Protein AF-A0A5C6XE75-F1 (afdb_monomer_lite)

Secondary structure (DSSP, 8-state):
-------------------------PPPPPP-TTPPPPEEESSEEEEESSS-EEEEEEEBPTTEEE-HHHHTT-HHHH--GGGB-S--EEEEE-TT-EEEPPPP---SSS--EEEEEEEETT-SS--EEEEEETTPPPEEE---TTS-TTSPPPTTEEEEEEE-TTS-TTTPPPTT--SSSSSGGGS-HHHHHHHHSPPTT-EEEEEESSTTSEEEE-----TTTS---TT----TT-SS---TT--PPPPPPSSEEEEEEEEE-SSTTEEEEEEE-SS-EEEEEEES-HHHHHHHS-SBTTB-EEEEEEEEEE-SSSSS--SEEEEEEEEEEE-TTS-EEEEEEEEEEEESS--GGG---EEEEE-TTPPPEES-SSS--EEEEEEEEEEETTEEEEE-TTEEEESSSS---EEEEEEEEEEEEEEGGGTTSS-SSS-----EEEEEEEEE---EE---

Sequence (460 aa):
MRHPNTQKKVAAALLVGGTLLAAGCGQEPRSVEGLGEPEEAQVTVYNRSHDVVPLNVQSLRGDLAVDCELVSGRMSEFLRNEHLTNSISIERLYSGQETRLYGSLSTRGSEGCQLSMLRTSDGRVEDVVVSWPFGLETKSFYRDVDAPADVPTGENTVVLRADYSETPLSERRAWRSRPCSGELSTCTEAEQNEALSPPPGAVYSWESVGEAVELSAWEASSIEEVALSAEVDEGSCSTGIAGPGLRWSYPPSGGEWQVLSVEPAMEAGCFDVWLKSDAEERDWQICGSERLANRLTPNSDLNPLFVQFFVDIAAPNGDGEVAYANISIDLERENQAGEVVEVETIDLVRGYSIPSHLALDYSARLSEGCQVGRESAACLQLSSPLTLGLQTETGLLNVVPGETVALGSETTRRVELVRGMHRVIVDQGCSEDLTGLPGVDRVGPYLELVYYSGVTSLEN

Radius of gyration: 32.34 Å; chains: 1; bounding box: 71×72×93 Å

Organism: NCBI:txid2600176

Foldseek 3Di:
DDDDDDDDDDDDDDDDDDDDDPDDDDPDQPPPPPADDWDKALAKEAEQAQFKFFKKKWWFPLLKFFQCVVCPQVVVQAPAPVRIDPDIDTDTHAQQFMDYHDFRPRDDDDDGWTWMWIDTPVPLDFIKIKIFHPPRDMDTHGRDSPPDPPPDDDQRYKYKDKDCVVPDPVQRHDSSDDLDPDDLVRDDPVSNCVRHDHGPPIRIDIDGNHDRMDIYGDDHDHPVPPPPPPDDPCPLADPWQDDLPQAKDDDDADDKWWWDAWADDPHTQKIWTWIDDPVDIDITMHGADVVVRVLSGQPDPQKIKMKHWDWDWDDPPPPQATQKIKIKIWIFIAGNVRDTFKIWIKIWMKHQDDDCVLVWDKDKDFDPPFRWDDSDPVWSWIKTFIWIFTQAPVGTDTAHARDKDARDPPAQKIKHFNGKIFTRMGRNVCQPPRHPGGNPGDGGIITTMMIINGMDGDDD

Structure (mmCIF, N/CA/C/O backbone):
data_AF-A0A5C6XE75-F1
#
_entry.id   AF-A0A5C6XE75-F1
#
loop_
_atom_site.group_PDB
_atom_site.id
_atom_site.type_symbol
_atom_site.label_atom_id
_atom_site.label_alt_id
_atom_site.label_comp_id
_atom_site.label_asym_id
_atom_site.label_entity_id
_atom_site.label_seq_id
_atom_site.pdbx_PDB_ins_code
_atom_site.Cartn_x
_atom_site.Cartn_y
_atom_site.Cartn_z
_atom_site.occupancy
_atom_site.B_iso_or_equiv
_atom_site.auth_seq_id
_atom_site.auth_comp_id
_atom_site.auth_asym_id
_atom_site.auth_atom_id
_atom_site.pdbx_PDB_model_num
ATOM 1 N N . MET A 1 1 ? 28.165 -52.970 5.152 1.00 37.22 1 MET A N 1
ATOM 2 C CA . MET A 1 1 ? 29.544 -53.344 4.773 1.00 37.22 1 MET A CA 1
ATOM 3 C C . MET A 1 1 ? 29.925 -52.550 3.533 1.00 37.22 1 MET A C 1
ATOM 5 O O . MET A 1 1 ? 29.372 -52.797 2.473 1.00 37.22 1 MET A O 1
ATOM 9 N N . ARG A 1 2 ? 30.788 -51.540 3.681 1.00 34.72 2 ARG A N 1
ATOM 10 C CA . ARG A 1 2 ? 31.516 -50.925 2.560 1.00 34.72 2 ARG A CA 1
ATOM 11 C C . ARG A 1 2 ? 32.766 -51.763 2.319 1.00 34.72 2 ARG A C 1
ATOM 13 O O . ARG A 1 2 ? 33.440 -52.032 3.307 1.00 34.72 2 ARG A O 1
ATOM 20 N N . HIS A 1 3 ? 33.048 -52.128 1.065 1.00 29.80 3 HIS A N 1
ATOM 21 C CA . HIS A 1 3 ? 34.329 -51.928 0.358 1.00 29.80 3 HIS A CA 1
ATOM 22 C C . HIS A 1 3 ? 34.386 -52.678 -1.000 1.00 29.80 3 HIS A C 1
ATOM 24 O O . HIS A 1 3 ? 33.475 -53.453 -1.279 1.00 29.80 3 HIS A O 1
ATOM 30 N N . PRO A 1 4 ? 35.343 -52.352 -1.900 1.00 53.38 4 PRO A N 1
ATOM 31 C CA . PRO A 1 4 ? 35.080 -51.960 -3.293 1.00 53.38 4 PRO A CA 1
ATOM 32 C C . PRO A 1 4 ? 35.783 -52.876 -4.323 1.00 53.38 4 PRO A C 1
ATOM 34 O O . PRO A 1 4 ? 36.454 -53.820 -3.925 1.00 53.38 4 PRO A O 1
ATOM 37 N N . ASN A 1 5 ? 35.681 -52.579 -5.631 1.00 29.80 5 ASN A N 1
ATOM 38 C CA . ASN A 1 5 ? 36.840 -52.431 -6.544 1.00 29.80 5 ASN A CA 1
ATOM 39 C C . ASN A 1 5 ? 36.464 -52.339 -8.042 1.00 29.80 5 ASN A C 1
ATOM 41 O O . ASN A 1 5 ? 35.881 -53.245 -8.623 1.00 29.80 5 ASN A O 1
ATOM 45 N N . THR A 1 6 ? 36.833 -51.193 -8.624 1.00 32.22 6 THR A N 1
ATOM 46 C CA . THR A 1 6 ? 37.686 -50.991 -9.815 1.00 32.22 6 THR A CA 1
ATOM 47 C C . THR A 1 6 ? 37.619 -51.886 -11.074 1.00 32.22 6 THR A C 1
ATOM 49 O O . THR A 1 6 ? 37.970 -53.057 -11.079 1.00 32.22 6 THR A O 1
ATOM 52 N N . GLN A 1 7 ? 37.455 -51.152 -12.189 1.00 32.19 7 GLN A N 1
ATOM 53 C CA . GLN A 1 7 ? 38.249 -51.154 -13.438 1.00 32.19 7 GLN A CA 1
ATOM 54 C C . GLN A 1 7 ? 37.856 -52.020 -14.658 1.00 32.19 7 GLN A C 1
ATOM 56 O O . GLN A 1 7 ? 38.094 -53.217 -14.731 1.00 32.19 7 GLN A O 1
ATOM 61 N N . LYS A 1 8 ? 37.443 -51.264 -15.695 1.00 31.16 8 LYS A N 1
ATOM 62 C CA . LYS A 1 8 ? 37.917 -51.231 -17.100 1.00 31.16 8 LYS A CA 1
ATOM 63 C C . LYS A 1 8 ? 37.943 -52.532 -17.916 1.00 31.16 8 LYS A C 1
ATOM 65 O O . LYS A 1 8 ? 38.821 -53.366 -17.730 1.00 31.16 8 LYS A O 1
ATOM 70 N N . LYS A 1 9 ? 37.200 -52.518 -19.035 1.00 30.42 9 LYS A N 1
ATOM 71 C CA . LYS A 1 9 ? 37.720 -52.939 -20.350 1.00 30.42 9 LYS A CA 1
ATOM 72 C C . LYS A 1 9 ? 37.257 -51.997 -21.466 1.00 30.42 9 LYS A C 1
ATOM 74 O O . LYS A 1 9 ? 36.090 -51.640 -21.553 1.00 30.42 9 LYS A O 1
ATOM 79 N N . VAL A 1 10 ? 38.233 -51.615 -22.284 1.00 30.58 10 VAL A N 1
ATOM 80 C CA . VAL A 1 10 ? 38.156 -50.876 -23.548 1.00 30.58 10 VAL A CA 1
ATOM 81 C C . VAL A 1 10 ? 38.243 -51.891 -24.693 1.00 30.58 10 VAL A C 1
ATOM 83 O O . VAL A 1 10 ? 39.080 -52.787 -24.616 1.00 30.58 10 VAL A O 1
ATOM 86 N N . ALA A 1 11 ? 37.431 -51.721 -25.740 1.00 30.33 11 ALA A N 1
ATOM 87 C CA . ALA A 1 11 ? 37.676 -52.109 -27.143 1.00 30.33 11 ALA A CA 1
ATOM 88 C C . ALA A 1 11 ? 36.534 -51.475 -27.976 1.00 30.33 11 ALA A C 1
ATOM 90 O O . ALA A 1 11 ? 35.380 -51.813 -27.755 1.00 30.33 11 ALA A O 1
ATOM 91 N N . ALA A 1 12 ? 36.711 -50.358 -28.688 1.00 29.50 12 ALA A N 1
ATOM 92 C CA . ALA A 1 12 ? 37.469 -50.113 -29.923 1.00 29.50 12 ALA A CA 1
ATOM 93 C C . ALA A 1 12 ? 36.765 -50.592 -31.220 1.00 29.50 12 ALA A C 1
ATOM 95 O O . ALA A 1 12 ? 36.790 -51.771 -31.547 1.00 29.50 12 ALA A O 1
ATOM 96 N N . ALA A 1 13 ? 36.250 -49.585 -31.948 1.00 30.09 13 ALA A N 1
ATOM 97 C CA . ALA A 1 13 ? 36.353 -49.316 -33.395 1.00 30.09 13 ALA A CA 1
ATOM 98 C C . ALA A 1 13 ? 35.570 -50.129 -34.455 1.00 30.09 13 ALA A C 1
ATOM 100 O O . ALA A 1 13 ? 35.787 -51.322 -34.621 1.00 30.09 13 ALA A O 1
ATOM 101 N N . LEU A 1 14 ? 34.789 -49.398 -35.277 1.00 27.47 14 LEU A N 1
ATOM 102 C CA . LEU A 1 14 ? 34.900 -49.243 -36.755 1.00 27.47 14 LEU A CA 1
ATOM 103 C C . LEU A 1 14 ? 33.734 -48.339 -37.239 1.00 27.47 14 LEU A C 1
ATOM 105 O O . LEU A 1 14 ? 32.578 -48.716 -37.101 1.00 27.47 14 LEU A O 1
ATOM 109 N N . LEU A 1 15 ? 33.933 -47.039 -37.501 1.00 31.34 15 LEU A N 1
ATOM 110 C CA . LEU A 1 15 ? 34.445 -46.368 -38.719 1.00 31.34 15 LEU A CA 1
ATOM 111 C C . LEU A 1 15 ? 33.530 -46.444 -39.971 1.00 31.34 15 LEU A C 1
ATOM 113 O O . LEU A 1 15 ? 33.459 -47.464 -40.642 1.00 31.34 15 LEU A O 1
ATOM 117 N N . VAL A 1 16 ? 33.021 -45.252 -40.320 1.00 33.00 16 VAL A N 1
ATOM 118 C CA . VAL A 1 16 ? 33.042 -44.588 -41.647 1.00 33.00 16 VAL A CA 1
ATOM 119 C C . VAL A 1 16 ? 31.938 -44.873 -42.670 1.00 33.00 16 VAL A C 1
ATOM 121 O O . VAL A 1 16 ? 31.903 -45.891 -43.349 1.00 33.00 16 VAL A O 1
ATOM 124 N N . GLY A 1 17 ? 31.182 -43.800 -42.907 1.00 28.48 17 GLY A N 1
ATOM 125 C CA . GLY A 1 17 ? 30.608 -43.367 -44.182 1.00 28.48 17 GLY A CA 1
ATOM 126 C C . GLY A 1 17 ? 29.770 -42.120 -43.876 1.00 28.48 17 GLY A C 1
ATOM 127 O O . GLY A 1 17 ? 28.791 -42.229 -43.160 1.00 28.48 17 GLY A O 1
ATOM 128 N N . GLY A 1 18 ? 30.109 -40.881 -44.224 1.00 30.20 18 GLY A N 1
ATOM 129 C CA . GLY A 1 18 ? 30.915 -40.391 -45.332 1.00 30.20 18 GLY A CA 1
ATOM 130 C C . GLY A 1 18 ? 30.008 -39.623 -46.293 1.00 30.20 18 GLY A C 1
ATOM 131 O O . GLY A 1 18 ? 29.788 -40.095 -47.398 1.00 30.20 18 GLY A O 1
ATOM 132 N N . THR A 1 19 ? 29.480 -38.462 -45.883 1.00 35.12 19 THR A N 1
ATOM 133 C CA . THR A 1 19 ? 28.793 -37.515 -46.782 1.00 35.12 19 THR A CA 1
ATOM 134 C C . THR A 1 19 ? 29.058 -36.070 -46.356 1.00 35.12 19 THR A C 1
ATOM 136 O O . THR A 1 19 ? 28.461 -35.564 -45.414 1.00 35.12 19 THR A O 1
ATOM 139 N N . LEU A 1 20 ? 30.017 -35.468 -47.064 1.00 33.31 20 LEU A N 1
ATOM 140 C CA . LEU A 1 20 ? 30.077 -34.082 -47.546 1.00 33.31 20 LEU A CA 1
ATOM 141 C C . LEU A 1 20 ? 29.356 -33.009 -46.710 1.00 33.31 20 LEU A C 1
ATOM 143 O O . LEU A 1 20 ? 28.176 -32.726 -46.899 1.00 33.31 20 LEU A O 1
ATOM 147 N N . LEU A 1 21 ? 30.148 -32.334 -45.876 1.00 33.06 21 LEU A N 1
ATOM 148 C CA . LEU A 1 21 ? 29.876 -30.991 -45.377 1.00 33.06 21 LEU A CA 1
ATOM 149 C C . LEU A 1 21 ? 29.885 -30.011 -46.559 1.00 33.06 21 LEU A C 1
ATOM 151 O O . LEU A 1 21 ? 30.937 -29.734 -47.138 1.00 33.06 21 LEU A O 1
ATOM 155 N N . ALA A 1 22 ? 28.720 -29.472 -46.903 1.00 34.94 22 ALA A N 1
ATOM 156 C CA . ALA A 1 22 ? 28.657 -28.175 -47.553 1.00 34.94 22 ALA A CA 1
ATOM 157 C C . ALA A 1 22 ? 28.969 -27.124 -46.480 1.00 34.94 22 ALA A C 1
ATOM 159 O O . ALA A 1 22 ? 28.186 -26.914 -45.556 1.00 34.94 22 ALA A O 1
ATOM 160 N N . ALA A 1 23 ? 30.145 -26.509 -46.588 1.00 36.16 23 ALA A N 1
ATOM 161 C CA . ALA A 1 23 ? 30.516 -25.327 -45.831 1.00 36.16 23 ALA A CA 1
ATOM 162 C C . ALA A 1 23 ? 29.600 -24.165 -46.250 1.00 36.16 23 ALA A C 1
ATOM 164 O O . ALA A 1 23 ? 29.848 -23.485 -47.244 1.00 36.16 23 ALA A O 1
ATOM 165 N N . GLY A 1 24 ? 28.504 -23.980 -45.519 1.00 31.20 24 GLY A N 1
ATOM 166 C CA . GLY A 1 24 ? 27.789 -22.713 -45.474 1.00 31.20 24 GLY A CA 1
ATOM 167 C C . GLY A 1 24 ? 28.495 -21.817 -44.467 1.00 31.20 24 GLY A C 1
ATOM 168 O O . GLY A 1 24 ? 28.595 -22.177 -43.297 1.00 31.20 24 GLY A O 1
ATOM 169 N N . CYS A 1 25 ? 29.015 -20.684 -44.931 1.00 41.38 25 CYS A N 1
ATOM 170 C CA . CYS A 1 25 ? 29.616 -19.639 -44.113 1.00 41.38 25 CYS A CA 1
ATOM 171 C C . CYS A 1 25 ? 28.599 -19.080 -43.100 1.00 41.38 25 CYS A C 1
ATOM 173 O O . CYS A 1 25 ? 27.935 -18.085 -43.374 1.00 41.38 25 CYS A O 1
ATOM 175 N N . GLY A 1 26 ? 28.474 -19.704 -41.932 1.00 33.22 26 GLY A N 1
ATOM 176 C CA . GLY A 1 26 ? 28.123 -18.986 -40.713 1.00 33.22 26 GLY A CA 1
ATOM 177 C C . GLY A 1 26 ? 29.409 -18.368 -40.185 1.00 33.22 26 GLY A C 1
ATOM 178 O O . GLY A 1 26 ? 30.407 -19.079 -40.069 1.00 33.22 26 GLY A O 1
ATOM 179 N N . GLN A 1 27 ? 29.429 -17.056 -39.937 1.00 34.97 27 GLN A N 1
ATOM 180 C CA . GLN A 1 27 ? 30.519 -16.463 -39.163 1.00 34.97 27 GLN A CA 1
ATOM 181 C C . GLN A 1 27 ? 30.648 -17.264 -37.862 1.00 34.97 27 GLN A C 1
ATOM 183 O O . GLN A 1 27 ? 29.646 -17.466 -37.176 1.00 34.97 27 GLN A O 1
ATOM 188 N N . GLU A 1 28 ? 31.852 -17.756 -37.555 1.00 35.06 28 GLU A N 1
ATOM 189 C CA . GLU A 1 28 ? 32.146 -18.247 -36.210 1.00 35.06 28 GLU A CA 1
ATOM 190 C C . GLU A 1 28 ? 31.710 -17.161 -35.213 1.00 35.06 28 GLU A C 1
ATOM 192 O O . GLU A 1 28 ? 31.988 -15.980 -35.469 1.00 35.06 28 GLU A O 1
ATOM 197 N N . PRO A 1 29 ? 31.003 -17.512 -34.121 1.00 43.44 29 PRO A N 1
ATOM 198 C CA . PRO A 1 29 ? 30.704 -16.548 -33.074 1.00 43.44 29 PRO A CA 1
ATOM 199 C C . PRO A 1 29 ? 32.033 -15.926 -32.651 1.00 43.44 29 PRO A C 1
ATOM 201 O O . PRO A 1 29 ? 32.979 -16.640 -32.306 1.00 43.44 29 PRO A O 1
ATOM 204 N N . ARG A 1 30 ? 32.145 -14.599 -32.785 1.00 46.19 30 ARG A N 1
ATOM 205 C CA . ARG A 1 30 ? 33.363 -13.883 -32.397 1.00 46.19 30 ARG A CA 1
ATOM 206 C C . ARG A 1 30 ? 33.680 -14.250 -30.950 1.00 46.19 30 ARG A C 1
ATOM 208 O O . ARG A 1 30 ? 32.780 -14.244 -30.111 1.00 46.19 30 ARG A O 1
ATOM 215 N N . SER A 1 31 ? 34.940 -14.584 -30.671 1.00 45.16 31 SER A N 1
ATOM 216 C CA . SER A 1 31 ? 35.375 -14.800 -29.296 1.00 45.16 31 SER A CA 1
ATOM 217 C C . SER A 1 31 ? 35.067 -13.545 -28.472 1.00 45.16 31 SER A C 1
ATOM 219 O O . SER A 1 31 ? 35.220 -12.421 -28.943 1.00 45.16 31 SER A O 1
ATOM 221 N N . VAL A 1 32 ? 34.639 -13.745 -27.224 1.00 53.88 32 VAL A N 1
ATOM 222 C CA . VAL A 1 32 ? 34.386 -12.712 -26.193 1.00 53.88 32 VAL A CA 1
ATOM 223 C C . VAL A 1 32 ? 35.707 -12.016 -25.771 1.00 53.88 32 VAL A C 1
ATOM 225 O O . VAL A 1 32 ? 35.761 -11.266 -24.802 1.00 53.88 32 VAL A O 1
ATOM 228 N N . GLU A 1 33 ? 36.814 -12.277 -26.476 1.00 47.56 33 GLU A N 1
ATOM 229 C CA . GLU A 1 33 ? 38.135 -11.721 -26.194 1.00 47.56 33 GLU A CA 1
ATOM 230 C C . GLU A 1 33 ? 38.142 -10.214 -26.474 1.00 47.56 33 GLU A C 1
ATOM 232 O O . GLU A 1 33 ? 38.013 -9.775 -27.615 1.00 47.56 33 GLU A O 1
ATOM 237 N N . GLY A 1 34 ? 38.314 -9.420 -25.414 1.00 56.78 34 GLY A N 1
ATOM 238 C CA . GLY A 1 34 ? 38.366 -7.957 -25.478 1.00 56.78 34 GLY A CA 1
ATOM 239 C C . GLY A 1 34 ? 37.143 -7.244 -24.900 1.00 56.78 34 GLY A C 1
ATOM 240 O O . GLY A 1 34 ? 37.180 -6.022 -24.789 1.00 56.78 34 GLY A O 1
ATOM 241 N N . LEU A 1 35 ? 36.103 -7.975 -24.489 1.00 66.31 35 LEU A N 1
ATOM 242 C CA . LEU A 1 35 ? 35.001 -7.399 -23.717 1.00 66.31 35 LEU A CA 1
ATOM 243 C C . LEU A 1 35 ? 35.412 -7.209 -22.253 1.00 66.31 35 LEU A C 1
ATOM 245 O O . LEU A 1 35 ? 36.217 -7.974 -21.717 1.00 66.31 35 LEU A O 1
ATOM 249 N N . GLY A 1 36 ? 34.855 -6.180 -21.611 1.00 69.81 36 GLY A N 1
ATOM 250 C CA . GLY A 1 36 ? 34.970 -6.000 -20.163 1.00 69.81 36 GLY A CA 1
ATOM 251 C C . GLY A 1 36 ? 34.350 -7.164 -19.381 1.00 69.81 36 GLY A C 1
ATOM 252 O O . GLY A 1 36 ? 33.650 -8.011 -19.944 1.00 69.81 36 GLY A O 1
ATOM 253 N N . GLU A 1 37 ? 34.603 -7.205 -18.071 1.00 80.06 37 GLU A N 1
ATOM 254 C CA . GLU A 1 37 ? 33.930 -8.166 -17.194 1.00 80.06 37 GLU A CA 1
ATOM 255 C C . GLU A 1 37 ? 32.407 -7.939 -17.234 1.00 80.06 37 GLU A C 1
ATOM 257 O O . GLU A 1 37 ? 31.966 -6.785 -17.269 1.00 80.06 37 GLU A O 1
ATOM 262 N N . PRO A 1 38 ? 31.599 -9.014 -17.273 1.00 84.31 38 PRO A N 1
ATOM 263 C CA . PRO A 1 38 ? 30.151 -8.881 -17.241 1.00 84.31 38 PRO A CA 1
ATOM 264 C C . PRO A 1 38 ? 29.710 -8.234 -15.922 1.00 84.31 38 PRO A C 1
ATOM 266 O O . PRO A 1 38 ? 30.234 -8.549 -14.854 1.00 84.31 38 PRO A O 1
ATOM 269 N N . GLU A 1 39 ? 28.732 -7.337 -16.003 1.00 89.12 39 GLU A N 1
ATOM 270 C CA . GLU A 1 39 ? 28.095 -6.725 -14.837 1.00 89.12 39 GLU A CA 1
ATOM 271 C C . GLU A 1 39 ? 26.903 -7.571 -14.374 1.00 89.12 39 GLU A C 1
ATOM 273 O O . GLU A 1 39 ? 26.347 -8.348 -15.150 1.00 89.12 39 GLU A O 1
ATOM 278 N N . GLU A 1 40 ? 26.482 -7.398 -13.120 1.00 89.62 40 GLU A N 1
ATOM 279 C CA . GLU A 1 40 ? 25.317 -8.082 -12.553 1.00 89.62 40 GLU A CA 1
ATOM 280 C C . GLU A 1 40 ? 24.232 -7.085 -12.137 1.00 89.62 40 GLU A C 1
ATOM 282 O O . GLU A 1 40 ? 24.515 -6.027 -11.564 1.00 89.62 40 GLU A O 1
ATOM 287 N N . ALA A 1 41 ? 22.979 -7.432 -12.430 1.00 91.25 41 ALA A N 1
ATOM 288 C CA . ALA A 1 41 ? 21.798 -6.683 -12.012 1.00 91.25 41 ALA A CA 1
ATOM 289 C C . ALA A 1 41 ? 20.558 -7.584 -11.980 1.00 91.25 41 ALA A C 1
ATOM 291 O O . ALA A 1 41 ? 20.514 -8.603 -12.665 1.00 91.25 41 ALA A O 1
ATOM 292 N N . GLN A 1 42 ? 19.541 -7.201 -11.206 1.00 91.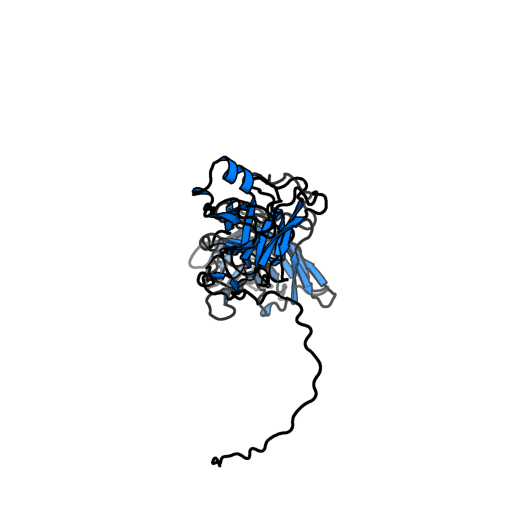62 42 GLN A N 1
ATOM 293 C CA . GLN A 1 42 ? 18.247 -7.897 -11.208 1.00 91.62 42 GLN A CA 1
ATOM 294 C C . GLN A 1 42 ? 17.457 -7.575 -12.472 1.00 91.62 42 GLN A C 1
ATOM 296 O O . GLN A 1 42 ? 16.995 -8.487 -13.145 1.00 91.62 42 GLN A O 1
ATOM 301 N N . VAL A 1 43 ? 17.363 -6.286 -12.812 1.00 93.94 43 VAL A N 1
ATOM 302 C CA . VAL A 1 43 ? 16.684 -5.795 -14.013 1.00 93.94 43 VAL A CA 1
ATOM 303 C C . VAL A 1 43 ? 17.625 -4.907 -14.814 1.00 93.94 43 VAL A C 1
ATOM 305 O O . VAL A 1 43 ? 18.418 -4.139 -14.260 1.00 93.94 43 VAL A O 1
ATOM 308 N N . THR A 1 44 ? 17.541 -5.014 -16.134 1.00 94.31 44 THR A N 1
ATOM 309 C CA . THR A 1 44 ? 18.355 -4.245 -17.076 1.00 94.31 44 THR A CA 1
ATOM 310 C C . THR A 1 44 ? 17.502 -3.583 -18.151 1.00 94.31 44 THR A C 1
ATOM 312 O O . THR A 1 44 ? 16.397 -4.033 -18.443 1.00 94.31 44 THR A O 1
ATOM 315 N N . VAL A 1 45 ? 18.031 -2.528 -18.770 1.00 94.44 45 VAL A N 1
ATOM 316 C CA . VAL A 1 45 ? 17.449 -1.865 -19.940 1.00 94.44 45 VAL A CA 1
ATOM 317 C C . VAL A 1 45 ? 18.371 -2.050 -21.134 1.00 94.44 45 VAL A C 1
ATOM 319 O O . VAL A 1 45 ? 19.542 -1.676 -21.079 1.00 94.44 45 VAL A O 1
ATOM 322 N N . TYR A 1 46 ? 17.836 -2.593 -22.221 1.00 93.38 46 TYR A N 1
ATOM 323 C CA . TYR A 1 46 ? 18.539 -2.821 -23.475 1.00 93.38 46 TYR A CA 1
ATOM 324 C C . TYR A 1 46 ? 18.001 -1.914 -24.579 1.00 93.38 46 TYR A C 1
ATOM 326 O O . TYR A 1 46 ? 16.797 -1.888 -24.838 1.00 93.38 46 TYR A O 1
ATOM 334 N N . ASN A 1 47 ? 18.883 -1.202 -25.277 1.00 92.12 47 ASN A N 1
ATOM 335 C CA . ASN A 1 47 ? 18.484 -0.403 -26.428 1.00 92.12 47 ASN A CA 1
ATOM 336 C C . ASN A 1 47 ? 18.575 -1.221 -27.726 1.00 92.12 47 ASN A C 1
ATOM 338 O O . ASN A 1 47 ? 19.663 -1.470 -28.249 1.00 92.12 47 ASN A O 1
ATOM 342 N N . ARG A 1 48 ? 17.416 -1.596 -28.276 1.00 90.25 48 ARG A N 1
ATOM 343 C CA . ARG A 1 48 ? 17.253 -2.272 -29.574 1.00 90.25 48 ARG A CA 1
ATOM 344 C C . ARG A 1 48 ? 16.770 -1.301 -30.667 1.00 90.25 48 ARG A C 1
ATOM 346 O O . ARG A 1 48 ? 16.084 -1.711 -31.600 1.00 90.25 48 ARG A O 1
ATOM 353 N N . SER A 1 49 ? 17.103 -0.016 -30.563 1.00 88.62 49 SER A N 1
ATOM 354 C CA . SER A 1 49 ? 16.882 0.984 -31.616 1.00 88.62 49 SER A CA 1
ATOM 355 C C . SER A 1 49 ? 18.073 1.062 -32.586 1.00 88.62 49 SER A C 1
ATOM 357 O O . SER A 1 49 ? 18.974 0.228 -32.548 1.00 88.62 49 SER A O 1
ATOM 359 N N . HIS A 1 50 ? 18.087 2.041 -33.495 1.00 86.19 50 HIS A N 1
ATOM 360 C CA . HIS A 1 50 ? 19.218 2.359 -34.380 1.00 86.19 50 HIS A CA 1
ATOM 361 C C . HIS A 1 50 ? 19.907 3.694 -34.007 1.00 86.19 50 HIS A C 1
ATOM 363 O O . HIS A 1 50 ? 20.527 4.340 -34.858 1.00 86.19 50 HIS A O 1
ATOM 369 N N . ASP A 1 51 ? 19.757 4.156 -32.764 1.00 86.38 51 ASP A N 1
ATOM 370 C CA . ASP A 1 51 ? 20.220 5.471 -32.305 1.00 86.38 51 ASP A CA 1
ATOM 371 C C . ASP A 1 51 ? 20.673 5.482 -30.835 1.00 86.38 51 ASP A C 1
ATOM 373 O O . ASP A 1 51 ? 20.696 4.447 -30.164 1.00 86.38 51 ASP A O 1
ATOM 377 N N . VAL A 1 52 ? 21.116 6.650 -30.356 1.00 88.81 52 VAL A N 1
ATOM 378 C CA . VAL A 1 52 ? 21.483 6.864 -28.953 1.00 88.81 52 VAL A CA 1
ATOM 379 C C . VAL A 1 52 ? 20.309 7.491 -28.221 1.00 88.81 52 VAL A C 1
ATOM 381 O O . VAL A 1 52 ? 19.804 8.540 -28.621 1.00 88.81 52 VAL A O 1
ATOM 384 N N . VAL A 1 53 ? 19.914 6.869 -27.113 1.00 89.38 53 VAL A N 1
ATOM 385 C CA . VAL A 1 53 ? 18.774 7.312 -26.313 1.00 89.38 53 VAL A CA 1
ATOM 386 C C . VAL A 1 53 ? 19.277 7.946 -25.012 1.00 89.38 53 VAL A C 1
ATOM 388 O O . VAL A 1 53 ? 19.979 7.279 -24.244 1.00 89.38 53 VAL A O 1
ATOM 391 N N . PRO A 1 54 ? 18.954 9.227 -24.744 1.00 89.62 54 PRO A N 1
ATOM 392 C CA . PRO A 1 54 ? 19.224 9.863 -23.460 1.00 89.62 54 PRO A CA 1
ATOM 393 C C . PRO A 1 54 ? 18.182 9.413 -22.427 1.00 89.62 54 PRO A C 1
ATOM 395 O O . PRO A 1 54 ? 17.077 9.960 -22.353 1.00 89.62 54 PRO A O 1
ATOM 398 N N . LEU A 1 55 ? 18.542 8.402 -21.641 1.00 91.25 55 LEU A N 1
ATOM 399 C CA . LEU A 1 55 ? 17.692 7.756 -20.651 1.00 91.25 55 LEU A CA 1
ATOM 400 C C . LEU A 1 55 ? 17.920 8.360 -19.263 1.00 91.25 55 LEU A C 1
ATO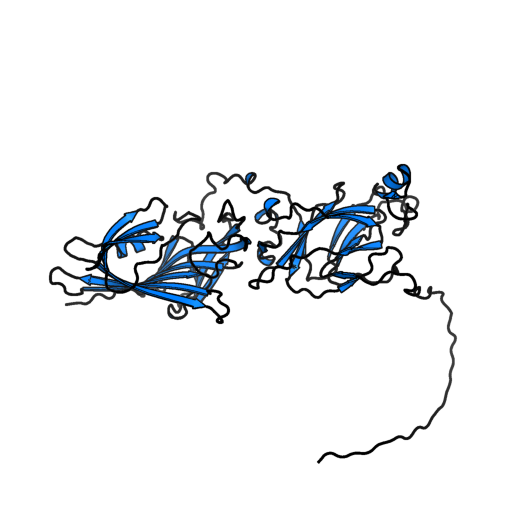M 402 O O . LEU A 1 55 ? 19.021 8.305 -18.722 1.00 91.25 55 LEU A O 1
ATOM 406 N N . ASN A 1 56 ? 16.859 8.877 -18.660 1.00 91.88 56 ASN A N 1
ATOM 407 C CA . ASN A 1 56 ? 16.844 9.280 -17.263 1.00 91.88 56 ASN A CA 1
ATOM 408 C C . ASN A 1 56 ? 16.240 8.149 -16.436 1.00 91.88 56 ASN A C 1
ATOM 410 O O . ASN A 1 56 ? 15.096 7.756 -16.662 1.00 91.88 56 ASN A O 1
ATOM 414 N N . VAL A 1 57 ? 17.006 7.655 -15.467 1.00 91.06 57 VAL A N 1
ATOM 415 C CA . VAL A 1 57 ? 16.576 6.628 -14.517 1.00 91.06 57 VAL A CA 1
ATOM 416 C C . VAL A 1 57 ? 16.447 7.268 -13.141 1.00 91.06 57 VAL A C 1
ATOM 418 O O . VAL A 1 57 ? 17.404 7.860 -12.633 1.00 91.06 57 VAL A O 1
ATOM 421 N N . GLN A 1 58 ? 15.268 7.153 -12.537 1.00 90.50 58 GLN A N 1
ATOM 422 C CA . GLN A 1 58 ? 15.030 7.536 -11.144 1.00 90.50 58 GLN A CA 1
ATOM 423 C C . GLN A 1 58 ? 14.488 6.334 -10.387 1.00 90.50 58 GLN A C 1
ATOM 425 O O . GLN A 1 58 ? 13.472 5.763 -10.773 1.00 90.50 58 GLN A O 1
ATOM 430 N N . SER A 1 59 ? 15.145 5.957 -9.300 1.00 88.12 59 SER A N 1
ATOM 431 C CA . SER A 1 59 ? 14.644 4.887 -8.442 1.00 88.12 59 SER A CA 1
ATOM 432 C C . SER A 1 59 ? 13.561 5.415 -7.505 1.00 88.12 59 SER A C 1
ATOM 434 O O . SER A 1 59 ? 13.498 6.611 -7.199 1.00 88.12 59 SER A O 1
ATOM 436 N N . LEU A 1 60 ? 12.726 4.505 -7.009 1.00 86.38 60 LEU A N 1
ATOM 437 C CA . LEU A 1 60 ? 11.925 4.765 -5.820 1.00 86.38 60 LEU A CA 1
ATOM 438 C C . LEU A 1 60 ? 12.847 5.072 -4.628 1.00 86.38 60 LEU A C 1
ATOM 440 O O . LEU A 1 60 ? 13.959 4.537 -4.536 1.00 86.38 60 LEU A O 1
ATOM 444 N N . ARG A 1 61 ? 12.394 5.917 -3.699 1.00 85.50 61 ARG A N 1
ATOM 445 C CA . ARG A 1 61 ? 13.077 6.090 -2.417 1.00 85.50 61 ARG A CA 1
ATOM 446 C C . ARG A 1 61 ? 13.233 4.742 -1.707 1.00 85.50 61 ARG A C 1
ATOM 448 O O . ARG A 1 61 ? 12.319 3.923 -1.672 1.00 85.50 61 ARG A O 1
ATOM 455 N N . GLY A 1 62 ? 14.417 4.522 -1.138 1.00 80.69 62 GLY A N 1
ATOM 456 C CA . GLY A 1 62 ? 14.773 3.237 -0.539 1.00 80.69 62 GLY A CA 1
ATOM 457 C C . GLY A 1 62 ? 14.119 2.947 0.811 1.00 80.69 62 GLY A C 1
ATOM 458 O O . GLY A 1 62 ? 14.241 1.835 1.299 1.00 80.69 62 GLY A O 1
ATOM 459 N N . ASP A 1 63 ? 13.450 3.919 1.421 1.00 81.38 63 ASP A N 1
ATOM 460 C CA . ASP A 1 63 ? 12.696 3.781 2.671 1.00 81.38 63 ASP A CA 1
ATOM 461 C C . ASP A 1 63 ? 11.200 3.521 2.449 1.00 81.38 63 ASP A C 1
ATOM 463 O O . ASP A 1 63 ? 10.454 3.404 3.415 1.00 81.38 63 ASP A O 1
ATOM 467 N N . LEU A 1 64 ? 10.754 3.395 1.197 1.00 84.50 64 LEU A N 1
ATOM 468 C CA . LEU A 1 64 ? 9.370 3.066 0.875 1.00 84.50 64 LEU A CA 1
ATOM 469 C C . LEU A 1 64 ? 9.197 1.559 0.654 1.00 84.50 64 LEU A C 1
ATOM 471 O O . LEU A 1 64 ? 9.989 0.924 -0.045 1.00 84.50 64 LEU A O 1
ATOM 475 N N . ALA A 1 65 ? 8.112 1.008 1.192 1.00 85.12 65 ALA A N 1
ATOM 476 C CA . ALA A 1 65 ? 7.562 -0.289 0.818 1.00 85.12 65 ALA A CA 1
ATOM 477 C C . ALA A 1 65 ? 6.321 -0.078 -0.060 1.00 85.12 65 ALA A C 1
ATOM 479 O O . ALA A 1 65 ? 5.473 0.756 0.265 1.00 85.12 65 ALA A O 1
ATOM 480 N N . VAL A 1 66 ? 6.220 -0.816 -1.171 1.00 86.69 66 VAL A N 1
ATOM 481 C CA . VAL A 1 66 ? 5.128 -0.685 -2.151 1.00 86.69 66 VAL A CA 1
ATOM 482 C C . VAL A 1 66 ? 4.571 -2.051 -2.518 1.00 86.69 66 VAL A C 1
ATOM 484 O O . VAL A 1 66 ? 5.335 -2.973 -2.801 1.00 86.69 66 VAL A O 1
ATOM 487 N N . ASP A 1 67 ? 3.248 -2.157 -2.560 1.00 87.31 67 ASP A N 1
ATOM 488 C CA . ASP A 1 67 ? 2.530 -3.322 -3.072 1.00 87.31 67 ASP A CA 1
ATOM 489 C C . ASP A 1 67 ? 2.355 -3.211 -4.596 1.00 87.31 67 ASP A C 1
ATOM 491 O O . ASP A 1 67 ? 1.415 -2.584 -5.085 1.00 87.31 67 ASP A O 1
ATOM 495 N N . CYS A 1 68 ? 3.282 -3.782 -5.374 1.00 82.94 68 CYS A N 1
ATOM 496 C CA . CYS A 1 68 ? 3.204 -3.695 -6.837 1.00 82.94 68 CYS A CA 1
ATOM 497 C C . CYS A 1 68 ? 1.998 -4.413 -7.431 1.00 82.94 68 CYS A C 1
ATOM 499 O O . CYS A 1 68 ? 1.548 -3.992 -8.492 1.00 82.94 68 CYS A O 1
ATOM 501 N N . GLU A 1 69 ? 1.488 -5.470 -6.794 1.00 83.25 69 GLU A N 1
ATOM 502 C CA . GLU A 1 69 ? 0.322 -6.184 -7.317 1.00 83.25 69 GLU A CA 1
ATOM 503 C C . GLU A 1 69 ? -0.889 -5.252 -7.323 1.00 83.25 69 GLU A C 1
ATOM 505 O O . GLU A 1 69 ? -1.618 -5.173 -8.309 1.00 83.25 69 GLU A O 1
ATOM 510 N N . LEU A 1 70 ? -1.052 -4.467 -6.256 1.00 80.88 70 LEU A N 1
ATOM 511 C CA . LEU A 1 70 ? -2.151 -3.517 -6.162 1.00 80.88 70 LEU A CA 1
ATOM 512 C C . LEU A 1 70 ? -1.955 -2.264 -7.022 1.00 80.88 70 LEU A C 1
ATOM 514 O O . LEU A 1 70 ? -2.928 -1.697 -7.525 1.00 80.88 70 LEU A O 1
ATOM 518 N N . VAL A 1 71 ? -0.713 -1.789 -7.144 1.00 80.12 71 VAL A N 1
ATOM 519 C CA . VAL A 1 71 ? -0.416 -0.577 -7.919 1.00 80.12 71 VAL A CA 1
ATOM 520 C C . VAL A 1 71 ? -0.409 -0.868 -9.425 1.00 80.12 71 VAL A C 1
ATOM 522 O O . VAL A 1 71 ? -0.671 0.048 -10.207 1.00 80.12 71 VAL A O 1
ATOM 525 N N . SER A 1 72 ? -0.134 -2.107 -9.848 1.00 79.31 72 SER A N 1
ATOM 526 C CA . SER A 1 72 ? -0.123 -2.544 -11.253 1.00 79.31 72 SER A CA 1
ATOM 527 C C . SER A 1 72 ? -1.334 -2.011 -12.032 1.00 79.31 72 SER A C 1
ATOM 529 O O . SER A 1 72 ? -2.480 -2.079 -11.584 1.00 79.31 72 SER A O 1
ATOM 531 N N . GLY A 1 73 ? -1.078 -1.381 -13.183 1.00 74.56 73 GLY A N 1
ATOM 532 C CA . GLY A 1 73 ? -2.114 -0.759 -14.020 1.00 74.56 73 GLY A CA 1
ATOM 533 C C . GLY A 1 73 ? -2.786 0.502 -13.445 1.00 74.56 73 GLY A C 1
ATOM 534 O O . GLY A 1 73 ? -3.577 1.133 -14.142 1.00 74.56 73 GLY A O 1
ATOM 535 N N . ARG A 1 74 ? -2.462 0.902 -12.208 1.00 76.94 74 ARG A N 1
ATOM 536 C CA . ARG A 1 74 ? -3.006 2.066 -11.479 1.00 76.94 74 ARG A CA 1
ATOM 537 C C . ARG A 1 74 ? -1.894 2.949 -10.901 1.00 76.94 74 ARG A C 1
ATOM 539 O O . ARG A 1 74 ? -2.075 3.618 -9.885 1.00 76.94 74 ARG A O 1
ATOM 546 N N . MET A 1 75 ? -0.726 2.979 -11.551 1.00 80.44 75 MET A N 1
ATOM 547 C CA . MET A 1 75 ? 0.452 3.726 -11.079 1.00 80.44 75 MET A CA 1
ATOM 548 C C . MET A 1 75 ? 0.149 5.199 -10.799 1.00 80.44 75 MET A C 1
ATOM 550 O O . MET A 1 75 ? 0.583 5.722 -9.776 1.00 80.44 75 MET A O 1
ATOM 554 N N . SER A 1 76 ? -0.628 5.854 -11.663 1.00 77.62 76 SER A N 1
ATOM 555 C CA . SER A 1 76 ? -1.009 7.260 -11.501 1.00 77.62 76 SER A CA 1
ATOM 556 C C . SER A 1 76 ? -1.940 7.507 -10.311 1.00 77.62 76 SER A C 1
ATOM 558 O O . SER A 1 76 ? -2.059 8.643 -9.865 1.00 77.62 76 SER A O 1
ATOM 560 N N . GLU A 1 77 ? -2.545 6.477 -9.712 1.00 77.50 77 GLU A N 1
ATOM 561 C CA . GLU A 1 77 ? -3.363 6.614 -8.502 1.00 77.50 77 GLU A CA 1
ATOM 562 C C . GLU A 1 77 ? -2.531 6.591 -7.217 1.00 77.50 77 GLU A C 1
ATOM 564 O O . GLU A 1 77 ? -2.873 7.305 -6.274 1.00 77.50 77 GLU A O 1
ATOM 569 N N . PHE A 1 78 ? -1.414 5.857 -7.194 1.00 80.88 78 PHE A N 1
ATOM 570 C CA . PHE A 1 78 ? -0.620 5.650 -5.976 1.00 80.88 78 PHE A CA 1
ATOM 571 C C . PHE A 1 78 ? 0.781 6.265 -6.039 1.00 80.88 78 PHE A C 1
ATOM 573 O O . PHE A 1 78 ? 1.242 6.877 -5.083 1.00 80.88 78 PHE A O 1
ATOM 580 N N . LEU A 1 79 ? 1.505 6.134 -7.146 1.00 83.19 79 LEU A N 1
ATOM 581 C CA . LEU A 1 79 ? 2.868 6.648 -7.236 1.00 83.19 79 LEU A CA 1
ATOM 582 C C . LEU A 1 79 ? 2.871 8.128 -7.637 1.00 83.19 79 LEU A C 1
ATOM 584 O O . LEU A 1 79 ? 2.064 8.585 -8.443 1.00 83.19 79 LEU A O 1
ATOM 588 N N . ARG A 1 80 ? 3.785 8.898 -7.044 1.00 82.88 80 ARG A N 1
ATOM 589 C CA . ARG A 1 80 ? 3.915 10.352 -7.202 1.00 82.88 80 ARG A CA 1
ATOM 590 C C . ARG A 1 80 ? 5.391 10.724 -7.261 1.00 82.88 80 ARG A C 1
ATOM 592 O O . ARG A 1 80 ? 6.243 9.915 -6.886 1.00 82.88 80 ARG A O 1
ATOM 599 N N . ASN A 1 81 ? 5.708 11.933 -7.717 1.00 85.12 81 ASN A N 1
ATOM 600 C CA . ASN A 1 81 ? 7.102 12.384 -7.824 1.00 85.12 81 ASN A CA 1
ATOM 601 C C . ASN A 1 81 ? 7.838 12.369 -6.472 1.00 85.12 81 ASN A C 1
ATOM 603 O O . ASN A 1 81 ? 9.029 12.080 -6.426 1.00 85.12 81 ASN A O 1
ATOM 607 N N . GLU A 1 82 ? 7.129 12.619 -5.376 1.00 86.31 82 GLU A N 1
ATOM 608 C CA . GLU A 1 82 ? 7.646 12.635 -4.006 1.00 86.31 82 GLU A CA 1
ATOM 609 C C . GLU A 1 82 ? 8.104 11.248 -3.523 1.00 86.31 82 GLU A C 1
ATOM 611 O O . GLU A 1 82 ? 8.928 11.153 -2.611 1.00 86.31 82 GLU A O 1
ATOM 616 N N . HIS A 1 83 ? 7.609 10.172 -4.146 1.00 87.19 83 HIS A N 1
ATOM 617 C CA . HIS A 1 83 ? 8.041 8.800 -3.865 1.00 87.19 83 HIS A CA 1
ATOM 618 C C . HIS A 1 83 ? 9.373 8.446 -4.540 1.00 87.19 83 HIS A C 1
ATOM 620 O O . HIS A 1 83 ? 10.002 7.446 -4.191 1.00 87.19 83 HIS A O 1
ATOM 626 N N . LEU A 1 84 ? 9.820 9.245 -5.510 1.00 87.06 84 LEU A N 1
ATOM 627 C CA . LEU A 1 84 ? 11.050 9.009 -6.257 1.00 87.06 84 LEU A CA 1
ATOM 628 C C . LEU A 1 84 ? 12.245 9.683 -5.578 1.00 87.06 84 LEU A C 1
ATOM 630 O O . LEU A 1 84 ? 12.122 10.666 -4.846 1.00 87.06 84 LEU A O 1
ATOM 634 N N . THR A 1 85 ? 13.443 9.165 -5.831 1.00 87.00 85 THR A N 1
ATOM 635 C CA . THR A 1 85 ? 14.670 9.826 -5.385 1.00 87.00 85 THR A CA 1
ATOM 636 C C . THR A 1 85 ? 14.893 11.131 -6.148 1.00 87.00 85 THR A C 1
ATOM 638 O O . THR A 1 85 ? 14.729 11.177 -7.366 1.00 87.00 85 THR A O 1
ATOM 641 N N . ASN A 1 86 ? 15.415 12.155 -5.468 1.00 83.88 86 ASN A N 1
ATOM 642 C CA . ASN A 1 86 ? 15.849 13.399 -6.121 1.00 83.88 86 ASN A CA 1
ATOM 643 C C . ASN A 1 86 ? 17.026 13.194 -7.097 1.00 83.88 86 ASN A C 1
ATOM 645 O O . ASN A 1 86 ? 17.272 14.031 -7.965 1.00 83.88 86 ASN A O 1
ATOM 649 N N . SER A 1 87 ? 17.791 12.109 -6.939 1.00 81.88 87 SER A N 1
ATOM 650 C CA . SER A 1 87 ? 18.893 11.757 -7.832 1.00 81.88 87 SER A CA 1
ATOM 651 C C . SER A 1 87 ? 18.376 11.166 -9.138 1.00 81.88 87 SER A C 1
ATOM 653 O O . SER A 1 87 ? 17.631 10.190 -9.134 1.00 81.88 87 SER A O 1
ATOM 655 N N . ILE A 1 88 ? 18.841 11.721 -10.254 1.00 82.69 88 ILE A N 1
ATOM 656 C CA . ILE A 1 88 ? 18.556 11.224 -11.600 1.00 82.69 88 ILE A CA 1
ATOM 657 C C . ILE A 1 88 ? 19.853 10.666 -12.168 1.00 82.69 88 ILE A C 1
ATOM 659 O O . ILE A 1 88 ? 20.823 11.413 -12.318 1.00 82.69 88 ILE A O 1
ATOM 663 N N . SER A 1 89 ? 19.878 9.375 -12.492 1.00 82.75 89 SER A N 1
ATOM 664 C CA . SER A 1 89 ? 20.959 8.829 -13.310 1.00 82.75 89 SER A CA 1
ATOM 665 C C . SER A 1 89 ? 20.661 9.152 -14.765 1.00 82.75 89 SER A C 1
ATOM 667 O O . SER A 1 89 ? 19.624 8.747 -15.287 1.00 82.75 89 SER A O 1
ATOM 669 N N . ILE A 1 90 ? 21.550 9.901 -15.410 1.00 77.06 90 ILE A N 1
ATOM 670 C CA . ILE A 1 90 ? 21.437 10.225 -16.832 1.00 77.06 90 ILE A CA 1
ATOM 671 C C . ILE A 1 90 ? 22.365 9.276 -17.582 1.00 77.06 90 ILE A C 1
ATOM 673 O O . ILE A 1 90 ? 23.586 9.428 -17.556 1.00 77.06 90 ILE A O 1
ATOM 677 N N . GLU A 1 91 ? 21.777 8.292 -18.247 1.00 79.31 91 GLU A N 1
ATOM 678 C CA . GLU A 1 91 ? 22.473 7.287 -19.037 1.00 79.31 91 GLU A CA 1
ATOM 679 C C . GLU A 1 91 ? 22.308 7.598 -20.526 1.00 79.31 91 GLU A C 1
ATOM 681 O O . GLU A 1 91 ? 21.221 7.889 -21.021 1.00 79.31 91 GLU A O 1
ATOM 686 N N . ARG A 1 92 ? 23.404 7.520 -21.278 1.00 87.06 92 ARG A N 1
ATOM 687 C CA . ARG A 1 92 ? 23.358 7.532 -22.744 1.00 87.06 92 ARG A CA 1
ATOM 688 C C . ARG A 1 92 ? 23.415 6.091 -23.204 1.00 87.06 92 ARG A C 1
ATOM 690 O O . ARG A 1 92 ? 24.480 5.483 -23.138 1.00 87.06 92 ARG A O 1
ATOM 697 N N . LEU A 1 93 ? 22.281 5.562 -23.645 1.00 88.25 93 LEU A N 1
ATOM 698 C CA . LEU A 1 93 ? 22.171 4.166 -24.035 1.00 88.25 93 LEU A CA 1
ATOM 699 C C . LEU A 1 93 ? 22.312 4.054 -25.554 1.00 88.25 93 LEU A C 1
ATOM 701 O O . LEU A 1 93 ? 21.400 4.400 -26.307 1.00 88.25 93 LEU A O 1
ATOM 705 N N . TYR A 1 94 ? 23.480 3.614 -26.015 1.00 88.12 94 TYR A N 1
ATOM 706 C CA . TYR A 1 94 ? 23.731 3.405 -27.443 1.00 88.12 94 TYR A CA 1
ATOM 707 C C . TYR A 1 94 ? 22.963 2.183 -27.942 1.00 88.12 94 TYR A C 1
ATOM 709 O O . TYR A 1 94 ? 22.680 1.265 -27.175 1.00 88.12 94 TYR A O 1
ATOM 717 N N . SER A 1 95 ? 22.665 2.133 -29.238 1.00 87.69 95 SER A N 1
ATOM 718 C CA . SER A 1 95 ? 22.088 0.923 -29.815 1.00 87.69 95 SER A CA 1
ATOM 719 C C . SER A 1 95 ? 22.981 -0.299 -29.589 1.00 87.69 95 SER A C 1
ATOM 721 O O . SER A 1 95 ? 24.198 -0.266 -29.795 1.00 87.69 95 SER A O 1
ATOM 723 N N . GLY A 1 96 ? 22.349 -1.389 -29.164 1.00 86.88 96 GLY A N 1
ATOM 724 C CA . GLY A 1 96 ? 23.005 -2.630 -28.793 1.00 86.88 96 GLY A CA 1
ATOM 725 C C . GLY A 1 96 ? 23.631 -2.612 -27.406 1.00 86.88 96 GLY A C 1
ATOM 726 O O . GLY A 1 96 ? 24.269 -3.599 -27.049 1.00 86.88 96 GLY A O 1
ATOM 727 N N . GLN A 1 97 ? 23.449 -1.534 -26.642 1.00 88.38 97 GLN A N 1
ATOM 728 C CA . GLN A 1 97 ? 23.919 -1.417 -25.273 1.00 88.38 97 GLN A CA 1
ATOM 729 C C . GLN A 1 97 ? 22.861 -1.844 -24.259 1.00 88.38 97 GLN A C 1
ATOM 731 O O . GLN A 1 97 ? 21.667 -1.599 -24.440 1.00 88.38 97 GLN A O 1
ATOM 736 N N . GLU A 1 98 ? 23.332 -2.409 -23.152 1.00 89.50 98 GLU A N 1
ATOM 737 C CA . GLU A 1 98 ? 22.535 -2.738 -21.979 1.00 89.50 98 GLU A CA 1
ATOM 738 C C . GLU A 1 98 ? 23.044 -1.976 -20.745 1.00 89.50 98 GLU A C 1
ATOM 740 O O . GLU A 1 98 ? 24.248 -1.783 -20.580 1.00 89.50 98 GLU A O 1
ATOM 745 N N . THR A 1 99 ? 22.141 -1.531 -19.875 1.00 90.94 99 THR A N 1
ATOM 746 C CA . THR A 1 99 ? 22.476 -0.898 -18.590 1.00 90.94 99 THR A CA 1
ATOM 747 C C . THR A 1 99 ? 21.616 -1.465 -17.466 1.00 90.94 99 THR A C 1
ATOM 749 O O . THR A 1 99 ? 20.543 -2.008 -17.717 1.00 90.94 99 THR A O 1
ATOM 752 N N . ARG A 1 100 ? 22.071 -1.353 -16.218 1.00 91.56 100 ARG A N 1
ATOM 753 C CA . ARG A 1 100 ? 21.323 -1.835 -15.048 1.00 91.56 100 ARG A CA 1
ATOM 754 C C . ARG A 1 100 ? 20.277 -0.833 -14.581 1.00 91.56 100 ARG A C 1
ATOM 756 O O . ARG A 1 100 ? 20.490 0.376 -14.664 1.00 91.56 100 ARG A O 1
ATOM 763 N N . LEU A 1 101 ? 19.201 -1.350 -14.000 1.00 90.25 101 LEU A N 1
ATOM 764 C CA . LEU A 1 101 ? 18.348 -0.585 -13.099 1.00 90.25 101 LEU A CA 1
ATOM 765 C C . LEU A 1 101 ? 18.825 -0.750 -11.661 1.00 90.25 101 LEU A C 1
ATOM 767 O O . LEU A 1 101 ? 19.404 -1.773 -11.289 1.00 90.25 101 LEU A O 1
ATOM 771 N N . TYR A 1 102 ? 18.602 0.289 -10.862 1.00 76.44 102 TYR A N 1
ATOM 772 C CA . TYR A 1 102 ? 19.004 0.312 -9.465 1.00 76.44 102 TYR A CA 1
ATOM 773 C C . TYR A 1 102 ? 17.799 0.015 -8.579 1.00 76.44 102 TYR A C 1
ATOM 775 O O . TYR A 1 102 ? 16.818 0.761 -8.569 1.00 76.44 102 TYR A O 1
ATOM 783 N N . GLY A 1 103 ? 17.908 -1.081 -7.833 1.00 67.50 103 GLY A N 1
ATOM 784 C CA . GLY A 1 103 ? 16.985 -1.448 -6.773 1.00 67.50 103 GLY A CA 1
ATOM 785 C C . GLY A 1 103 ? 17.327 -0.780 -5.444 1.00 67.50 103 GLY A C 1
ATOM 786 O O . GLY A 1 103 ? 18.487 -0.481 -5.151 1.00 67.50 103 GLY A O 1
ATOM 787 N N . SER A 1 104 ? 16.306 -0.588 -4.617 1.00 63.41 104 SER A N 1
ATOM 788 C CA . SER A 1 104 ? 16.455 -0.265 -3.199 1.00 63.41 104 SER A CA 1
ATOM 789 C C . SER A 1 104 ? 17.007 -1.478 -2.428 1.00 63.41 104 SER A C 1
ATOM 791 O O . SER A 1 104 ? 16.523 -2.595 -2.595 1.00 63.41 104 SER A O 1
ATOM 793 N N . LEU A 1 105 ? 18.003 -1.267 -1.560 1.00 55.94 105 LEU A N 1
ATOM 794 C CA . LEU A 1 105 ? 18.552 -2.298 -0.663 1.00 55.94 105 LEU A CA 1
ATOM 795 C C . LEU A 1 105 ? 17.762 -2.425 0.657 1.00 55.94 105 LEU A C 1
ATOM 797 O O . LEU A 1 105 ? 18.335 -2.860 1.660 1.00 55.94 105 LEU A O 1
ATOM 801 N N . SER A 1 106 ? 16.492 -2.004 0.722 1.00 51.97 106 SER A N 1
ATOM 802 C CA . SER A 1 106 ? 15.744 -2.088 1.982 1.00 51.97 106 SER A CA 1
ATOM 803 C C . SER A 1 106 ? 15.669 -3.536 2.476 1.00 51.97 106 SER A C 1
ATOM 805 O O . SER A 1 106 ? 15.386 -4.480 1.745 1.00 51.97 106 SER A O 1
ATOM 807 N N . THR A 1 107 ? 16.049 -3.710 3.741 1.00 43.91 107 THR A N 1
ATOM 808 C CA . THR A 1 107 ? 16.333 -5.003 4.385 1.00 43.91 107 THR A CA 1
ATOM 809 C C . THR A 1 107 ? 15.378 -5.287 5.545 1.00 43.91 107 THR A C 1
ATOM 811 O O . THR A 1 107 ? 15.686 -6.112 6.402 1.00 43.91 107 THR A O 1
ATOM 814 N N . ARG A 1 108 ? 14.228 -4.606 5.625 1.00 45.09 108 ARG A N 1
ATOM 815 C CA . ARG A 1 108 ? 13.298 -4.757 6.754 1.00 45.09 108 ARG A CA 1
ATOM 816 C C . ARG A 1 108 ? 11.880 -5.075 6.297 1.00 45.09 108 ARG A C 1
ATOM 818 O O . ARG A 1 108 ? 11.290 -4.275 5.581 1.00 45.09 108 ARG A O 1
ATOM 825 N N . GLY A 1 109 ? 11.375 -6.210 6.791 1.00 46.72 109 GLY A N 1
ATOM 826 C CA . GLY A 1 109 ? 9.960 -6.591 6.789 1.00 46.72 109 GLY A CA 1
ATOM 827 C C . GLY A 1 109 ? 9.429 -6.888 5.395 1.00 46.72 109 GLY A C 1
ATOM 828 O O . GLY A 1 109 ? 9.004 -5.993 4.677 1.00 46.72 109 GLY A O 1
ATOM 829 N N . SER A 1 110 ? 9.524 -8.150 4.995 1.00 53.06 110 SER A N 1
ATOM 830 C CA . SER A 1 110 ? 9.110 -8.690 3.699 1.00 53.06 110 SER A CA 1
ATOM 831 C C . SER A 1 110 ? 7.665 -8.349 3.323 1.00 53.06 110 SER A C 1
ATOM 833 O O . SER A 1 110 ? 6.796 -8.549 4.163 1.00 53.06 110 SER A O 1
ATOM 835 N N . GLU A 1 111 ? 7.458 -7.916 2.064 1.00 59.38 111 GLU A N 1
ATOM 836 C CA . GLU A 1 111 ? 6.259 -8.081 1.191 1.00 59.38 111 GLU A CA 1
ATOM 837 C C . GLU A 1 111 ? 6.138 -6.988 0.098 1.00 59.38 111 GLU A C 1
ATOM 839 O O . GLU A 1 111 ? 5.230 -7.032 -0.723 1.00 59.38 111 GLU A O 1
ATOM 844 N N . GLY A 1 112 ? 7.067 -6.025 0.027 1.00 71.94 112 GLY A N 1
ATOM 845 C CA . GLY A 1 112 ? 7.088 -5.018 -1.045 1.00 71.94 112 GLY A CA 1
ATOM 846 C C . GLY A 1 112 ? 7.818 -5.443 -2.330 1.00 71.94 112 GLY A C 1
ATOM 847 O O . GLY A 1 112 ? 8.552 -6.431 -2.368 1.00 71.94 112 GLY A O 1
ATOM 848 N N . CYS A 1 113 ? 7.667 -4.645 -3.384 1.00 82.44 113 CYS A N 1
ATOM 849 C CA . CYS A 1 113 ? 8.395 -4.764 -4.652 1.00 82.44 113 CYS A CA 1
ATOM 850 C C . CYS A 1 113 ? 9.425 -3.635 -4.853 1.00 82.44 113 CYS A C 1
ATOM 852 O O . CYS A 1 113 ? 9.486 -2.673 -4.087 1.00 82.44 113 CYS A O 1
ATOM 854 N N . GLN A 1 114 ? 10.231 -3.735 -5.912 1.00 86.88 114 GLN A N 1
ATOM 855 C CA . GLN A 1 114 ? 11.127 -2.669 -6.362 1.00 86.88 114 GLN A CA 1
ATOM 856 C C . GLN A 1 114 ? 10.584 -1.989 -7.618 1.00 86.88 114 GLN A C 1
ATOM 858 O O . GLN A 1 114 ? 9.963 -2.627 -8.466 1.00 86.88 114 GLN A O 1
ATOM 863 N N . LEU A 1 115 ? 10.837 -0.682 -7.723 1.00 89.38 115 LEU A N 1
ATOM 864 C CA . LEU A 1 115 ? 10.321 0.181 -8.783 1.00 89.38 115 LEU A CA 1
ATOM 865 C C . LEU A 1 115 ? 11.404 1.155 -9.271 1.00 89.38 115 LEU A C 1
ATOM 867 O O . LEU A 1 115 ? 12.184 1.700 -8.482 1.00 89.38 115 LEU A O 1
ATOM 871 N N . SER A 1 116 ? 11.435 1.418 -10.574 1.00 91.50 116 SER A N 1
ATOM 872 C CA . SER A 1 116 ? 12.242 2.477 -11.187 1.00 91.50 116 SER A CA 1
ATOM 873 C C . SER A 1 116 ? 11.483 3.168 -12.311 1.00 91.50 116 SER A C 1
ATOM 875 O O . SER A 1 116 ? 10.816 2.528 -13.113 1.00 91.50 116 SER A O 1
ATOM 877 N N . MET A 1 117 ? 11.622 4.484 -12.382 1.00 91.50 117 MET A N 1
ATOM 878 C CA . MET A 1 117 ? 11.091 5.325 -13.441 1.00 91.50 117 MET A CA 1
ATOM 879 C C . MET A 1 117 ? 12.097 5.454 -14.580 1.00 91.50 117 MET A C 1
ATOM 881 O O . MET A 1 117 ? 13.249 5.830 -14.338 1.00 91.50 117 MET A O 1
ATOM 885 N N . LEU A 1 118 ? 11.645 5.237 -15.812 1.00 92.69 118 LEU A N 1
ATOM 886 C CA . LEU A 1 118 ? 12.409 5.475 -17.032 1.00 92.69 118 LEU A CA 1
ATOM 887 C C . LEU A 1 118 ? 11.777 6.609 -17.830 1.00 92.69 118 LEU A C 1
ATOM 889 O O . LEU A 1 118 ? 10.599 6.543 -18.175 1.00 92.69 118 LEU A O 1
ATOM 893 N N . ARG A 1 119 ? 12.580 7.628 -18.152 1.00 91.69 119 ARG A N 1
ATOM 894 C CA . ARG A 1 119 ? 12.161 8.764 -18.982 1.00 91.69 119 ARG A CA 1
ATOM 895 C C . ARG A 1 119 ? 13.139 8.999 -20.114 1.00 91.69 119 ARG A C 1
ATOM 897 O O . ARG A 1 119 ? 14.351 9.025 -19.888 1.00 91.69 119 ARG A O 1
ATOM 904 N N . THR A 1 120 ? 12.635 9.227 -21.321 1.00 89.94 120 THR A N 1
ATOM 905 C CA . THR A 1 120 ? 13.487 9.712 -22.416 1.00 89.94 120 THR A CA 1
ATOM 906 C C . THR A 1 120 ? 13.529 11.232 -22.386 1.00 89.94 120 THR A C 1
ATOM 908 O O . THR A 1 120 ? 12.494 11.889 -22.343 1.00 89.94 120 THR A O 1
ATOM 911 N N . SER A 1 121 ? 14.731 11.817 -22.369 1.00 83.44 121 SER A N 1
ATOM 912 C CA . SER A 1 121 ? 14.882 13.276 -22.189 1.00 83.44 121 SER A CA 1
ATOM 913 C C . SER A 1 121 ? 14.255 14.105 -23.315 1.00 83.44 121 SER A C 1
ATOM 915 O O . SER A 1 121 ? 14.060 15.306 -23.162 1.00 83.44 121 SER A O 1
ATOM 917 N N . ASP A 1 122 ? 13.978 13.477 -24.452 1.00 84.31 122 ASP A N 1
ATOM 918 C CA . ASP A 1 122 ? 13.409 14.087 -25.645 1.00 84.31 122 ASP A CA 1
ATOM 919 C C . ASP A 1 122 ? 11.972 13.628 -25.943 1.00 84.31 122 ASP A C 1
ATOM 921 O O . ASP A 1 122 ? 11.421 14.007 -26.974 1.00 84.31 122 ASP A O 1
ATOM 925 N N . GLY A 1 123 ? 11.361 12.838 -25.051 1.00 84.44 123 GLY A N 1
ATOM 926 C CA . GLY A 1 123 ? 9.947 12.458 -25.122 1.00 84.44 123 GLY A CA 1
ATOM 927 C C . GLY A 1 123 ? 9.568 11.605 -26.334 1.00 84.44 123 GLY A C 1
ATOM 928 O O . GLY A 1 123 ? 8.409 11.609 -26.742 1.00 84.44 123 GLY A O 1
ATOM 929 N N . ARG A 1 124 ? 10.526 10.890 -26.943 1.00 87.44 124 ARG A N 1
ATOM 930 C CA . ARG A 1 124 ? 10.272 10.043 -28.127 1.00 87.44 124 ARG A CA 1
ATOM 931 C C . ARG A 1 124 ? 9.435 8.794 -27.829 1.00 87.44 124 ARG A C 1
ATOM 933 O O . ARG A 1 124 ? 8.925 8.163 -28.750 1.00 87.44 124 ARG A O 1
ATOM 940 N N . VAL A 1 125 ? 9.349 8.420 -26.557 1.00 91.12 125 VAL A N 1
ATOM 941 C CA . VAL A 1 125 ? 8.545 7.318 -26.024 1.00 91.12 125 VAL A CA 1
ATOM 942 C C . VAL A 1 125 ? 7.985 7.756 -24.678 1.00 91.12 125 VAL A C 1
ATOM 944 O O . VAL A 1 125 ? 8.621 8.546 -23.975 1.00 91.12 125 VAL A O 1
ATOM 947 N N . GLU A 1 126 ? 6.806 7.246 -24.341 1.00 90.81 126 GLU A N 1
ATOM 948 C CA . GLU A 1 126 ? 6.160 7.505 -23.058 1.00 90.81 126 GLU A CA 1
ATOM 949 C C . GLU A 1 126 ? 7.039 7.048 -21.885 1.00 90.81 126 GLU A C 1
ATOM 951 O O . GLU A 1 126 ? 7.799 6.073 -21.979 1.00 90.81 126 GLU A O 1
ATOM 956 N N . ASP A 1 127 ? 6.934 7.785 -20.783 1.00 91.50 127 ASP A N 1
ATOM 957 C CA . ASP A 1 127 ? 7.589 7.445 -19.527 1.00 91.50 127 ASP A CA 1
ATOM 958 C C . ASP A 1 127 ? 6.964 6.171 -18.953 1.00 91.50 127 ASP A C 1
ATOM 960 O O . ASP A 1 127 ? 5.745 5.976 -19.002 1.00 91.50 127 ASP A O 1
ATOM 964 N N . VAL A 1 128 ? 7.795 5.308 -18.372 1.00 92.50 128 VAL A N 1
ATOM 965 C CA . VAL A 1 128 ? 7.333 4.044 -17.789 1.00 92.50 128 VAL A CA 1
ATOM 966 C C . VAL A 1 128 ? 7.901 3.815 -16.401 1.00 92.50 128 VAL A C 1
ATOM 968 O O . VAL A 1 128 ? 9.070 4.088 -16.120 1.00 92.50 128 VAL A O 1
ATOM 971 N N . VAL A 1 129 ? 7.063 3.248 -15.543 1.00 91.75 129 VAL A N 1
ATOM 972 C CA . VAL A 1 129 ? 7.473 2.575 -14.317 1.00 91.75 129 VAL A CA 1
ATOM 973 C C . VAL A 1 129 ? 7.825 1.136 -14.666 1.00 91.75 129 VAL A C 1
ATOM 975 O O . VAL A 1 129 ? 7.019 0.418 -15.254 1.00 91.75 129 VAL A O 1
ATOM 978 N N . VAL A 1 130 ? 9.020 0.720 -14.266 1.00 93.06 130 VAL A N 1
ATOM 979 C CA . VAL A 1 130 ? 9.460 -0.672 -14.272 1.00 93.06 130 VAL A CA 1
ATOM 980 C C . VAL A 1 130 ? 9.341 -1.205 -12.852 1.00 93.06 130 VAL A C 1
ATOM 982 O O . VAL A 1 130 ? 10.024 -0.693 -11.961 1.00 93.06 130 VAL A O 1
ATOM 985 N N . SER A 1 131 ? 8.500 -2.215 -12.641 1.00 91.06 131 SER A N 1
ATOM 986 C CA . SER A 1 131 ? 8.327 -2.917 -11.363 1.00 91.06 131 SER A CA 1
ATOM 987 C C . SER A 1 131 ? 8.842 -4.349 -11.436 1.00 91.06 131 SER A C 1
ATOM 989 O O . SER A 1 131 ? 8.741 -5.012 -12.468 1.00 91.06 131 SER A O 1
ATOM 991 N N . TRP A 1 132 ? 9.391 -4.840 -10.325 1.00 90.62 132 TRP A N 1
ATOM 992 C CA . TRP A 1 132 ? 9.793 -6.238 -10.176 1.00 90.62 132 TRP A CA 1
ATOM 993 C C . TRP A 1 132 ? 9.734 -6.696 -8.711 1.00 90.62 132 TRP A C 1
ATOM 995 O O . TRP A 1 132 ? 9.859 -5.871 -7.797 1.00 90.62 132 TRP A O 1
ATOM 1005 N N . PRO A 1 133 ? 9.540 -8.002 -8.445 1.00 86.56 133 PRO A N 1
ATOM 1006 C CA . PRO A 1 133 ? 9.457 -8.513 -7.084 1.00 86.56 133 PRO A CA 1
ATOM 1007 C C . PRO A 1 133 ? 10.792 -8.380 -6.346 1.00 86.56 133 PRO A C 1
ATOM 1009 O O . PRO A 1 133 ? 11.878 -8.473 -6.929 1.00 86.56 133 PRO A O 1
ATOM 1012 N N . PHE A 1 134 ? 10.715 -8.207 -5.027 1.00 80.44 134 PHE A N 1
ATOM 1013 C CA . PHE A 1 134 ? 11.902 -8.255 -4.186 1.00 80.44 134 PHE A CA 1
ATOM 1014 C C . PHE A 1 134 ? 12.570 -9.635 -4.267 1.00 80.44 134 PHE A C 1
ATOM 1016 O O . PHE A 1 134 ? 11.904 -10.666 -4.316 1.00 80.44 134 PHE A O 1
ATOM 1023 N N . GLY A 1 135 ? 13.905 -9.660 -4.276 1.00 80.69 135 GLY A N 1
ATOM 1024 C CA . GLY A 1 135 ? 14.669 -10.909 -4.346 1.00 80.69 135 GLY A CA 1
ATOM 1025 C C . GLY A 1 135 ? 14.709 -11.581 -5.723 1.00 80.69 135 GLY A C 1
ATOM 1026 O O . GLY A 1 135 ? 15.177 -12.713 -5.807 1.00 80.69 135 GLY A O 1
ATOM 1027 N N . LEU A 1 136 ? 14.272 -10.900 -6.793 1.00 87.75 136 LEU A N 1
ATOM 1028 C CA . LEU A 1 136 ? 14.444 -11.375 -8.170 1.00 87.75 136 LEU A CA 1
ATOM 1029 C C . LEU A 1 136 ? 15.907 -11.778 -8.440 1.00 87.75 136 LEU A C 1
ATOM 1031 O O . LEU A 1 136 ? 16.832 -11.077 -8.016 1.00 87.75 136 LEU A O 1
ATOM 1035 N N . GLU A 1 137 ? 16.122 -12.898 -9.134 1.00 88.44 137 GLU A N 1
ATOM 1036 C CA . GLU A 1 137 ? 17.471 -13.403 -9.412 1.00 88.44 137 GLU A CA 1
ATOM 1037 C C . GLU A 1 137 ? 18.295 -12.402 -10.234 1.00 88.44 137 GLU A C 1
ATOM 1039 O O . GLU A 1 137 ? 17.805 -11.766 -11.173 1.00 88.44 137 GLU A O 1
ATOM 1044 N N . THR A 1 138 ? 19.573 -12.258 -9.877 1.00 88.88 138 THR A N 1
ATOM 1045 C CA . THR A 1 138 ? 20.505 -11.431 -10.639 1.00 88.88 138 THR A CA 1
ATOM 1046 C C . THR A 1 138 ? 20.899 -12.134 -11.933 1.00 88.88 138 THR A C 1
ATOM 1048 O O . THR A 1 138 ? 21.214 -13.323 -11.956 1.00 88.88 138 THR A O 1
ATOM 1051 N N . LYS A 1 139 ? 20.927 -11.373 -13.027 1.00 88.44 139 LYS A N 1
ATOM 1052 C CA . LYS A 1 139 ? 21.494 -11.792 -14.308 1.00 88.44 139 LYS A CA 1
ATOM 1053 C C . LYS A 1 139 ? 22.824 -11.092 -14.559 1.00 88.44 139 LYS A C 1
ATOM 1055 O O . LYS A 1 139 ? 23.014 -9.937 -14.174 1.00 88.44 139 LYS A O 1
ATOM 1060 N N . SER A 1 140 ? 23.713 -11.772 -15.275 1.00 87.88 140 SER A N 1
ATOM 1061 C CA . SER A 1 140 ? 24.916 -11.159 -15.838 1.00 87.88 140 SER A CA 1
ATOM 1062 C C . SER A 1 140 ? 24.611 -10.534 -17.206 1.00 87.88 140 SER A C 1
ATOM 1064 O O . SER A 1 140 ? 23.827 -11.088 -17.983 1.00 87.88 140 SER A O 1
ATOM 1066 N N . PHE A 1 141 ? 25.223 -9.395 -17.527 1.00 87.56 141 PHE A N 1
ATOM 1067 C CA . PHE A 1 141 ? 25.072 -8.718 -18.818 1.00 87.56 141 PHE A CA 1
ATOM 1068 C C . PHE A 1 141 ? 26.345 -7.968 -19.233 1.00 87.56 141 PHE A C 1
ATOM 1070 O O . PHE A 1 141 ? 27.226 -7.700 -18.416 1.00 87.56 141 PHE A O 1
ATOM 1077 N N . TYR A 1 142 ? 26.439 -7.608 -20.515 1.00 85.81 142 TYR A N 1
ATOM 1078 C CA . TYR A 1 142 ? 27.543 -6.808 -21.047 1.00 85.81 142 TYR A CA 1
ATOM 1079 C C . TYR A 1 142 ? 27.063 -5.399 -21.387 1.00 85.81 142 TYR A C 1
ATOM 1081 O O . TYR A 1 142 ? 26.154 -5.219 -22.194 1.00 85.81 142 TYR A O 1
ATOM 1089 N N . ARG A 1 143 ? 27.721 -4.389 -20.813 1.00 82.94 143 ARG A N 1
ATOM 1090 C CA . ARG A 1 143 ? 27.435 -2.974 -21.087 1.00 82.94 143 ARG A CA 1
ATOM 1091 C C . ARG A 1 143 ? 28.071 -2.460 -22.384 1.00 82.94 143 ARG A C 1
ATOM 1093 O O . ARG A 1 143 ? 27.846 -1.314 -22.753 1.00 82.94 143 ARG A O 1
ATOM 1100 N N . ASP A 1 144 ? 28.886 -3.248 -23.079 1.00 79.62 144 ASP A N 1
ATOM 1101 C CA . ASP A 1 144 ? 29.552 -2.801 -24.308 1.00 79.62 144 ASP A CA 1
ATOM 1102 C C . ASP A 1 144 ? 28.701 -3.090 -25.550 1.00 79.62 144 ASP A C 1
ATOM 1104 O O . ASP A 1 144 ? 28.206 -4.201 -25.722 1.00 79.62 144 ASP A O 1
ATOM 1108 N N . VAL A 1 145 ? 28.584 -2.123 -26.466 1.00 75.56 145 VAL A N 1
ATOM 1109 C CA . VAL A 1 145 ? 27.881 -2.342 -27.745 1.00 75.56 145 VAL A CA 1
ATOM 1110 C C . VAL A 1 145 ? 28.636 -3.314 -28.659 1.00 75.56 145 VAL A C 1
ATOM 1112 O O . VAL A 1 145 ? 28.055 -3.859 -29.602 1.00 75.56 145 VAL A O 1
ATOM 1115 N N . ASP A 1 146 ? 29.933 -3.512 -28.401 1.00 76.62 146 ASP A N 1
ATOM 1116 C CA . ASP A 1 146 ? 30.760 -4.472 -29.128 1.00 76.62 146 ASP A CA 1
ATOM 1117 C C . ASP A 1 146 ? 30.471 -5.925 -28.706 1.00 76.62 146 ASP A C 1
ATOM 1119 O O . ASP A 1 146 ? 30.900 -6.856 -29.394 1.00 76.62 146 ASP A O 1
ATOM 1123 N N . ALA A 1 147 ? 29.692 -6.145 -27.633 1.00 75.69 147 ALA A N 1
ATOM 1124 C CA . ALA A 1 147 ? 29.221 -7.472 -27.234 1.00 75.69 147 ALA A CA 1
ATOM 1125 C C . ALA A 1 147 ? 28.467 -8.146 -28.393 1.00 75.69 147 ALA A C 1
ATOM 1127 O O . ALA A 1 147 ? 27.701 -7.460 -29.059 1.00 75.69 147 ALA A O 1
ATOM 1128 N N . PRO A 1 148 ? 28.632 -9.447 -28.691 1.00 73.06 148 PRO A N 1
ATOM 1129 C CA . PRO A 1 148 ? 28.012 -10.083 -29.856 1.00 73.06 148 PRO A CA 1
ATOM 1130 C C . PRO A 1 148 ? 26.488 -9.889 -29.945 1.00 73.06 148 PRO A C 1
ATOM 1132 O O . PRO A 1 148 ? 25.793 -9.756 -28.942 1.00 73.06 148 PRO A O 1
ATOM 1135 N N . ALA A 1 149 ? 25.963 -9.799 -31.168 1.00 70.62 149 ALA A N 1
ATOM 1136 C CA . ALA A 1 149 ? 24.540 -9.543 -31.434 1.00 70.62 149 ALA A CA 1
ATOM 1137 C C . ALA A 1 149 ? 23.619 -10.705 -31.058 1.00 70.62 149 ALA A C 1
ATOM 1139 O O . ALA A 1 149 ? 22.430 -10.511 -30.829 1.00 70.62 149 ALA A O 1
ATOM 1140 N N . ASP A 1 150 ? 24.181 -11.903 -31.043 1.00 68.50 150 ASP A N 1
ATOM 1141 C CA . ASP A 1 150 ? 23.543 -13.166 -30.716 1.00 68.50 150 ASP A CA 1
ATOM 1142 C C . ASP A 1 150 ? 23.485 -13.437 -29.211 1.00 68.50 150 ASP A C 1
ATOM 1144 O O . ASP A 1 150 ? 22.873 -14.428 -28.821 1.00 68.50 150 ASP A O 1
ATOM 1148 N N . VAL A 1 151 ? 24.061 -12.571 -28.364 1.00 70.19 151 VAL A N 1
ATOM 1149 C CA . VAL A 1 151 ? 23.863 -12.654 -26.911 1.00 70.19 151 VAL A CA 1
ATOM 1150 C C . VAL A 1 151 ? 22.389 -12.352 -26.618 1.00 70.19 151 VAL A C 1
ATOM 1152 O O . VAL A 1 151 ? 21.943 -11.222 -26.837 1.00 70.19 151 VAL A O 1
ATOM 1155 N N . PRO A 1 152 ? 21.604 -13.339 -26.153 1.00 71.62 152 PRO A N 1
ATOM 1156 C CA . PRO A 1 152 ? 20.194 -13.121 -25.893 1.00 71.62 152 PRO A CA 1
ATOM 1157 C C . PRO A 1 152 ? 20.020 -12.199 -24.684 1.00 71.62 152 PRO A C 1
ATOM 1159 O O . PRO A 1 152 ? 20.706 -12.333 -23.669 1.00 71.62 152 PRO A O 1
ATOM 1162 N N . THR A 1 153 ? 19.060 -11.282 -24.777 1.00 79.44 153 THR A N 1
ATOM 1163 C CA . THR A 1 153 ? 18.569 -10.544 -23.610 1.00 79.44 153 THR A CA 1
ATOM 1164 C C . THR A 1 153 ? 17.918 -11.535 -22.647 1.00 79.44 153 THR A C 1
ATOM 1166 O O . THR A 1 153 ? 17.059 -12.309 -23.066 1.00 79.44 153 THR A O 1
ATOM 1169 N N . GLY A 1 154 ? 18.348 -11.534 -21.384 1.00 83.06 154 GLY A N 1
ATOM 1170 C CA . GLY A 1 154 ? 17.764 -12.378 -20.335 1.00 83.06 154 GLY A CA 1
ATOM 1171 C C . GLY A 1 154 ? 16.310 -12.013 -20.009 1.00 83.06 154 GLY A C 1
ATOM 1172 O O . GLY A 1 154 ? 15.822 -10.962 -20.415 1.00 83.06 154 GLY A O 1
ATOM 1173 N N . GLU A 1 155 ? 15.634 -12.871 -19.245 1.00 87.12 155 GLU A N 1
ATOM 1174 C CA . GLU A 1 155 ? 14.201 -12.744 -18.919 1.00 87.12 155 GLU A CA 1
ATOM 1175 C C . GLU A 1 155 ? 13.872 -11.485 -18.091 1.00 87.12 155 GLU A C 1
ATOM 1177 O O . GLU A 1 155 ? 12.777 -10.945 -18.199 1.00 87.12 155 GLU A O 1
ATOM 1182 N N . ASN A 1 156 ? 14.844 -10.927 -17.365 1.00 92.06 156 ASN A N 1
ATOM 1183 C CA . ASN A 1 156 ? 14.666 -9.717 -16.553 1.00 92.06 156 ASN A CA 1
ATOM 1184 C C . ASN A 1 156 ? 15.116 -8.435 -17.282 1.00 92.06 156 ASN A C 1
ATOM 1186 O O . ASN A 1 156 ? 15.689 -7.524 -16.683 1.00 92.06 156 ASN A O 1
ATOM 1190 N N . THR A 1 157 ? 14.937 -8.377 -18.602 1.00 94.31 157 THR A N 1
ATOM 1191 C CA . THR A 1 157 ? 15.355 -7.233 -19.422 1.00 94.31 157 THR A CA 1
ATOM 1192 C C . THR A 1 157 ? 14.156 -6.469 -19.957 1.00 94.31 157 THR A C 1
ATOM 1194 O O . THR A 1 157 ? 13.262 -7.041 -20.578 1.00 94.31 157 THR A O 1
ATOM 1197 N N . VAL A 1 158 ? 14.183 -5.155 -19.763 1.00 95.62 158 VAL A N 1
ATOM 1198 C CA . VAL A 1 158 ? 13.329 -4.192 -20.453 1.00 95.62 158 VAL A CA 1
ATOM 1199 C C . VAL A 1 158 ? 14.033 -3.779 -21.736 1.00 95.62 158 VAL A C 1
ATOM 1201 O O . VAL A 1 158 ? 15.205 -3.408 -21.718 1.00 95.62 158 VAL A O 1
ATOM 1204 N N . VAL A 1 159 ? 13.351 -3.838 -22.870 1.00 94.62 159 VAL A N 1
ATOM 1205 C CA . VAL A 1 159 ? 13.918 -3.454 -24.162 1.00 94.62 159 VAL A CA 1
ATOM 1206 C C . VAL A 1 159 ? 13.218 -2.202 -24.665 1.00 94.62 159 VAL A C 1
ATOM 1208 O O . VAL A 1 159 ? 11.994 -2.149 -24.766 1.00 94.62 159 VAL A O 1
ATOM 1211 N N . LEU A 1 160 ? 14.014 -1.205 -25.038 1.00 94.00 160 LEU A N 1
ATOM 1212 C CA . LEU A 1 160 ? 13.554 -0.099 -25.862 1.00 94.00 160 LEU A CA 1
ATOM 1213 C C . LEU A 1 160 ? 13.660 -0.511 -27.327 1.00 94.00 160 LEU A C 1
ATOM 1215 O O . LEU A 1 160 ? 14.761 -0.744 -27.834 1.00 94.00 160 LEU A O 1
ATOM 1219 N N . ARG A 1 161 ? 12.523 -0.616 -28.010 1.00 92.62 161 ARG A N 1
ATOM 1220 C CA . ARG A 1 161 ? 12.459 -0.918 -29.441 1.00 92.62 161 ARG A CA 1
ATOM 1221 C C . ARG A 1 161 ? 12.088 0.313 -30.242 1.00 92.62 161 ARG A C 1
ATOM 1223 O O . ARG A 1 161 ? 11.441 1.228 -29.742 1.00 92.62 161 ARG A O 1
ATOM 1230 N N . ALA A 1 162 ? 12.468 0.275 -31.510 1.00 91.75 162 ALA A N 1
ATOM 1231 C CA . ALA A 1 162 ? 11.947 1.169 -32.523 1.00 91.75 162 ALA A CA 1
ATOM 1232 C C . ALA A 1 162 ? 11.525 0.344 -33.742 1.00 91.75 162 ALA A C 1
ATOM 1234 O O . ALA A 1 162 ? 12.303 -0.475 -34.243 1.00 91.75 162 ALA A O 1
ATOM 1235 N N . ASP A 1 163 ? 10.295 0.546 -34.203 1.00 91.00 163 ASP A N 1
ATOM 1236 C CA . ASP A 1 163 ? 9.853 0.068 -35.504 1.00 91.00 163 ASP A CA 1
ATOM 1237 C C . ASP A 1 163 ? 10.219 1.102 -36.571 1.00 91.00 163 ASP A C 1
ATOM 1239 O O . ASP A 1 163 ? 9.890 2.280 -36.462 1.00 91.00 163 ASP A O 1
ATOM 1243 N N . TYR A 1 164 ? 10.911 0.631 -37.603 1.00 88.00 164 TYR A N 1
ATOM 1244 C CA . TYR A 1 164 ? 11.315 1.414 -38.767 1.00 88.00 164 TYR A CA 1
ATOM 1245 C C . TYR A 1 164 ? 10.625 0.913 -40.034 1.00 88.00 164 TYR A C 1
ATOM 1247 O O . TYR A 1 164 ? 11.109 1.188 -41.129 1.00 88.00 164 TYR A O 1
ATOM 1255 N N . SER A 1 165 ? 9.566 0.104 -39.926 1.00 86.94 165 SER A N 1
ATOM 1256 C CA . SER A 1 165 ? 8.874 -0.538 -41.049 1.00 86.94 165 SER A CA 1
ATOM 1257 C C . SER A 1 165 ? 8.507 0.448 -42.166 1.00 86.94 165 SER A C 1
ATOM 1259 O O . SER A 1 165 ? 8.671 0.104 -43.339 1.00 86.94 165 SER A O 1
ATOM 1261 N N . GLU A 1 166 ? 8.160 1.686 -41.812 1.00 86.00 166 GLU A N 1
ATOM 1262 C CA . GLU A 1 166 ? 7.825 2.778 -42.736 1.00 86.00 166 GLU A CA 1
ATOM 1263 C C . GLU A 1 166 ? 9.040 3.582 -43.250 1.00 86.00 166 GLU A C 1
ATOM 1265 O O . GLU A 1 166 ? 8.934 4.301 -44.244 1.00 86.00 166 GLU A O 1
ATOM 1270 N N . THR A 1 167 ? 10.223 3.435 -42.643 1.00 85.62 167 THR A N 1
ATOM 1271 C CA . THR A 1 167 ? 11.453 4.134 -43.054 1.00 85.62 167 THR A CA 1
ATOM 1272 C C . THR A 1 167 ? 12.096 3.454 -44.275 1.00 85.62 167 THR A C 1
ATOM 1274 O O . THR A 1 167 ? 12.331 2.238 -44.237 1.00 85.62 167 THR A O 1
ATOM 1277 N N . PRO A 1 168 ? 12.473 4.178 -45.348 1.00 87.00 168 PRO A N 1
ATOM 1278 C CA . PRO A 1 168 ? 13.212 3.609 -46.480 1.00 87.00 168 PRO A CA 1
ATOM 1279 C C . PRO A 1 168 ? 14.555 2.991 -46.063 1.00 87.00 168 PRO A C 1
ATOM 1281 O O . PRO A 1 168 ? 15.292 3.572 -45.272 1.00 87.00 168 PRO A O 1
ATOM 1284 N N . LEU A 1 169 ? 14.939 1.845 -46.644 1.00 84.06 169 LEU A N 1
ATOM 1285 C CA . LEU A 1 169 ? 16.210 1.165 -46.315 1.00 84.06 169 LEU A CA 1
ATOM 1286 C C . LEU A 1 169 ? 17.454 2.048 -46.507 1.00 84.06 169 LEU A C 1
ATOM 1288 O O . LEU A 1 169 ? 18.434 1.867 -45.796 1.00 84.06 169 LEU A O 1
ATOM 1292 N N . SER A 1 170 ? 17.418 2.995 -47.449 1.00 83.69 170 SER A N 1
ATOM 1293 C CA . SER A 1 170 ? 18.500 3.960 -47.690 1.00 83.69 170 SER A CA 1
ATOM 1294 C C . SER A 1 170 ? 18.685 4.977 -46.563 1.00 83.69 170 SER A C 1
ATOM 1296 O O . SER A 1 170 ? 19.740 5.595 -46.477 1.00 83.69 170 SER A O 1
ATOM 1298 N N . GLU A 1 171 ? 17.661 5.165 -45.731 1.00 81.00 171 GLU A N 1
ATOM 1299 C CA . GLU A 1 171 ? 17.641 6.103 -44.604 1.00 81.00 171 GLU A CA 1
ATOM 1300 C C . GLU A 1 171 ? 17.792 5.380 -43.257 1.00 81.00 171 GLU A C 1
ATOM 1302 O O . GLU A 1 171 ? 18.079 6.008 -42.237 1.00 81.00 171 GLU A O 1
ATOM 1307 N N . ARG A 1 172 ? 17.651 4.045 -43.237 1.00 80.12 172 ARG A N 1
ATOM 1308 C CA . ARG A 1 172 ? 17.895 3.239 -42.039 1.00 80.12 172 ARG A CA 1
ATOM 1309 C C . ARG A 1 172 ? 19.394 3.123 -41.785 1.00 80.12 172 ARG A C 1
ATOM 1311 O O . ARG A 1 172 ? 20.147 2.589 -42.598 1.00 80.12 172 ARG A O 1
ATOM 1318 N N . ARG A 1 173 ? 19.818 3.559 -40.601 1.00 81.31 173 ARG A N 1
ATOM 1319 C CA . ARG A 1 173 ? 21.168 3.295 -40.087 1.00 81.31 173 ARG A CA 1
ATOM 1320 C C . ARG A 1 173 ? 21.339 1.802 -39.809 1.00 81.31 173 ARG A C 1
ATOM 1322 O O . ARG A 1 173 ? 20.352 1.091 -39.631 1.00 81.31 173 ARG A O 1
ATOM 1329 N N . ALA A 1 174 ? 22.575 1.312 -39.735 1.00 79.62 174 ALA A N 1
ATOM 1330 C CA . ALA A 1 174 ? 22.803 0.012 -39.104 1.00 79.62 174 ALA A CA 1
ATOM 1331 C C . ALA A 1 174 ? 22.396 0.120 -37.629 1.00 79.62 174 ALA A C 1
ATOM 1333 O O . ALA A 1 174 ? 22.661 1.150 -37.018 1.00 79.62 174 ALA A O 1
ATOM 1334 N N . TRP A 1 175 ? 21.771 -0.912 -37.059 1.00 76.19 175 TRP A N 1
ATOM 1335 C CA . TRP A 1 175 ? 21.313 -0.841 -35.670 1.00 76.19 175 TRP A CA 1
ATOM 1336 C C . TRP A 1 175 ? 22.486 -0.525 -34.726 1.00 76.19 175 TRP A C 1
ATOM 1338 O O . TRP A 1 175 ? 22.484 0.529 -34.114 1.00 76.19 175 TRP A O 1
ATOM 1348 N N . ARG A 1 176 ? 23.598 -1.273 -34.788 1.00 78.38 176 ARG A N 1
ATOM 1349 C CA . ARG A 1 176 ? 24.861 -0.953 -34.076 1.00 78.38 176 ARG A CA 1
ATOM 1350 C C . ARG A 1 176 ? 25.712 0.146 -34.704 1.00 78.38 176 ARG A C 1
ATOM 1352 O O . ARG A 1 176 ? 26.939 0.133 -34.587 1.00 78.38 176 ARG A O 1
ATOM 1359 N N . SER A 1 177 ? 25.110 1.074 -35.431 1.00 72.81 177 SER A N 1
ATOM 1360 C CA . SER A 1 177 ? 25.866 2.217 -35.921 1.00 72.81 177 SER A CA 1
ATOM 1361 C C . SER A 1 177 ? 26.325 3.048 -34.725 1.00 72.81 177 SER A C 1
ATOM 1363 O O . SER A 1 177 ? 25.506 3.628 -34.017 1.00 72.81 177 SER A O 1
ATOM 1365 N N . ARG A 1 178 ? 27.641 3.118 -34.508 1.00 72.00 178 ARG A N 1
ATOM 1366 C CA . ARG A 1 178 ? 28.269 4.074 -33.594 1.00 72.00 178 ARG A CA 1
ATOM 1367 C C . ARG A 1 178 ? 28.686 5.303 -34.410 1.00 72.00 178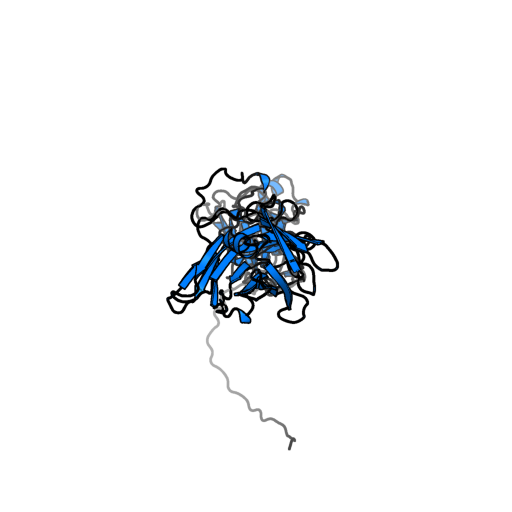 ARG A C 1
ATOM 1369 O O . ARG A 1 178 ? 29.733 5.253 -35.050 1.00 72.00 178 ARG A O 1
ATOM 1376 N N . PRO A 1 179 ? 27.895 6.392 -34.422 1.00 69.31 179 PRO A N 1
ATOM 1377 C CA . PRO A 1 179 ? 28.276 7.626 -35.118 1.00 69.31 179 PRO A CA 1
ATOM 1378 C C . PRO A 1 179 ? 29.516 8.291 -34.499 1.00 69.31 179 PRO A C 1
ATOM 1380 O O . PRO A 1 179 ? 30.163 9.101 -35.148 1.00 69.31 179 PRO A O 1
ATOM 1383 N N . CYS A 1 180 ? 29.879 7.913 -33.271 1.00 73.25 180 CYS A N 1
ATOM 1384 C CA . CYS A 1 180 ? 31.051 8.409 -32.564 1.00 73.25 180 CYS A CA 1
ATOM 1385 C C . CYS A 1 180 ? 32.094 7.306 -32.367 1.00 73.25 180 CYS A C 1
ATOM 1387 O O . CYS A 1 180 ? 31.758 6.191 -31.966 1.00 73.25 180 CYS A O 1
ATOM 1389 N N . SER A 1 181 ? 33.375 7.623 -32.570 1.00 66.50 181 SER A N 1
ATOM 1390 C CA . 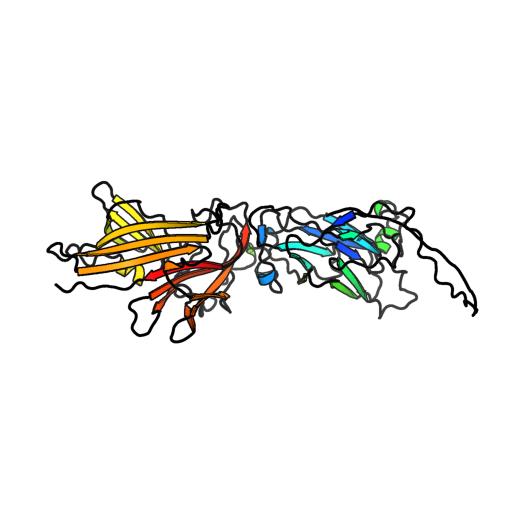SER A 1 181 ? 34.501 6.717 -32.298 1.00 66.50 181 SER A CA 1
ATOM 1391 C C . SER A 1 181 ? 34.859 6.666 -30.802 1.00 66.50 181 SER A C 1
ATOM 1393 O O . SER A 1 181 ? 36.011 6.897 -30.432 1.00 66.50 181 SER A O 1
ATOM 1395 N N . GLY A 1 182 ? 33.871 6.431 -29.934 1.00 65.75 182 GLY A N 1
ATOM 1396 C CA . GLY A 1 182 ? 34.018 6.477 -28.477 1.00 65.75 182 GLY A CA 1
ATOM 1397 C C . GLY A 1 182 ? 32.775 7.029 -27.774 1.00 65.75 182 GLY A C 1
ATOM 1398 O O . GLY A 1 182 ? 31.665 6.944 -28.297 1.00 65.75 182 GLY A O 1
ATOM 1399 N N . GLU A 1 183 ? 32.959 7.601 -26.580 1.00 63.91 183 GLU A N 1
ATOM 1400 C CA . GLU A 1 183 ? 31.885 8.283 -25.849 1.00 63.91 183 GLU A CA 1
ATOM 1401 C C . GLU A 1 183 ? 31.407 9.553 -26.575 1.00 63.91 183 GLU A C 1
ATOM 1403 O O . GLU A 1 183 ? 32.189 10.221 -27.253 1.00 63.91 183 GLU A O 1
ATOM 1408 N N . LEU A 1 184 ? 30.147 9.954 -26.353 1.00 65.81 184 LEU A N 1
ATOM 1409 C CA . LEU A 1 184 ? 29.531 11.145 -26.950 1.00 65.81 184 LEU A CA 1
ATOM 1410 C C . LEU A 1 184 ? 30.346 12.432 -26.708 1.00 65.81 184 LEU A C 1
ATOM 1412 O O . LEU A 1 184 ? 30.303 13.349 -27.516 1.00 65.81 184 LEU A O 1
ATOM 1416 N N . SER A 1 185 ? 31.116 12.500 -25.619 1.00 65.56 185 SER A N 1
ATOM 1417 C CA . SER A 1 185 ? 32.018 13.617 -25.291 1.00 65.56 185 SER A CA 1
ATOM 1418 C C . SER A 1 185 ? 33.163 13.806 -26.295 1.00 65.56 185 SER A C 1
ATOM 1420 O O . SER A 1 185 ? 33.746 14.887 -26.360 1.00 65.56 185 SER A O 1
ATOM 1422 N N . THR A 1 186 ? 33.487 12.769 -27.069 1.00 76.81 186 THR A N 1
ATOM 1423 C CA . THR A 1 186 ? 34.594 12.756 -28.033 1.00 76.81 186 THR A CA 1
ATOM 1424 C C . THR A 1 186 ? 34.166 13.049 -29.470 1.00 76.81 186 THR A C 1
ATOM 1426 O O . THR A 1 186 ? 35.037 13.270 -30.309 1.00 76.81 186 THR A O 1
ATOM 1429 N N . CYS A 1 187 ? 32.859 13.095 -29.765 1.00 80.25 187 CYS A N 1
ATOM 1430 C CA . CYS A 1 187 ? 32.378 13.448 -31.103 1.00 80.25 187 CYS A CA 1
ATOM 1431 C C . CYS A 1 187 ? 32.282 14.956 -31.312 1.00 80.25 187 CYS A C 1
ATOM 1433 O O . CYS A 1 187 ? 32.158 15.748 -30.374 1.00 80.25 187 CYS A O 1
ATOM 1435 N N . THR A 1 188 ? 32.281 15.341 -32.581 1.00 87.50 188 THR A N 1
ATOM 1436 C CA . THR A 1 188 ? 31.914 16.687 -33.009 1.00 87.50 188 THR A CA 1
ATOM 1437 C C . THR A 1 188 ? 30.452 16.992 -32.673 1.00 87.50 188 THR A C 1
ATOM 1439 O O . THR A 1 188 ? 29.628 16.092 -32.529 1.00 87.50 188 THR A O 1
ATOM 1442 N N . GLU A 1 189 ? 30.100 18.276 -32.586 1.00 85.06 189 GLU A N 1
ATOM 1443 C CA . GLU A 1 189 ? 28.718 18.713 -32.330 1.00 85.06 189 GLU A CA 1
ATOM 1444 C C . GLU A 1 189 ? 27.728 18.148 -33.366 1.00 85.06 189 GLU A C 1
ATOM 1446 O O . GLU A 1 189 ? 26.626 17.733 -33.018 1.00 85.06 189 GLU A O 1
ATOM 1451 N N . ALA A 1 190 ? 28.143 18.061 -34.634 1.00 84.88 190 ALA A N 1
ATOM 1452 C CA . ALA A 1 190 ? 27.332 17.477 -35.698 1.00 84.88 190 ALA A CA 1
ATOM 1453 C C . ALA A 1 190 ? 27.070 15.976 -35.475 1.00 84.88 190 ALA A C 1
ATOM 1455 O O . ALA A 1 190 ? 25.927 15.543 -35.583 1.00 84.88 190 ALA A O 1
ATOM 1456 N N . GLU A 1 191 ? 28.097 15.203 -35.112 1.00 84.38 191 GLU A N 1
ATOM 1457 C CA . GLU A 1 191 ? 27.970 13.766 -34.818 1.00 84.38 191 GLU A CA 1
ATOM 1458 C C . GLU A 1 191 ? 27.146 13.513 -33.549 1.00 84.38 191 GLU A C 1
ATOM 1460 O O . GLU A 1 191 ? 26.348 12.580 -33.510 1.00 84.38 191 GLU A O 1
ATOM 1465 N N . GLN A 1 192 ? 27.287 14.358 -32.522 1.00 82.69 192 GLN A N 1
ATOM 1466 C CA . GLN A 1 192 ? 26.472 14.275 -31.306 1.00 82.69 192 GLN A CA 1
ATOM 1467 C C . GLN A 1 192 ? 24.994 14.541 -31.604 1.00 82.69 192 GLN A C 1
ATOM 1469 O O . GLN A 1 192 ? 24.129 13.775 -31.176 1.00 82.69 192 GLN A O 1
ATOM 1474 N N . ASN A 1 193 ? 24.703 15.592 -32.375 1.00 84.62 193 ASN A N 1
ATOM 1475 C CA . ASN A 1 193 ? 23.343 15.907 -32.802 1.00 84.62 193 ASN A CA 1
ATOM 1476 C C . ASN A 1 193 ? 22.765 14.785 -33.667 1.00 84.62 193 ASN A C 1
ATOM 1478 O O . ASN A 1 193 ? 21.610 14.409 -33.492 1.00 84.62 193 ASN A O 1
ATOM 1482 N N . GLU A 1 194 ? 23.565 14.209 -34.563 1.00 82.75 194 GLU A N 1
ATOM 1483 C CA . GLU A 1 194 ? 23.152 13.078 -35.387 1.00 82.75 194 GLU A CA 1
ATOM 1484 C C . GLU A 1 194 ? 22.834 11.828 -34.547 1.00 82.75 194 GLU A C 1
ATOM 1486 O O . GLU A 1 194 ? 21.833 11.156 -34.809 1.00 82.75 194 GLU A O 1
ATOM 1491 N N . ALA A 1 195 ? 23.661 11.531 -33.540 1.00 81.38 195 ALA A N 1
ATOM 1492 C CA . ALA A 1 195 ? 23.513 10.384 -32.647 1.00 81.38 195 ALA A CA 1
ATOM 1493 C C . ALA A 1 195 ? 22.255 10.466 -31.775 1.00 81.38 195 ALA A C 1
ATOM 1495 O O . ALA A 1 195 ? 21.589 9.453 -31.565 1.00 81.38 195 ALA A O 1
ATOM 1496 N N . LEU A 1 196 ? 21.948 11.671 -31.286 1.00 85.00 196 LEU A N 1
ATOM 1497 C CA . LEU A 1 196 ? 20.767 11.953 -30.474 1.00 85.00 196 LEU A CA 1
ATOM 1498 C C . LEU A 1 196 ? 19.502 12.115 -31.320 1.00 85.00 196 LEU A C 1
ATOM 1500 O O . LEU A 1 196 ? 18.410 11.947 -30.793 1.00 85.00 196 LEU A O 1
ATOM 1504 N N . SER A 1 197 ? 19.613 12.423 -32.613 1.00 84.75 197 SER A N 1
ATOM 1505 C CA . SER A 1 197 ? 18.440 12.593 -33.472 1.00 84.75 197 SER A CA 1
ATOM 1506 C C . SER A 1 197 ? 17.819 11.238 -33.836 1.00 84.75 197 SER A C 1
ATOM 1508 O O . SER A 1 197 ? 18.520 10.393 -34.409 1.00 84.75 197 SER A O 1
ATOM 1510 N N . PRO A 1 198 ? 16.516 11.029 -33.563 1.00 83.44 198 PRO A N 1
ATOM 1511 C CA . PRO A 1 198 ? 15.824 9.817 -33.976 1.00 83.44 198 PRO A CA 1
ATOM 1512 C C . PRO A 1 198 ? 15.758 9.740 -35.514 1.00 83.44 198 PRO A C 1
ATOM 1514 O O . PRO A 1 198 ? 15.495 10.759 -36.164 1.00 83.44 198 PRO A O 1
ATOM 1517 N N . PRO A 1 199 ? 15.996 8.567 -36.134 1.00 81.38 199 PRO A N 1
ATOM 1518 C CA . PRO A 1 199 ? 15.807 8.405 -37.571 1.00 81.38 199 PRO A CA 1
ATOM 1519 C C . PRO A 1 199 ? 14.352 8.697 -37.984 1.00 81.38 199 PRO A C 1
ATOM 1521 O O . PRO A 1 199 ? 13.428 8.447 -37.206 1.00 81.38 199 PRO A O 1
ATOM 1524 N N . PRO A 1 200 ? 14.113 9.199 -39.209 1.00 82.44 200 PRO A N 1
ATOM 1525 C CA . PRO A 1 200 ? 12.765 9.525 -39.664 1.00 82.44 200 PRO A CA 1
ATOM 1526 C C . PRO A 1 200 ? 11.869 8.279 -39.721 1.00 82.44 200 PRO A C 1
ATOM 1528 O O . PRO A 1 200 ? 12.301 7.208 -40.151 1.00 82.44 200 PRO A O 1
ATOM 1531 N N . GLY A 1 201 ? 10.602 8.431 -39.319 1.00 83.38 201 GLY A N 1
ATOM 1532 C CA . GLY A 1 201 ? 9.592 7.364 -39.383 1.00 83.38 201 GLY A CA 1
ATOM 1533 C C . GLY A 1 201 ? 9.713 6.281 -38.304 1.00 83.38 201 GLY A C 1
ATOM 1534 O O . GLY A 1 201 ? 9.083 5.239 -38.437 1.00 83.38 201 GLY A O 1
ATOM 1535 N N . ALA A 1 202 ? 10.521 6.505 -37.264 1.00 87.44 202 ALA A N 1
ATOM 1536 C CA . ALA A 1 202 ? 10.664 5.581 -36.145 1.00 87.44 202 ALA A CA 1
ATOM 1537 C C . ALA A 1 202 ? 9.481 5.676 -35.166 1.00 87.44 202 ALA A C 1
ATOM 1539 O O . ALA A 1 202 ? 9.125 6.774 -34.734 1.00 87.44 202 ALA A O 1
ATOM 1540 N N . VAL A 1 203 ? 8.927 4.531 -34.766 1.00 91.56 203 VAL A N 1
ATOM 1541 C CA . VAL A 1 203 ? 7.929 4.429 -33.686 1.00 91.56 203 VAL A CA 1
ATOM 1542 C C . VAL A 1 203 ? 8.536 3.651 -32.526 1.00 91.56 203 VAL A C 1
ATOM 1544 O O . VAL A 1 203 ? 8.920 2.495 -32.698 1.00 91.56 203 VAL A O 1
ATOM 1547 N N . TYR A 1 204 ? 8.645 4.279 -31.355 1.00 92.69 204 TYR A N 1
ATOM 1548 C CA . TYR A 1 204 ? 9.308 3.695 -30.187 1.00 92.69 204 TYR A CA 1
ATOM 1549 C C . TYR A 1 204 ? 8.312 3.016 -29.249 1.00 92.69 204 TYR A C 1
ATOM 1551 O O . TYR A 1 204 ? 7.178 3.467 -29.095 1.00 92.69 204 TYR A O 1
ATOM 1559 N N . SER A 1 205 ? 8.757 1.948 -28.593 1.00 95.19 205 SER A N 1
ATOM 1560 C CA . SER A 1 205 ? 7.968 1.239 -27.587 1.00 95.19 205 SER A CA 1
ATOM 1561 C C . SER A 1 205 ? 8.859 0.552 -26.559 1.00 95.19 205 SER A C 1
ATOM 1563 O O . SER A 1 205 ? 9.955 0.082 -26.884 1.00 95.19 205 SER A O 1
ATOM 1565 N N . TRP A 1 206 ? 8.348 0.426 -25.340 1.00 95.31 206 TRP A N 1
ATOM 1566 C CA . TRP A 1 206 ? 8.928 -0.426 -24.309 1.00 95.31 206 TRP A CA 1
ATOM 1567 C C . TRP A 1 206 ? 8.363 -1.844 -24.395 1.00 95.31 206 TRP A C 1
ATOM 1569 O O . TRP A 1 206 ? 7.197 -2.038 -24.729 1.00 95.31 206 TRP A O 1
ATOM 1579 N N . GLU A 1 207 ? 9.183 -2.836 -24.072 1.00 95.06 207 GLU A N 1
ATOM 1580 C CA . GLU A 1 207 ? 8.743 -4.216 -23.859 1.00 95.06 207 GLU A CA 1
ATOM 1581 C C . GLU A 1 207 ? 9.520 -4.846 -22.698 1.00 95.06 207 GLU A C 1
ATOM 1583 O O . GLU A 1 207 ? 10.681 -4.502 -22.466 1.00 95.06 207 GLU A O 1
ATOM 1588 N N . SER A 1 208 ? 8.908 -5.788 -21.988 1.00 93.94 208 SER A N 1
ATOM 1589 C CA . SER A 1 208 ? 9.611 -6.700 -21.085 1.00 93.94 208 SER A CA 1
ATOM 1590 C C . SER A 1 208 ? 9.840 -8.040 -21.788 1.00 93.94 208 SER A C 1
ATOM 1592 O O . SER A 1 208 ? 9.014 -8.494 -22.581 1.00 93.94 208 SER A O 1
ATOM 1594 N N . VAL A 1 209 ? 11.000 -8.661 -21.556 1.00 91.12 209 VAL A N 1
ATOM 1595 C CA . VAL A 1 209 ? 11.342 -9.966 -22.155 1.00 91.12 209 VAL A CA 1
ATOM 1596 C C . VAL A 1 209 ? 10.680 -11.126 -21.406 1.00 91.12 209 VAL A C 1
ATOM 1598 O O . VAL A 1 209 ? 10.301 -12.110 -22.037 1.00 91.12 209 VAL A O 1
ATOM 1601 N N . GLY A 1 210 ? 10.549 -11.022 -20.083 1.00 87.75 210 GLY A N 1
ATOM 1602 C CA . GLY A 1 210 ? 9.948 -12.033 -19.213 1.00 87.75 210 GLY A CA 1
ATOM 1603 C C . GLY A 1 210 ? 8.781 -11.490 -18.390 1.00 87.75 210 GLY A C 1
ATOM 1604 O O . GLY A 1 210 ? 8.475 -10.301 -18.418 1.00 87.75 210 GLY A O 1
ATOM 1605 N N . GLU A 1 211 ? 8.134 -12.387 -17.646 1.00 87.12 211 GLU A N 1
ATOM 1606 C CA . GLU A 1 211 ? 6.889 -12.104 -16.913 1.00 87.12 211 GLU A CA 1
ATOM 1607 C C . GLU A 1 211 ? 7.120 -11.465 -15.535 1.00 87.12 211 GLU A C 1
ATOM 1609 O O . GLU A 1 211 ? 6.218 -10.843 -14.985 1.00 87.12 211 GLU A O 1
ATOM 1614 N N . ALA A 1 212 ? 8.326 -11.597 -14.971 1.00 87.56 212 ALA A N 1
ATOM 1615 C CA . ALA A 1 212 ? 8.645 -11.080 -13.638 1.00 87.56 212 ALA A CA 1
ATOM 1616 C C . ALA A 1 212 ? 8.829 -9.552 -13.592 1.00 87.56 212 ALA A C 1
ATOM 1618 O O . ALA A 1 212 ? 8.847 -8.971 -12.508 1.00 87.56 212 ALA A O 1
ATOM 1619 N N . VAL A 1 213 ? 9.016 -8.917 -14.752 1.00 91.19 213 VAL A N 1
ATOM 1620 C CA . VAL A 1 213 ? 9.198 -7.471 -14.882 1.00 91.19 213 VAL A CA 1
ATOM 1621 C C . VAL A 1 213 ? 7.985 -6.893 -15.586 1.00 91.19 213 VAL A C 1
ATOM 1623 O O . VAL A 1 213 ? 7.678 -7.258 -16.723 1.00 91.19 213 VAL A O 1
ATOM 1626 N N . GLU A 1 214 ? 7.330 -5.954 -14.922 1.00 91.75 214 GLU A N 1
ATOM 1627 C CA . GLU A 1 214 ? 6.140 -5.297 -15.436 1.00 91.75 214 GLU A CA 1
ATOM 1628 C C . GLU A 1 214 ? 6.457 -3.855 -15.843 1.00 91.75 214 GLU A C 1
ATOM 1630 O O . GLU A 1 214 ? 7.297 -3.175 -15.246 1.00 91.75 214 GLU A O 1
ATOM 1635 N N . LEU A 1 215 ? 5.781 -3.406 -16.898 1.00 91.69 215 LEU A N 1
ATOM 1636 C CA . LEU A 1 215 ? 5.848 -2.048 -17.409 1.00 91.69 215 LEU A CA 1
ATOM 1637 C C . LEU A 1 215 ? 4.482 -1.397 -17.259 1.00 91.69 215 LEU A C 1
ATOM 1639 O O . LEU A 1 215 ? 3.493 -1.887 -17.800 1.00 91.69 215 LEU A O 1
ATOM 1643 N N . SER A 1 216 ? 4.446 -0.265 -16.572 1.00 90.19 216 SER A N 1
ATOM 1644 C CA . SER A 1 216 ? 3.246 0.553 -16.438 1.00 90.19 216 SER A CA 1
ATOM 1645 C C . SER A 1 216 ? 3.523 1.967 -16.934 1.00 90.19 216 SER A C 1
ATOM 1647 O O . SER A 1 216 ? 4.585 2.526 -16.658 1.00 90.19 216 SER A O 1
ATOM 1649 N N . ALA A 1 217 ? 2.570 2.555 -17.657 1.00 88.31 217 ALA A N 1
ATOM 1650 C CA . ALA A 1 217 ? 2.668 3.946 -18.086 1.00 88.31 217 ALA A CA 1
ATOM 1651 C C . ALA A 1 217 ? 2.770 4.878 -16.870 1.00 88.31 217 ALA A C 1
ATOM 1653 O O . ALA A 1 217 ? 2.118 4.657 -15.842 1.00 88.31 217 ALA A O 1
ATOM 1654 N N . TRP A 1 218 ? 3.598 5.914 -16.984 1.00 85.31 218 TRP A N 1
ATOM 1655 C CA . TRP A 1 218 ? 3.758 6.919 -15.945 1.00 85.31 218 TRP A CA 1
ATOM 1656 C C . TRP A 1 218 ? 3.113 8.241 -16.329 1.00 85.31 218 TRP A C 1
ATOM 1658 O O . TRP A 1 218 ? 3.456 8.851 -17.340 1.00 85.31 218 TRP A O 1
ATOM 1668 N N . GLU A 1 219 ? 2.273 8.743 -15.431 1.00 78.75 219 GLU A N 1
ATOM 1669 C CA . GLU A 1 219 ? 1.781 10.111 -15.475 1.00 78.75 219 GLU A CA 1
ATOM 1670 C C . GLU A 1 219 ? 2.308 10.838 -14.243 1.00 78.75 219 GLU A C 1
ATOM 1672 O O . GLU A 1 219 ? 1.917 10.555 -13.107 1.00 78.75 219 GLU A O 1
ATOM 1677 N N . ALA A 1 220 ? 3.255 11.751 -14.466 1.00 66.06 220 ALA A N 1
ATOM 1678 C CA . ALA A 1 220 ? 3.835 12.540 -13.394 1.00 66.06 220 ALA A CA 1
ATOM 1679 C C . ALA A 1 220 ? 2.739 13.376 -12.730 1.00 66.06 220 ALA A C 1
ATOM 1681 O O . ALA A 1 220 ? 2.243 14.334 -13.316 1.00 66.06 220 ALA A O 1
ATOM 1682 N N . SER A 1 221 ? 2.401 13.024 -11.496 1.00 67.00 221 SER A N 1
ATOM 1683 C CA . SER A 1 221 ? 1.529 13.817 -10.639 1.00 67.00 221 SER A CA 1
ATOM 1684 C C . SER A 1 221 ? 2.228 14.081 -9.312 1.00 67.00 221 SER A C 1
ATOM 1686 O O . SER A 1 221 ? 2.953 13.228 -8.782 1.00 67.00 221 SER A O 1
ATOM 1688 N N . SER A 1 222 ? 2.067 15.299 -8.803 1.00 60.72 222 SER A N 1
ATOM 1689 C CA . SER A 1 222 ? 2.411 15.627 -7.419 1.00 60.72 222 SER A CA 1
ATOM 1690 C C . SER A 1 222 ? 1.255 15.286 -6.483 1.00 60.72 222 SER A C 1
ATOM 1692 O O . SER A 1 222 ? 0.103 15.132 -6.900 1.00 60.72 222 SER A O 1
ATOM 1694 N N . ILE A 1 223 ? 1.552 15.179 -5.192 1.00 56.22 223 ILE A N 1
ATOM 1695 C CA . ILE A 1 223 ? 0.527 14.972 -4.170 1.00 56.22 223 ILE A CA 1
ATOM 1696 C C . ILE A 1 223 ? -0.360 16.220 -4.018 1.00 56.22 223 ILE A C 1
ATOM 1698 O O . ILE A 1 223 ? -1.534 16.092 -3.685 1.00 56.22 223 ILE A O 1
ATOM 1702 N N . GLU A 1 224 ? 0.171 17.418 -4.277 1.00 56.44 224 GLU A N 1
ATOM 1703 C CA . GLU A 1 224 ? -0.586 18.676 -4.178 1.00 56.44 224 GLU A CA 1
ATOM 1704 C C . GLU A 1 224 ? -1.582 18.884 -5.334 1.00 56.44 224 GLU A C 1
ATOM 1706 O O . GLU A 1 224 ? -2.560 19.613 -5.176 1.00 56.44 224 GLU A O 1
ATOM 1711 N N . GLU A 1 225 ? -1.363 18.242 -6.486 1.00 49.38 225 GLU A N 1
ATOM 1712 C CA . GLU A 1 225 ? -2.209 18.397 -7.680 1.00 49.38 225 GLU A CA 1
ATOM 1713 C C . GLU A 1 225 ? -3.508 17.588 -7.637 1.00 49.38 225 GLU A C 1
ATOM 1715 O O . GLU A 1 225 ? -4.471 17.953 -8.318 1.00 49.38 225 GLU A O 1
ATOM 1720 N N . VAL A 1 226 ? -3.586 16.528 -6.824 1.00 48.62 226 VAL A N 1
ATOM 1721 C CA . VAL A 1 226 ? -4.868 15.865 -6.570 1.00 48.62 226 VAL A CA 1
ATOM 1722 C C . VAL A 1 226 ? -5.640 16.748 -5.603 1.00 48.62 226 VAL A C 1
ATOM 1724 O O . VAL A 1 226 ? -5.493 16.647 -4.385 1.00 48.62 226 VAL A O 1
ATOM 1727 N N . ALA A 1 227 ? -6.470 17.637 -6.151 1.00 39.38 227 ALA A N 1
ATOM 1728 C CA . ALA A 1 227 ? -7.499 18.280 -5.356 1.00 39.38 227 ALA A CA 1
ATOM 1729 C C . ALA A 1 227 ? -8.249 17.170 -4.609 1.00 39.38 227 ALA A C 1
ATOM 1731 O O . ALA A 1 227 ? -8.757 16.248 -5.248 1.00 39.38 227 ALA A O 1
ATOM 1732 N N . LEU A 1 228 ? -8.299 17.259 -3.275 1.00 42.91 228 LEU A N 1
ATOM 1733 C CA . LEU A 1 228 ? -9.311 16.583 -2.466 1.00 42.91 228 LEU A CA 1
ATOM 1734 C C . LEU A 1 228 ? -10.647 17.033 -3.053 1.00 42.91 228 LEU A C 1
ATOM 1736 O O . LEU A 1 228 ? -11.128 18.123 -2.742 1.00 42.91 228 LEU A O 1
ATOM 1740 N N . SER A 1 229 ? -11.147 16.304 -4.046 1.00 37.91 229 SER A N 1
ATOM 1741 C CA . SER A 1 229 ? -12.282 16.740 -4.836 1.00 37.91 229 SER A CA 1
ATOM 1742 C C . SER A 1 229 ? -13.453 16.824 -3.878 1.00 37.91 229 SER A C 1
ATOM 1744 O O . SER A 1 229 ? -13.876 15.806 -3.333 1.00 37.91 229 SER A O 1
ATOM 1746 N N . ALA A 1 230 ? -13.909 18.052 -3.646 1.00 41.16 230 ALA A N 1
ATOM 1747 C CA . ALA A 1 230 ? -15.117 18.337 -2.906 1.00 41.16 230 ALA A CA 1
ATOM 1748 C C . ALA A 1 230 ? -16.246 17.437 -3.427 1.00 41.16 230 ALA A C 1
ATOM 1750 O O . ALA A 1 230 ? -16.501 17.419 -4.630 1.00 41.16 230 ALA A O 1
ATOM 1751 N N . GLU A 1 231 ? -16.865 16.702 -2.502 1.00 40.84 231 GLU A N 1
ATOM 1752 C CA . GLU A 1 231 ? -18.100 15.937 -2.690 1.00 40.84 231 GLU A CA 1
ATOM 1753 C C . GLU A 1 231 ? -18.071 14.994 -3.906 1.00 40.84 231 GLU A C 1
ATOM 1755 O O . GLU A 1 231 ? -18.790 15.170 -4.890 1.00 40.84 231 GLU A O 1
ATOM 1760 N N . VAL A 1 232 ? -17.255 13.940 -3.824 1.00 38.50 232 VAL A N 1
ATOM 1761 C CA . VAL A 1 232 ? -17.616 12.699 -4.521 1.00 38.50 232 VAL A CA 1
ATOM 1762 C C . VAL A 1 232 ? -18.754 12.080 -3.730 1.00 38.50 232 VAL A C 1
ATOM 1764 O O . VAL A 1 232 ? -18.656 11.994 -2.512 1.00 38.50 232 VAL A O 1
ATOM 1767 N N . ASP A 1 233 ? -19.826 11.701 -4.424 1.00 38.59 233 ASP A N 1
ATOM 1768 C CA . ASP A 1 233 ? -20.943 10.924 -3.888 1.00 38.59 233 ASP A CA 1
ATOM 1769 C C . ASP A 1 233 ? -20.363 9.745 -3.088 1.00 38.59 233 ASP A C 1
ATOM 1771 O O . ASP A 1 233 ? -19.846 8.782 -3.665 1.00 38.59 233 ASP A O 1
ATOM 1775 N N . GLU A 1 234 ? -20.320 9.894 -1.760 1.00 42.53 234 GLU A N 1
ATOM 1776 C CA . GLU A 1 234 ? -19.817 8.904 -0.814 1.00 42.53 234 GLU A CA 1
ATOM 1777 C C . GLU A 1 234 ? -20.776 7.719 -0.863 1.00 42.53 234 GLU A C 1
ATOM 1779 O O . GLU A 1 234 ? -21.693 7.610 -0.056 1.00 42.53 234 GLU A O 1
ATOM 1784 N N . GLY A 1 235 ? -20.623 6.859 -1.869 1.00 47.72 235 GLY A N 1
ATOM 1785 C CA . GLY A 1 235 ? -21.394 5.632 -1.982 1.00 47.72 235 GLY A CA 1
ATOM 1786 C C . GLY A 1 235 ? -21.109 4.689 -0.805 1.00 47.72 235 GLY A C 1
ATOM 1787 O O . GLY A 1 235 ? -20.942 5.077 0.342 1.00 47.72 235 GLY A O 1
ATOM 1788 N N . SER A 1 236 ? -20.973 3.398 -1.083 1.00 51.84 236 SER A N 1
ATOM 1789 C CA . SER A 1 236 ? -20.675 2.332 -0.105 1.00 51.84 236 SER A CA 1
ATOM 1790 C C . SER A 1 236 ? -19.388 2.510 0.752 1.00 51.84 236 SER A C 1
ATOM 1792 O O . SER A 1 236 ? -18.982 1.570 1.433 1.00 51.84 236 SER A O 1
ATOM 1794 N N . CYS A 1 237 ? -18.704 3.655 0.682 1.00 55.59 237 CYS A N 1
ATOM 1795 C CA . CYS A 1 237 ? -17.359 3.914 1.196 1.00 55.59 237 CYS A CA 1
ATOM 1796 C C . CYS A 1 237 ? -17.317 4.721 2.502 1.00 55.59 237 CYS A C 1
ATOM 1798 O O . CYS A 1 237 ? -16.230 4.923 3.038 1.00 55.59 237 CYS A O 1
ATOM 1800 N N . SER A 1 238 ? -18.451 5.222 2.993 1.00 53.53 238 SER A N 1
ATOM 1801 C CA . SER A 1 238 ? -18.496 6.038 4.206 1.00 53.53 238 SER A CA 1
ATOM 1802 C C . SER A 1 238 ? -19.898 6.003 4.812 1.00 53.53 238 SER A C 1
ATOM 1804 O O . SER A 1 238 ? -20.873 6.394 4.178 1.00 53.53 238 SER A O 1
ATOM 1806 N N . THR A 1 239 ? -20.009 5.540 6.057 1.00 50.97 239 THR A N 1
ATOM 1807 C CA . THR A 1 239 ? -21.181 5.800 6.911 1.00 50.97 239 THR A CA 1
ATOM 1808 C C . THR A 1 239 ? -20.977 7.035 7.805 1.00 50.97 239 THR A C 1
ATOM 1810 O O . THR A 1 239 ? -21.718 7.226 8.767 1.00 50.97 239 THR A O 1
ATOM 1813 N N . GLY A 1 240 ? -19.993 7.896 7.500 1.00 47.59 240 GLY A N 1
ATOM 1814 C CA . GLY A 1 240 ? -19.720 9.132 8.245 1.00 47.59 240 GLY A CA 1
ATOM 1815 C C . GLY A 1 240 ? -18.617 9.050 9.310 1.00 47.59 240 GLY A C 1
ATOM 1816 O O . GLY A 1 240 ? -18.361 10.048 9.981 1.00 47.59 240 GLY A O 1
ATOM 1817 N N . ILE A 1 241 ? -17.929 7.911 9.457 1.00 49.97 241 ILE A N 1
ATOM 1818 C CA . ILE A 1 241 ? -16.706 7.791 10.272 1.00 49.97 241 ILE A CA 1
ATOM 1819 C C . ILE A 1 241 ? -15.500 7.991 9.340 1.00 49.97 241 ILE A C 1
ATOM 1821 O O . ILE A 1 241 ? -14.929 7.033 8.823 1.00 49.97 241 ILE A O 1
ATOM 1825 N N . ALA A 1 242 ? -15.160 9.247 9.045 1.00 45.38 242 ALA A N 1
ATOM 1826 C CA . ALA A 1 242 ? -14.119 9.584 8.075 1.00 45.38 242 ALA A CA 1
ATOM 1827 C C . ALA A 1 242 ? -13.010 10.422 8.723 1.00 45.38 242 ALA A C 1
ATOM 1829 O O . ALA A 1 242 ? -13.165 11.618 8.964 1.00 45.38 242 ALA A O 1
ATOM 1830 N N . GLY A 1 243 ? -11.862 9.790 8.965 1.00 46.19 243 GLY A N 1
ATOM 1831 C CA . GLY A 1 243 ? -10.648 10.476 9.389 1.00 46.19 243 GLY A CA 1
ATOM 1832 C C . GLY A 1 243 ? -9.424 9.560 9.302 1.00 46.19 243 GLY A C 1
ATOM 1833 O O . GLY A 1 243 ? -9.474 8.431 9.788 1.00 46.19 243 GLY A O 1
ATOM 1834 N N . PRO A 1 244 ? -8.294 10.004 8.719 1.00 43.53 244 PRO A N 1
ATOM 1835 C CA . PRO A 1 244 ? -7.034 9.263 8.814 1.00 43.53 244 PRO A CA 1
ATOM 1836 C C . PRO A 1 244 ? -6.505 9.185 10.263 1.00 43.53 244 PRO A C 1
ATOM 1838 O O . PRO A 1 244 ? -5.591 8.398 10.535 1.00 43.53 244 PRO A O 1
ATOM 1841 N N . GLY A 1 245 ? -7.075 9.985 11.175 1.00 49.19 245 GLY A N 1
ATOM 1842 C CA . GLY A 1 245 ? -6.689 10.122 12.574 1.00 49.19 245 GLY A CA 1
ATOM 1843 C C . GLY A 1 245 ? -7.486 9.286 13.575 1.00 49.19 245 GLY A C 1
ATOM 1844 O O . GLY A 1 245 ? -7.087 9.311 14.733 1.00 49.19 245 GLY A O 1
ATOM 1845 N N . LEU A 1 246 ? -8.507 8.511 13.157 1.00 55.12 246 LEU A N 1
ATOM 1846 C CA . LEU A 1 246 ? -9.298 7.653 14.053 1.00 55.12 246 LEU A CA 1
ATOM 1847 C C . LEU A 1 246 ? -8.357 6.754 14.861 1.00 55.12 246 LEU A C 1
ATOM 1849 O O . LEU A 1 246 ? -7.802 5.783 14.344 1.00 55.12 246 LEU A O 1
ATOM 1853 N N . ARG A 1 247 ? -8.102 7.141 16.110 1.00 61.78 247 ARG A N 1
ATOM 1854 C CA . ARG A 1 247 ? -7.130 6.501 16.988 1.00 61.78 247 ARG A CA 1
ATOM 1855 C C . ARG A 1 247 ? -7.672 6.462 18.399 1.00 61.78 247 ARG A C 1
ATOM 1857 O O . ARG A 1 247 ? -7.738 7.450 19.114 1.00 61.78 247 ARG A O 1
ATOM 1864 N N . TRP A 1 248 ? -7.960 5.251 18.816 1.00 70.75 248 TRP A N 1
ATOM 1865 C CA . TRP A 1 248 ? -8.158 4.867 20.200 1.00 70.75 248 TRP A CA 1
ATOM 1866 C C . TRP A 1 248 ? -6.813 4.898 20.928 1.00 70.75 248 TRP A C 1
ATOM 1868 O O . TRP A 1 248 ? -5.825 4.333 20.439 1.00 70.75 248 TRP A O 1
ATOM 1878 N N . SER A 1 249 ? -6.757 5.528 22.099 1.00 74.69 249 SER A N 1
ATOM 1879 C CA . SER A 1 249 ? -5.577 5.460 22.962 1.00 74.69 249 SER A CA 1
ATOM 1880 C C . SER A 1 249 ? -5.531 4.122 23.712 1.00 74.69 249 SER A C 1
ATOM 1882 O O . SER A 1 249 ? -6.492 3.351 23.700 1.00 74.69 249 SER A O 1
ATOM 1884 N N . TYR A 1 250 ? -4.399 3.792 24.343 1.00 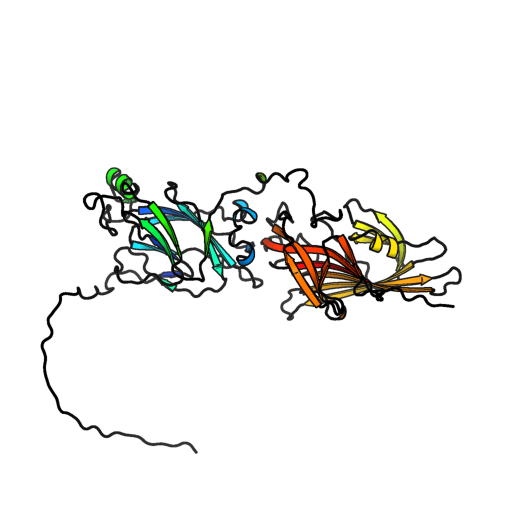76.88 250 TYR A N 1
ATOM 1885 C CA . TYR A 1 250 ? -4.385 2.637 25.244 1.00 76.88 250 TYR A CA 1
ATOM 1886 C C . TYR A 1 250 ? -5.190 2.972 26.502 1.00 76.88 250 TYR A C 1
ATOM 1888 O O . TYR A 1 250 ? -4.946 4.030 27.093 1.00 76.88 250 TYR A O 1
ATOM 1896 N N . PRO A 1 251 ? -6.109 2.092 26.928 1.00 80.94 251 PRO A N 1
ATOM 1897 C CA . PRO A 1 251 ? -6.822 2.285 28.176 1.00 80.94 251 PRO A CA 1
ATOM 1898 C C . PRO A 1 251 ? -5.853 2.163 29.362 1.00 80.94 251 PRO A C 1
ATOM 1900 O O . PRO A 1 251 ? -4.748 1.616 29.221 1.00 80.94 251 PRO A O 1
ATOM 1903 N N . PRO A 1 252 ? -6.246 2.653 30.548 1.00 81.75 252 PRO A N 1
ATOM 1904 C CA . PRO A 1 252 ? -5.485 2.394 31.759 1.00 81.75 252 PRO A CA 1
ATOM 1905 C C . PRO A 1 252 ? -5.350 0.883 32.012 1.00 81.75 252 PRO A C 1
ATOM 1907 O O . PRO A 1 252 ? -6.234 0.093 31.679 1.00 81.75 252 PRO A O 1
ATOM 1910 N N . SER A 1 253 ? -4.219 0.468 32.588 1.00 73.44 253 SER A N 1
ATOM 1911 C CA . SER A 1 253 ? -3.922 -0.945 32.828 1.00 73.44 253 SER A CA 1
ATOM 1912 C C . SER A 1 253 ? -4.255 -1.374 34.256 1.00 73.44 253 SER A C 1
ATOM 1914 O O . SER A 1 253 ? -3.864 -0.729 35.227 1.00 73.44 253 SER A O 1
ATOM 1916 N N . GLY A 1 254 ? -4.918 -2.528 34.371 1.00 70.81 254 GLY A N 1
ATOM 1917 C CA . GLY A 1 254 ? -5.209 -3.192 35.640 1.00 70.81 254 GLY A CA 1
ATOM 1918 C C . GLY A 1 254 ? -6.390 -2.599 36.416 1.00 70.81 254 GLY A C 1
ATOM 1919 O O . GLY A 1 254 ? -6.648 -1.399 36.385 1.00 70.81 254 GLY A O 1
ATOM 1920 N N . GLY A 1 255 ? -7.080 -3.473 37.152 1.00 82.69 255 GLY A N 1
ATOM 1921 C CA . GLY A 1 255 ? -8.208 -3.105 38.007 1.00 82.69 255 GLY A CA 1
ATOM 1922 C C . GLY A 1 255 ? -9.515 -2.844 37.257 1.00 82.69 255 GLY A C 1
ATOM 1923 O O . GLY A 1 255 ? -9.567 -2.852 36.029 1.00 82.69 255 GLY A O 1
ATOM 1924 N N . GLU A 1 256 ? -10.565 -2.653 38.043 1.00 91.25 256 GLU A N 1
ATOM 1925 C CA . GLU A 1 256 ? -11.894 -2.251 37.595 1.00 91.25 256 GLU A CA 1
ATOM 1926 C C . GLU A 1 256 ? -11.988 -0.719 37.558 1.00 91.25 256 GLU A C 1
ATOM 1928 O O . GLU A 1 256 ? -11.437 -0.030 38.424 1.00 91.25 256 GLU A O 1
ATOM 1933 N N . TRP A 1 257 ? -12.679 -0.191 36.549 1.00 93.94 257 TRP A N 1
ATOM 1934 C CA . TRP A 1 257 ? -12.869 1.239 36.332 1.00 93.94 257 TRP A CA 1
ATOM 1935 C C . TRP A 1 257 ? -14.350 1.559 36.181 1.00 93.94 257 TRP A C 1
ATOM 1937 O O . TRP A 1 257 ? -15.044 0.951 35.375 1.00 93.94 257 TRP A O 1
ATOM 1947 N N . GLN A 1 258 ? -14.834 2.559 36.906 1.00 93.38 258 GLN A N 1
ATOM 1948 C CA . GLN A 1 258 ? -16.154 3.127 36.681 1.00 93.38 258 GLN A CA 1
ATOM 1949 C C . GLN A 1 258 ? -16.103 4.085 35.488 1.00 93.38 258 GLN A C 1
ATOM 1951 O O . GLN A 1 258 ? -15.269 4.994 35.456 1.00 93.38 258 GLN A O 1
ATOM 1956 N N . VAL A 1 259 ? -17.028 3.937 34.541 1.00 93.88 259 VAL A N 1
ATOM 1957 C CA . VAL A 1 259 ? -17.231 4.933 33.483 1.00 93.88 259 VAL A CA 1
ATOM 1958 C C . VAL A 1 259 ? -18.097 6.066 34.028 1.00 93.88 259 VAL A C 1
ATOM 1960 O O . VAL A 1 259 ? -19.202 5.831 34.519 1.00 93.88 259 VAL A O 1
ATOM 1963 N N . LEU A 1 260 ? -17.594 7.298 33.962 1.00 92.75 260 LEU A N 1
ATOM 1964 C CA . LEU A 1 260 ? -18.295 8.497 34.425 1.00 92.75 260 LEU A CA 1
ATOM 1965 C C . LEU A 1 260 ? -19.116 9.137 33.305 1.00 92.75 260 LEU A C 1
ATOM 1967 O O . LEU A 1 260 ? -20.287 9.459 33.495 1.00 92.75 260 LEU A O 1
ATOM 1971 N N . SER A 1 261 ? -18.506 9.312 32.136 1.00 92.94 261 SER A N 1
ATOM 1972 C CA . SER A 1 261 ? -19.149 9.882 30.956 1.00 92.94 261 SER A CA 1
ATOM 1973 C C . SER A 1 261 ? -18.459 9.420 29.677 1.00 92.94 261 SER A C 1
ATOM 1975 O O . SER A 1 261 ? -17.295 9.017 29.678 1.00 92.94 261 SER A O 1
ATOM 1977 N N . VAL A 1 262 ? -19.216 9.479 28.583 1.00 93.31 262 VAL A N 1
ATOM 1978 C CA . VAL A 1 262 ? -18.735 9.267 27.218 1.00 93.31 262 VAL A CA 1
ATOM 1979 C C . VAL A 1 262 ? -19.233 10.444 26.396 1.00 93.31 262 VAL A C 1
ATOM 1981 O O . VAL A 1 262 ? -20.443 10.655 26.286 1.00 93.31 262 VAL A O 1
ATOM 1984 N N . GLU A 1 263 ? -18.313 11.232 25.856 1.00 93.00 263 GLU A N 1
ATOM 1985 C CA . GLU A 1 263 ? -18.629 12.453 25.114 1.00 93.00 263 GLU A CA 1
ATOM 1986 C C . GLU A 1 263 ? -18.011 12.400 23.713 1.00 93.00 263 GLU A C 1
ATOM 1988 O O . GLU A 1 263 ? -16.931 11.834 23.557 1.00 93.00 263 GLU A O 1
ATOM 1993 N N . PRO A 1 264 ? -18.658 12.960 22.675 1.00 89.25 264 PRO A N 1
ATOM 1994 C CA . PRO A 1 264 ? -18.043 13.065 21.356 1.00 89.25 264 PRO A CA 1
ATOM 1995 C C . PRO A 1 264 ? -16.726 13.848 21.416 1.00 89.25 264 PRO A C 1
ATOM 1997 O O . PRO A 1 264 ? -16.687 14.956 21.955 1.00 89.25 264 PRO A O 1
ATOM 2000 N N . ALA A 1 265 ? -15.671 13.288 20.828 1.00 85.81 265 ALA A N 1
ATOM 2001 C CA . ALA A 1 265 ? -14.371 13.935 20.717 1.00 85.81 265 ALA A CA 1
ATOM 2002 C C . ALA A 1 265 ? -14.363 14.976 19.579 1.00 85.81 265 ALA A C 1
ATOM 2004 O O . ALA A 1 265 ? -15.314 15.113 18.805 1.00 85.81 265 ALA A O 1
ATOM 2005 N N . MET A 1 266 ? -13.257 15.717 19.447 1.00 78.81 266 MET A N 1
ATOM 2006 C CA . MET A 1 266 ? -13.069 16.651 18.325 1.00 78.81 266 MET A CA 1
ATOM 2007 C C . MET A 1 266 ? -13.007 15.949 16.962 1.00 78.81 266 MET A C 1
ATOM 2009 O O . MET A 1 266 ? -13.354 16.553 15.947 1.00 78.81 266 MET A O 1
ATOM 2013 N N . GLU A 1 267 ? -12.530 14.706 16.935 1.00 74.44 267 GLU A N 1
ATOM 2014 C CA . GLU A 1 267 ? -12.466 13.898 15.724 1.00 74.44 267 GLU A CA 1
ATOM 2015 C C . GLU A 1 267 ? -13.784 13.149 15.509 1.00 74.44 267 GLU A C 1
ATOM 2017 O O . GLU A 1 267 ? -14.300 12.488 16.412 1.00 74.44 267 GLU A O 1
ATOM 2022 N N . ALA A 1 268 ? -14.347 13.280 14.306 1.00 74.38 268 ALA A N 1
ATOM 2023 C CA . ALA A 1 268 ? -15.632 12.686 13.968 1.00 74.38 268 ALA A CA 1
ATOM 2024 C C . ALA A 1 268 ? -15.575 11.157 14.078 1.00 74.38 268 ALA A C 1
ATOM 2026 O O . ALA A 1 268 ? -14.708 10.521 13.485 1.00 74.38 268 ALA A O 1
ATOM 2027 N N . GLY A 1 269 ? -16.520 10.573 14.819 1.00 78.12 269 GLY A N 1
ATOM 2028 C CA . GLY A 1 269 ? -16.547 9.133 15.071 1.00 78.12 269 GLY A CA 1
ATOM 2029 C C . GLY A 1 269 ? -15.593 8.671 16.174 1.00 78.12 269 GLY A C 1
ATOM 2030 O O . GLY A 1 269 ? -15.372 7.470 16.298 1.00 78.12 269 GLY A O 1
ATOM 2031 N N . CYS A 1 270 ? -15.045 9.594 16.972 1.00 85.06 270 CYS A N 1
ATOM 2032 C CA . CYS A 1 270 ? -14.369 9.284 18.227 1.00 85.06 270 CYS A CA 1
ATOM 2033 C C . CYS A 1 270 ? -15.067 9.906 19.438 1.00 85.06 270 CYS A C 1
ATOM 2035 O O . CYS A 1 270 ? -15.839 10.860 19.330 1.00 85.06 270 CYS A O 1
ATOM 2037 N N . PHE A 1 271 ? -14.800 9.327 20.602 1.00 89.44 271 PHE A N 1
ATOM 2038 C CA . PHE A 1 271 ? -15.396 9.643 21.886 1.00 89.44 271 PHE A CA 1
ATOM 2039 C C . PHE A 1 271 ? -14.316 9.657 22.966 1.00 89.44 271 PHE A C 1
ATOM 2041 O O . PHE A 1 271 ? -13.411 8.820 22.969 1.00 89.44 271 PHE A O 1
ATOM 2048 N N . ASP A 1 272 ? -14.445 10.589 23.900 1.00 92.00 272 ASP A N 1
ATOM 2049 C CA . ASP A 1 272 ? -13.634 10.658 25.105 1.00 92.00 272 ASP A CA 1
ATOM 2050 C C . ASP A 1 272 ? -14.408 9.991 26.253 1.00 92.00 272 ASP A C 1
ATOM 2052 O O . ASP A 1 272 ? -15.542 10.360 26.576 1.00 92.00 272 ASP A O 1
ATOM 2056 N N . VAL A 1 273 ? -13.800 8.964 26.841 1.00 93.06 273 VAL A N 1
ATOM 2057 C CA . VAL A 1 273 ? -14.331 8.138 27.927 1.00 93.06 273 VAL A CA 1
ATOM 2058 C C . VAL A 1 273 ? -13.627 8.527 29.219 1.00 93.06 273 VAL A C 1
ATOM 2060 O O . VAL A 1 273 ? -12.427 8.302 29.384 1.00 93.06 273 VAL A O 1
ATOM 2063 N N . TRP A 1 274 ? -14.392 9.086 30.149 1.00 94.06 274 TRP A N 1
ATOM 2064 C CA . TRP A 1 274 ? -13.899 9.519 31.450 1.00 94.06 274 TRP A CA 1
ATOM 2065 C C . TRP A 1 274 ? -14.027 8.366 32.439 1.00 94.06 274 TRP A C 1
ATOM 2067 O O . TRP A 1 274 ? -15.131 7.895 32.727 1.00 94.06 274 TRP A O 1
ATOM 2077 N N . LEU A 1 275 ? -12.893 7.895 32.949 1.00 94.19 275 LEU A N 1
ATOM 2078 C CA . LEU A 1 275 ? -12.780 6.711 33.793 1.00 94.19 275 LEU A CA 1
ATOM 2079 C C . LEU A 1 275 ? -12.349 7.088 35.207 1.00 94.19 275 LEU A C 1
ATOM 2081 O O . LEU A 1 275 ? -11.512 7.970 35.410 1.00 94.19 275 LEU A O 1
ATOM 2085 N N . LYS A 1 276 ? -12.863 6.351 36.190 1.00 93.25 276 LYS A N 1
ATOM 2086 C CA . LYS A 1 276 ? -12.497 6.498 37.597 1.00 93.25 276 LYS A CA 1
ATOM 2087 C C . LYS A 1 276 ? -12.206 5.157 38.250 1.00 93.25 276 LYS A C 1
ATOM 2089 O O . LYS A 1 276 ? -13.008 4.235 38.170 1.00 93.25 276 LYS A O 1
ATOM 2094 N N . SER A 1 277 ? -11.088 5.088 38.957 1.00 92.31 277 SER A N 1
ATOM 2095 C CA . SER A 1 277 ? -10.779 4.020 39.908 1.00 92.31 277 SER A CA 1
ATOM 2096 C C . SER A 1 277 ? -10.682 4.590 41.326 1.00 92.31 277 SER A C 1
ATOM 2098 O O . SER A 1 277 ? -10.754 5.804 41.537 1.00 92.31 277 SER A O 1
ATOM 2100 N N . ASP A 1 278 ? -10.455 3.723 42.312 1.00 87.06 278 ASP A N 1
ATOM 2101 C CA . ASP A 1 278 ? -10.160 4.143 43.689 1.00 87.06 278 ASP A CA 1
ATOM 2102 C C . ASP A 1 278 ? -8.889 5.007 43.801 1.00 87.06 278 ASP A C 1
ATOM 2104 O O . ASP A 1 278 ? -8.724 5.752 44.771 1.00 87.06 278 ASP A O 1
ATOM 2108 N N . ALA A 1 279 ? -7.970 4.890 42.837 1.00 86.50 279 ALA A N 1
ATOM 2109 C CA . ALA A 1 279 ? -6.649 5.508 42.892 1.00 86.50 279 ALA A CA 1
ATOM 2110 C C . ALA A 1 279 ? -6.531 6.789 42.053 1.00 86.50 279 ALA A C 1
ATOM 2112 O O . ALA A 1 279 ? -5.797 7.698 42.446 1.00 86.50 279 ALA A O 1
ATOM 2113 N N . GLU A 1 280 ? -7.209 6.867 40.906 1.00 92.06 280 GLU A N 1
ATOM 2114 C CA . GLU A 1 280 ? -7.079 7.984 39.966 1.00 92.06 280 GLU A CA 1
ATOM 2115 C C . GLU A 1 280 ? -8.257 8.095 38.983 1.00 92.06 280 GLU A C 1
ATOM 2117 O O . GLU A 1 280 ? -9.046 7.163 38.810 1.00 92.06 280 GLU A O 1
ATOM 2122 N N . GLU A 1 281 ? -8.331 9.248 38.316 1.00 92.06 281 GLU A N 1
ATOM 2123 C CA . GLU A 1 281 ? -9.203 9.515 37.169 1.00 92.06 281 GLU A CA 1
ATOM 2124 C C . GLU A 1 281 ? -8.352 9.588 35.891 1.00 92.06 281 GLU A C 1
ATOM 2126 O O . GLU A 1 281 ? -7.209 10.064 35.920 1.00 92.06 281 GLU A O 1
ATOM 2131 N N . ARG A 1 282 ? -8.884 9.074 34.781 1.00 90.75 282 ARG A N 1
ATOM 2132 C CA . ARG A 1 282 ? -8.191 8.959 33.492 1.00 90.75 282 ARG A CA 1
ATOM 2133 C C . ARG A 1 282 ? -9.145 9.221 32.339 1.00 90.75 282 ARG A C 1
ATOM 2135 O O . ARG A 1 282 ? -10.277 8.752 32.367 1.00 90.75 282 ARG A O 1
ATOM 2142 N N . ASP A 1 283 ? -8.619 9.841 31.292 1.00 88.44 283 ASP A N 1
ATOM 2143 C CA . ASP A 1 283 ? -9.318 9.984 30.019 1.00 88.44 283 ASP A CA 1
ATOM 2144 C C . ASP A 1 283 ? -8.794 8.933 29.041 1.00 88.44 283 ASP A C 1
ATOM 2146 O O . ASP A 1 283 ? -7.580 8.734 28.902 1.00 88.44 283 ASP A O 1
ATOM 2150 N N . TRP A 1 284 ? -9.713 8.257 28.364 1.00 89.62 284 TRP A N 1
ATOM 2151 C CA . TRP A 1 284 ? -9.420 7.275 27.332 1.00 89.62 284 TRP A CA 1
ATOM 2152 C C . TRP A 1 284 ? -10.197 7.620 26.063 1.00 89.62 284 TRP A C 1
ATOM 2154 O O . TRP A 1 284 ? -11.392 7.871 26.121 1.00 89.62 284 TRP A O 1
ATOM 2164 N N . GLN A 1 285 ? -9.526 7.639 24.914 1.00 87.81 285 GLN A N 1
ATOM 2165 C CA . GLN A 1 285 ? -10.160 7.963 23.641 1.00 87.81 285 GLN A CA 1
ATOM 2166 C C . GLN A 1 285 ? -10.456 6.680 22.874 1.00 87.81 285 GLN A C 1
ATOM 2168 O O . GLN A 1 285 ? -9.609 5.786 22.804 1.00 87.81 285 GLN A O 1
ATOM 2173 N N . ILE A 1 286 ? -11.648 6.607 22.293 1.00 87.19 286 ILE A N 1
ATOM 2174 C CA . ILE A 1 286 ? -12.195 5.441 21.602 1.00 87.19 286 ILE A CA 1
ATOM 2175 C C . ILE A 1 286 ? -12.885 5.913 20.309 1.00 87.19 286 ILE A C 1
ATOM 2177 O O . ILE A 1 286 ? -13.498 6.970 20.314 1.00 87.19 286 ILE A O 1
ATOM 2181 N N . CYS A 1 287 ? -12.792 5.190 19.196 1.00 84.25 287 CYS A N 1
ATOM 2182 C CA . CYS A 1 287 ? -13.455 5.540 17.932 1.00 84.25 287 CYS A CA 1
ATOM 2183 C C . CYS A 1 287 ? -14.623 4.592 17.605 1.00 84.25 287 CYS A C 1
ATOM 2185 O O . CYS A 1 287 ? -15.054 3.842 18.466 1.00 84.25 287 CYS A O 1
ATOM 2187 N N . GLY A 1 288 ? -15.222 4.637 16.421 1.00 84.25 288 GLY A N 1
ATOM 2188 C CA . GLY A 1 288 ? -16.311 3.727 16.037 1.00 84.25 288 GLY A CA 1
ATOM 2189 C C . GLY A 1 288 ? -17.709 4.330 16.148 1.00 84.25 288 GLY A C 1
ATOM 2190 O O . GLY A 1 288 ? -17.895 5.544 16.211 1.00 84.25 288 GLY A O 1
ATOM 2191 N N . SER A 1 289 ? -18.724 3.478 16.070 1.00 83.44 289 SER A N 1
ATOM 2192 C CA . SER A 1 289 ? -20.110 3.897 15.905 1.00 83.44 289 SER A CA 1
ATOM 2193 C C . SER A 1 289 ? -20.723 4.407 17.206 1.00 83.44 289 SER A C 1
ATOM 2195 O O . SER A 1 289 ? -20.289 4.086 18.317 1.00 83.44 289 SER A O 1
ATOM 2197 N N . GLU A 1 290 ? -21.845 5.120 17.082 1.00 84.00 290 GLU A N 1
ATOM 2198 C CA . GLU A 1 290 ? -22.671 5.488 18.236 1.00 84.00 290 GLU A CA 1
ATOM 2199 C C . GLU A 1 290 ? -23.106 4.269 19.059 1.00 84.00 290 GLU A C 1
ATOM 2201 O O . GLU A 1 290 ? -23.410 4.404 20.243 1.00 84.00 290 GLU A O 1
ATOM 2206 N N . ARG A 1 291 ? -23.140 3.059 18.477 1.00 87.94 291 ARG A N 1
ATOM 2207 C CA . ARG A 1 291 ? -23.429 1.844 19.242 1.00 87.94 291 ARG A CA 1
ATOM 2208 C C . ARG A 1 291 ? -22.374 1.631 20.315 1.00 87.94 291 ARG A C 1
ATOM 2210 O O . ARG A 1 291 ? -22.748 1.362 21.454 1.00 87.94 291 ARG A O 1
ATOM 2217 N N . LEU A 1 292 ? -21.094 1.729 19.967 1.00 89.12 292 LEU A N 1
ATOM 2218 C CA . LEU A 1 292 ? -20.018 1.544 20.929 1.00 89.12 292 LEU A CA 1
ATOM 2219 C C . LEU A 1 292 ? -20.088 2.591 22.039 1.00 89.12 292 LEU A C 1
ATOM 2221 O O . LEU A 1 292 ? -20.090 2.220 23.212 1.00 89.12 292 LEU A O 1
ATOM 2225 N N . ALA A 1 293 ? -20.252 3.864 21.670 1.00 89.69 293 ALA A N 1
ATOM 2226 C CA . ALA A 1 293 ? -20.423 4.943 22.637 1.00 89.69 293 ALA A CA 1
ATOM 2227 C C . ALA A 1 293 ? -21.593 4.659 23.585 1.00 89.69 293 ALA A C 1
ATOM 2229 O O . ALA A 1 293 ? -21.403 4.606 24.793 1.00 89.69 293 ALA A O 1
ATOM 2230 N N . ASN A 1 294 ? -22.776 4.342 23.053 1.00 90.06 294 ASN A N 1
ATOM 2231 C CA . ASN A 1 294 ? -23.961 4.033 23.855 1.00 90.06 294 ASN A CA 1
ATOM 2232 C C . ASN A 1 294 ? -23.771 2.823 24.786 1.00 90.06 294 ASN A C 1
ATOM 2234 O O . ASN A 1 294 ? -24.352 2.787 25.870 1.00 90.06 294 ASN A O 1
ATOM 2238 N N . ARG A 1 295 ? -22.977 1.820 24.387 1.00 90.88 295 ARG A N 1
ATOM 2239 C CA . ARG A 1 295 ? -22.657 0.667 25.245 1.00 90.88 295 ARG A CA 1
ATOM 2240 C C . ARG A 1 295 ? -21.712 1.023 26.384 1.00 90.88 295 ARG A C 1
ATOM 2242 O O . ARG A 1 295 ? -21.832 0.412 27.442 1.00 90.88 295 ARG A O 1
ATOM 2249 N N . LEU A 1 296 ? -20.855 2.019 26.195 1.00 91.56 296 LEU A N 1
ATOM 2250 C CA . LEU A 1 296 ? -19.970 2.550 27.229 1.00 91.56 296 LEU A CA 1
ATOM 2251 C C . LEU A 1 296 ? -20.612 3.682 28.041 1.00 91.56 296 LEU A C 1
ATOM 2253 O O . LEU A 1 296 ? -20.131 4.011 29.117 1.00 91.56 296 LEU A O 1
ATOM 2257 N N . THR A 1 297 ? -21.719 4.264 27.585 1.00 91.50 297 THR A N 1
ATOM 2258 C CA . THR A 1 297 ? -22.418 5.299 28.347 1.00 91.50 297 THR A CA 1
ATOM 2259 C C . THR A 1 297 ? -23.119 4.686 29.574 1.00 91.50 297 THR A C 1
ATOM 2261 O O . THR A 1 297 ? -23.868 3.698 29.456 1.00 91.50 297 THR A O 1
ATOM 2264 N N . PRO A 1 298 ? -22.922 5.254 30.779 1.00 86.06 298 PRO A N 1
ATOM 2265 C CA . PRO A 1 298 ? -23.723 4.915 31.951 1.00 86.06 298 PRO A CA 1
ATOM 2266 C C . PRO A 1 298 ? -25.195 5.275 31.710 1.00 86.06 298 PRO A C 1
ATOM 2268 O O . PRO A 1 298 ? -25.507 6.367 31.244 1.00 86.06 298 PRO A O 1
ATOM 2271 N N . ASN A 1 299 ? -26.130 4.380 32.042 1.00 78.12 299 ASN A N 1
ATOM 2272 C CA . ASN A 1 299 ? -27.559 4.632 31.790 1.00 78.12 299 ASN A CA 1
ATOM 2273 C C . ASN A 1 299 ? -28.119 5.761 32.677 1.00 78.12 299 ASN A C 1
ATOM 2275 O O . ASN A 1 299 ? -29.081 6.433 32.311 1.00 78.12 299 ASN A O 1
ATOM 2279 N N . SER A 1 300 ? -27.552 5.916 33.874 1.00 71.81 300 SER A N 1
ATOM 2280 C CA . SER A 1 300 ? -27.823 6.985 34.840 1.00 71.81 300 SER A CA 1
ATOM 2281 C C . SER A 1 300 ? -26.833 6.863 36.000 1.00 71.81 300 SER A C 1
ATOM 2283 O O . SER A 1 300 ? -26.302 5.774 36.209 1.00 71.81 300 SER A O 1
ATOM 2285 N N . ASP A 1 301 ? -26.719 7.890 36.845 1.00 67.25 301 ASP A N 1
ATOM 2286 C CA . ASP A 1 301 ? -25.980 7.817 38.122 1.00 67.25 301 ASP A CA 1
ATOM 2287 C C . ASP A 1 301 ? -26.435 6.655 39.031 1.00 67.25 301 ASP A C 1
ATOM 2289 O O . ASP A 1 301 ? -25.725 6.249 39.945 1.00 67.25 301 ASP A O 1
ATOM 2293 N N . LEU A 1 302 ? -27.643 6.131 38.797 1.00 67.94 302 LEU A N 1
ATOM 2294 C CA . LEU A 1 302 ? -28.266 5.059 39.573 1.00 67.94 302 LEU A CA 1
ATOM 2295 C C . LEU A 1 302 ? -27.995 3.651 39.018 1.00 67.94 302 LEU A C 1
ATOM 2297 O O . LEU A 1 302 ? -28.402 2.687 39.658 1.00 67.94 302 LEU A O 1
ATOM 2301 N N . ASN A 1 30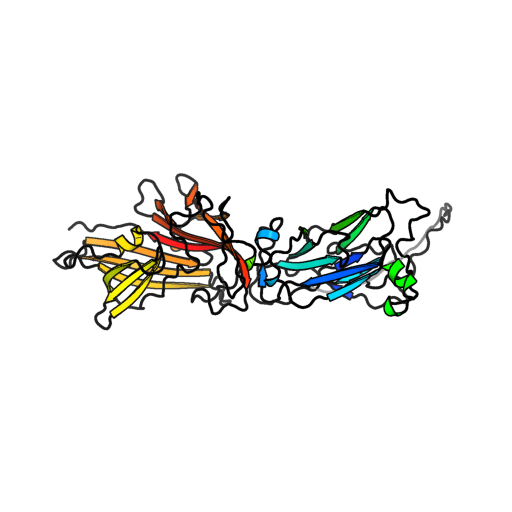3 ? -27.354 3.546 37.851 1.00 75.69 303 ASN A N 1
ATOM 2302 C CA . ASN A 1 303 ? -26.966 2.295 37.199 1.00 75.69 303 ASN A CA 1
ATOM 2303 C C . ASN A 1 303 ? -25.529 2.461 36.676 1.00 75.69 303 ASN A C 1
ATOM 2305 O O . ASN A 1 303 ? -25.352 2.783 35.488 1.00 75.69 303 ASN A O 1
ATOM 2309 N N . PRO A 1 304 ? -24.521 2.345 37.561 1.00 84.12 304 PRO A N 1
ATOM 2310 C CA . PRO A 1 304 ? -23.132 2.523 37.177 1.00 84.12 304 PRO A CA 1
ATOM 2311 C C . PRO A 1 304 ? -22.715 1.463 36.152 1.00 84.12 304 PRO A C 1
ATOM 2313 O O . PRO A 1 304 ? -23.275 0.365 36.088 1.00 84.12 304 PRO A O 1
ATOM 2316 N N . LEU A 1 305 ? -21.738 1.833 35.329 1.00 91.12 305 LEU A N 1
ATOM 2317 C CA . LEU A 1 305 ? -21.055 0.926 34.420 1.00 91.12 305 LEU A CA 1
ATOM 2318 C C . LEU A 1 305 ? -19.620 0.764 34.908 1.00 91.12 305 LEU A C 1
ATOM 2320 O O . LEU A 1 305 ? -18.899 1.760 35.026 1.00 91.12 305 LEU A O 1
ATOM 2324 N N . PHE A 1 306 ? -19.223 -0.479 35.140 1.00 91.81 306 PHE A N 1
ATOM 2325 C CA . PHE A 1 306 ? -17.851 -0.852 35.430 1.00 91.81 306 PHE A CA 1
ATOM 2326 C C . PHE A 1 306 ? -17.242 -1.550 34.220 1.00 91.81 306 PHE A C 1
ATOM 2328 O O . PHE A 1 306 ? -17.922 -2.283 33.498 1.00 91.81 306 PHE A O 1
ATOM 2335 N N . VAL A 1 307 ? -15.966 -1.269 33.973 1.00 93.06 307 VAL A N 1
ATOM 2336 C CA . VAL A 1 307 ? -15.194 -1.859 32.887 1.00 93.06 307 VAL A CA 1
ATOM 2337 C C . VAL A 1 307 ? -13.864 -2.397 33.388 1.00 93.06 307 VAL A C 1
ATOM 2339 O O . VAL A 1 307 ? -13.198 -1.786 34.228 1.00 93.06 307 VAL A O 1
ATOM 2342 N N . GLN A 1 308 ? -13.445 -3.522 32.822 1.00 92.69 308 GLN A N 1
ATOM 2343 C CA . GLN A 1 308 ? -12.109 -4.072 33.002 1.00 92.69 308 GLN A CA 1
ATOM 2344 C C . GLN A 1 308 ? -11.433 -4.265 31.644 1.00 92.69 308 GLN A C 1
ATOM 2346 O O . GLN A 1 308 ? -12.028 -4.807 30.717 1.00 92.69 308 GLN A O 1
ATOM 2351 N N . PHE A 1 309 ? -10.178 -3.823 31.535 1.00 90.94 309 PHE A N 1
ATOM 2352 C CA . PHE A 1 309 ? -9.410 -3.879 30.292 1.00 90.94 309 PHE A CA 1
ATOM 2353 C C . PHE A 1 309 ? -8.378 -5.006 30.307 1.00 90.94 309 PHE A C 1
ATOM 2355 O O . PHE A 1 309 ? -7.565 -5.116 31.232 1.00 90.94 309 PHE A O 1
ATOM 2362 N N . PHE A 1 310 ? -8.335 -5.772 29.221 1.00 88.19 310 PHE A N 1
ATOM 2363 C CA . PHE A 1 310 ? -7.308 -6.768 28.942 1.00 88.19 310 PHE A CA 1
ATOM 2364 C C . PHE A 1 310 ? -6.662 -6.456 27.598 1.00 88.19 310 PHE A C 1
ATOM 2366 O O . PHE A 1 310 ? -7.342 -6.348 26.583 1.00 88.19 310 PHE A O 1
ATOM 2373 N N . VAL A 1 311 ? -5.339 -6.298 27.590 1.00 85.12 311 VAL A N 1
ATOM 2374 C CA . VAL A 1 311 ? -4.586 -5.959 26.378 1.00 85.12 311 VAL A CA 1
ATOM 2375 C C . VAL A 1 311 ? -3.773 -7.169 25.937 1.00 85.12 311 VAL A C 1
ATOM 2377 O O . VAL A 1 311 ? -2.917 -7.643 26.685 1.00 85.12 311 VAL A O 1
ATOM 2380 N N . ASP A 1 312 ? -4.026 -7.640 24.718 1.00 84.31 312 ASP A N 1
ATOM 2381 C CA . ASP A 1 312 ? -3.264 -8.691 24.041 1.00 84.31 312 ASP A CA 1
ATOM 2382 C C . ASP A 1 312 ? -2.568 -8.113 22.802 1.00 84.31 312 ASP A C 1
ATOM 2384 O O . ASP A 1 312 ? -3.185 -7.415 21.998 1.00 84.31 312 ASP A O 1
ATOM 2388 N N . ILE A 1 313 ? -1.273 -8.388 22.644 1.00 80.19 313 ILE A N 1
ATOM 2389 C CA . ILE A 1 313 ? -0.472 -7.951 21.494 1.00 80.19 313 ILE A CA 1
ATOM 2390 C C . ILE A 1 313 ? 0.240 -9.182 20.944 1.00 80.19 313 ILE A C 1
ATOM 2392 O O . ILE A 1 313 ? 1.153 -9.715 21.579 1.00 80.19 313 ILE A O 1
ATOM 2396 N N . ALA A 1 314 ? -0.156 -9.619 19.750 1.00 78.75 314 ALA A N 1
ATOM 2397 C CA . ALA A 1 314 ? 0.379 -10.828 19.141 1.00 78.75 314 ALA A CA 1
ATOM 2398 C C . ALA A 1 314 ? 1.402 -10.515 18.052 1.00 78.75 314 ALA A C 1
ATOM 2400 O O . ALA A 1 314 ? 1.144 -9.726 17.143 1.00 78.75 314 ALA A O 1
ATOM 2401 N N . ALA A 1 315 ? 2.539 -11.208 18.105 1.00 71.62 315 ALA A N 1
ATOM 2402 C CA . ALA A 1 315 ? 3.550 -11.224 17.054 1.00 71.62 315 ALA A CA 1
ATOM 2403 C C . ALA A 1 315 ? 3.507 -12.573 16.316 1.00 71.62 315 ALA A C 1
ATOM 2405 O O . ALA A 1 315 ? 3.491 -13.604 16.992 1.00 71.62 315 ALA A O 1
ATOM 2406 N N . PRO A 1 316 ? 3.511 -12.617 14.968 1.00 57.84 316 PRO A N 1
ATOM 2407 C CA . PRO A 1 316 ? 3.265 -13.855 14.246 1.00 57.84 316 PRO A CA 1
ATOM 2408 C C . PRO A 1 316 ? 4.398 -14.877 14.409 1.00 57.84 316 PRO A C 1
ATOM 2410 O O . PRO A 1 316 ? 4.102 -16.063 14.378 1.00 57.84 316 PRO A O 1
ATOM 2413 N N . ASN A 1 317 ? 5.655 -14.463 14.647 1.00 52.91 317 ASN A N 1
ATOM 2414 C CA . ASN A 1 317 ? 6.801 -15.392 14.725 1.00 52.91 317 ASN A CA 1
ATOM 2415 C C . ASN A 1 317 ? 7.930 -14.993 15.702 1.00 52.91 317 ASN A C 1
ATOM 2417 O O . ASN A 1 317 ? 9.025 -15.542 15.639 1.00 52.91 317 ASN A O 1
ATOM 2421 N N . GLY A 1 318 ? 7.707 -14.050 16.624 1.00 50.53 318 GLY A N 1
ATOM 2422 C CA . GLY A 1 318 ? 8.757 -13.609 17.562 1.00 50.53 318 GLY A CA 1
ATOM 2423 C C . GLY A 1 318 ? 9.847 -12.713 16.950 1.00 50.53 318 GLY A C 1
ATOM 2424 O O . GLY A 1 318 ? 10.721 -12.250 17.678 1.00 50.53 318 GLY A O 1
ATOM 2425 N N . ASP A 1 319 ? 9.744 -12.393 15.657 1.00 53.75 319 ASP A N 1
ATOM 2426 C CA . ASP A 1 319 ? 10.625 -11.462 14.931 1.00 53.75 319 ASP A CA 1
ATOM 2427 C C . ASP A 1 319 ? 10.363 -9.975 15.270 1.00 53.75 319 ASP A C 1
ATOM 2429 O O . ASP A 1 319 ? 10.990 -9.077 14.715 1.00 53.75 319 ASP A O 1
ATOM 2433 N N . GLY A 1 320 ? 9.445 -9.701 16.206 1.00 57.88 320 GLY A N 1
ATOM 2434 C CA . GLY A 1 320 ? 9.093 -8.354 16.672 1.00 57.88 320 GLY A CA 1
ATOM 2435 C C . GLY A 1 320 ? 7.997 -7.654 15.863 1.00 57.88 320 GLY A C 1
ATOM 2436 O O . GLY A 1 320 ? 7.520 -6.601 16.281 1.00 57.88 320 GLY A O 1
ATOM 2437 N N . GLU A 1 321 ? 7.560 -8.236 14.746 1.00 64.69 321 GLU A N 1
ATOM 2438 C CA . GLU A 1 321 ? 6.412 -7.743 13.980 1.00 64.69 321 GLU A CA 1
ATOM 2439 C C . GLU A 1 321 ? 5.109 -8.052 14.721 1.00 64.69 321 GLU A C 1
ATOM 2441 O O . GLU A 1 321 ? 4.942 -9.155 15.226 1.00 64.69 321 GLU A O 1
ATOM 2446 N N . VAL A 1 322 ? 4.181 -7.102 14.807 1.00 69.88 322 VAL A N 1
ATOM 2447 C CA . VAL A 1 322 ? 2.892 -7.298 15.489 1.00 69.88 322 VAL A CA 1
ATOM 2448 C C . VAL A 1 322 ? 1.815 -7.543 14.444 1.00 69.88 322 VAL A C 1
ATOM 2450 O O . VAL A 1 322 ? 1.602 -6.732 13.546 1.00 69.88 322 VAL A O 1
ATOM 2453 N N . ALA A 1 323 ? 1.122 -8.670 14.572 1.00 79.25 323 ALA A N 1
ATOM 2454 C CA . ALA A 1 323 ? 0.020 -9.047 13.700 1.00 79.25 323 ALA A CA 1
ATOM 2455 C C . ALA A 1 323 ? -1.271 -8.311 14.081 1.00 79.25 323 ALA A C 1
ATOM 2457 O O . ALA A 1 323 ? -2.027 -7.894 13.201 1.00 79.25 323 ALA A O 1
ATOM 2458 N N . TYR A 1 324 ? -1.513 -8.144 15.383 1.00 83.06 324 TYR A N 1
ATOM 2459 C CA . TYR A 1 324 ? -2.646 -7.398 15.920 1.00 83.06 324 TYR A CA 1
ATOM 2460 C C . TYR A 1 324 ? -2.382 -6.916 17.350 1.00 83.06 324 TYR A C 1
ATOM 2462 O O . TYR A 1 324 ? -1.561 -7.482 18.077 1.00 83.06 324 TYR A O 1
ATOM 2470 N N . ALA A 1 325 ? -3.149 -5.915 17.770 1.00 83.50 325 ALA A N 1
ATOM 2471 C CA . ALA A 1 325 ? -3.455 -5.676 19.170 1.00 83.50 325 ALA A CA 1
ATOM 2472 C C . ALA A 1 325 ? -4.959 -5.745 19.404 1.00 83.50 325 ALA A C 1
ATOM 2474 O O . ALA A 1 325 ? -5.744 -5.239 18.600 1.00 83.50 325 ALA A O 1
ATOM 2475 N N . ASN A 1 326 ? -5.326 -6.366 20.515 1.00 87.62 326 ASN A N 1
ATOM 2476 C CA . ASN A 1 326 ? -6.688 -6.486 20.991 1.00 87.62 326 ASN A CA 1
ATOM 2477 C C . ASN A 1 326 ? -6.806 -5.842 22.372 1.00 87.62 326 ASN A C 1
ATOM 2479 O O . ASN A 1 326 ? -5.968 -6.080 23.246 1.00 87.62 326 ASN A O 1
ATOM 2483 N N . ILE A 1 327 ? -7.851 -5.050 22.562 1.00 89.19 327 ILE A N 1
ATOM 2484 C CA . ILE A 1 327 ? -8.297 -4.574 23.865 1.00 89.19 327 ILE A CA 1
ATOM 2485 C C . ILE A 1 327 ? -9.654 -5.224 24.115 1.00 89.19 327 ILE A C 1
ATOM 2487 O O . ILE A 1 327 ? -10.654 -4.800 23.538 1.00 89.19 327 ILE A O 1
ATOM 2491 N N . SER A 1 328 ? -9.688 -6.228 24.982 1.00 91.75 328 SER A N 1
ATOM 2492 C CA . SER A 1 328 ? -10.940 -6.789 25.481 1.00 91.75 328 SER A CA 1
ATOM 2493 C C . SER A 1 328 ? -11.422 -5.949 26.657 1.00 91.75 328 SER A C 1
ATOM 2495 O O . SER A 1 328 ? -10.664 -5.666 27.589 1.00 91.75 328 SER A O 1
ATOM 2497 N N . ILE A 1 329 ? -12.678 -5.536 26.595 1.00 92.69 329 ILE A N 1
ATOM 2498 C CA . ILE A 1 329 ? -13.370 -4.746 27.604 1.00 92.69 329 ILE A CA 1
ATOM 2499 C C . ILE A 1 329 ? -14.473 -5.631 28.148 1.00 92.69 329 ILE A C 1
ATOM 2501 O O . ILE A 1 329 ? -15.406 -5.952 27.415 1.00 92.69 329 ILE A O 1
ATOM 2505 N N . ASP A 1 330 ? -14.380 -6.002 29.414 1.00 93.25 330 ASP A N 1
ATOM 2506 C CA . ASP A 1 330 ? -15.490 -6.636 30.115 1.00 93.25 330 ASP A CA 1
ATOM 2507 C C . ASP A 1 330 ? -16.335 -5.539 30.755 1.00 93.25 330 ASP A C 1
ATOM 2509 O O . ASP A 1 330 ? -15.813 -4.715 31.504 1.00 93.25 330 ASP A O 1
ATOM 2513 N N . LEU A 1 331 ? -17.618 -5.490 30.401 1.00 92.75 331 LEU A N 1
ATOM 2514 C CA . LEU A 1 331 ? -18.593 -4.517 30.875 1.00 92.75 331 LEU A CA 1
ATOM 2515 C C . LEU A 1 331 ? -19.508 -5.190 31.889 1.00 92.75 331 LEU A C 1
ATOM 2517 O O . LEU A 1 331 ? -20.140 -6.200 31.571 1.00 92.75 331 LEU A O 1
ATOM 2521 N N . GLU A 1 332 ? -19.665 -4.567 33.051 1.00 92.06 332 GLU A N 1
ATOM 2522 C CA . GLU A 1 332 ? -20.625 -4.974 34.073 1.00 92.06 332 GLU A CA 1
ATOM 2523 C C . GLU A 1 332 ? -21.542 -3.800 34.423 1.00 92.06 332 GLU A C 1
ATOM 2525 O O . GLU A 1 332 ? -21.091 -2.695 34.745 1.00 92.06 332 GLU A O 1
ATOM 2530 N N . ARG A 1 333 ? -22.859 -4.019 34.334 1.00 89.50 333 ARG A N 1
ATOM 2531 C CA . ARG A 1 333 ? -23.863 -3.040 34.772 1.00 89.50 333 ARG A CA 1
ATOM 2532 C C . ARG A 1 333 ? -24.535 -3.522 36.038 1.00 89.50 333 ARG A C 1
ATOM 2534 O O . ARG A 1 333 ? -25.036 -4.647 36.089 1.00 89.50 333 ARG A O 1
ATOM 2541 N N . GLU A 1 334 ? -24.630 -2.624 37.007 1.00 88.62 334 GLU A N 1
ATOM 2542 C CA . GLU A 1 334 ? -25.287 -2.886 38.282 1.00 88.62 334 GLU A CA 1
ATOM 2543 C C . GLU A 1 334 ? -26.612 -2.132 38.408 1.00 88.62 334 GLU A C 1
ATOM 2545 O O . GLU A 1 334 ? -26.819 -1.065 37.819 1.00 88.62 334 GLU A O 1
ATOM 2550 N N . ASN A 1 335 ? -27.520 -2.689 39.207 1.00 86.75 335 ASN A N 1
ATOM 2551 C CA . ASN A 1 335 ? -28.709 -1.987 39.676 1.00 86.75 335 ASN A CA 1
ATOM 2552 C C . ASN A 1 335 ? -28.411 -1.156 40.946 1.00 86.75 335 ASN A C 1
ATOM 2554 O O . ASN A 1 335 ? -27.321 -1.191 41.510 1.00 86.75 335 ASN A O 1
ATOM 2558 N N . GLN A 1 336 ? -29.420 -0.449 41.466 1.00 82.56 336 GLN A N 1
ATOM 2559 C CA . GLN A 1 336 ? -29.296 0.361 42.692 1.00 82.56 336 GLN A CA 1
ATOM 2560 C C . GLN A 1 336 ? -28.915 -0.426 43.959 1.00 82.56 336 GLN A C 1
ATOM 2562 O O . GLN A 1 336 ? -28.523 0.180 44.956 1.00 82.56 336 GLN A O 1
ATOM 2567 N N . ALA A 1 337 ? -29.089 -1.748 43.959 1.00 85.75 337 ALA A N 1
ATOM 2568 C CA . ALA A 1 337 ? -28.713 -2.620 45.065 1.00 85.75 337 ALA A CA 1
ATOM 2569 C C . ALA A 1 337 ? -27.259 -3.120 44.960 1.00 85.75 337 ALA A C 1
ATOM 2571 O O . ALA A 1 337 ? -26.810 -3.813 45.873 1.00 85.75 337 ALA A O 1
ATOM 2572 N N . GLY A 1 338 ? -26.532 -2.754 43.895 1.00 84.56 338 GLY A N 1
ATOM 2573 C CA . GLY A 1 338 ? -25.190 -3.263 43.598 1.00 84.56 338 GLY A CA 1
ATOM 2574 C C . GLY A 1 338 ? -25.205 -4.693 43.055 1.00 84.56 338 GLY A C 1
ATOM 2575 O O . GLY A 1 338 ? -24.243 -5.431 43.230 1.00 84.56 338 GLY A O 1
ATOM 2576 N N . GLU A 1 339 ? -26.324 -5.138 42.478 1.00 88.88 339 GLU A N 1
ATOM 2577 C CA . GLU A 1 339 ? -26.417 -6.455 41.846 1.00 88.88 339 GLU A CA 1
ATOM 2578 C C . GLU A 1 339 ? -26.133 -6.319 40.350 1.00 88.88 339 GLU A C 1
ATOM 2580 O O . GLU A 1 339 ? -26.740 -5.478 39.678 1.00 88.88 339 GLU A O 1
ATOM 2585 N N . VAL A 1 340 ? -25.252 -7.174 39.828 1.00 88.62 340 VAL A N 1
ATOM 2586 C CA . VAL A 1 340 ? -24.937 -7.243 38.397 1.00 88.62 340 VAL A CA 1
ATOM 2587 C C . VAL A 1 340 ? -26.163 -7.737 37.630 1.00 88.62 340 VAL A C 1
ATOM 2589 O O . VAL A 1 340 ? -26.664 -8.832 37.879 1.00 88.62 340 VAL A O 1
ATOM 2592 N N . VAL A 1 341 ? -26.642 -6.930 36.685 1.00 90.00 341 VAL A N 1
ATOM 2593 C CA . VAL A 1 341 ? -27.827 -7.225 35.859 1.00 90.00 341 VAL A CA 1
ATOM 2594 C C . VAL A 1 341 ? -27.478 -7.521 34.406 1.00 90.00 341 VAL A C 1
ATOM 2596 O O . VAL A 1 341 ? -28.263 -8.143 33.688 1.00 90.00 341 VAL A O 1
ATOM 2599 N N . GLU A 1 342 ? -26.310 -7.077 33.952 1.00 89.31 342 GLU A N 1
ATOM 2600 C CA . GLU A 1 342 ? -25.895 -7.212 32.564 1.00 89.31 342 GLU A CA 1
ATOM 2601 C C . GLU A 1 342 ? -24.380 -7.336 32.468 1.00 89.31 342 GLU A C 1
ATOM 2603 O O . GLU A 1 342 ? -23.660 -6.521 33.047 1.00 89.31 342 GLU A O 1
ATOM 2608 N N . VAL A 1 343 ? -23.922 -8.320 31.694 1.00 91.94 343 VAL A N 1
ATOM 2609 C CA . VAL A 1 343 ? -22.512 -8.474 31.330 1.00 91.94 343 VAL A CA 1
ATOM 2610 C C . VAL A 1 343 ? -22.351 -8.602 29.817 1.00 91.94 343 VAL A C 1
ATOM 2612 O O . VAL A 1 343 ? -23.172 -9.228 29.136 1.00 91.94 343 VAL A O 1
ATOM 2615 N N . GLU A 1 344 ? -21.298 -7.997 29.281 1.00 93.44 344 GLU A N 1
ATOM 2616 C CA . GLU A 1 344 ? -20.910 -8.080 27.870 1.00 93.44 344 GLU A CA 1
ATOM 2617 C C . GLU A 1 344 ? -19.394 -7.916 27.754 1.00 93.44 344 GLU A C 1
ATOM 2619 O O . GLU A 1 344 ? -18.823 -7.054 28.408 1.00 93.44 344 GLU A O 1
ATOM 2624 N N . THR A 1 345 ? -18.753 -8.687 26.878 1.00 94.31 345 THR A N 1
ATOM 2625 C CA . THR A 1 345 ? -17.372 -8.419 26.448 1.00 94.31 345 THR A CA 1
ATOM 2626 C C . THR A 1 345 ? -17.379 -7.724 25.086 1.00 94.31 345 THR A C 1
ATOM 2628 O O . THR A 1 345 ? -18.078 -8.170 24.163 1.00 94.31 345 THR A O 1
ATOM 2631 N N . ILE A 1 346 ? -16.603 -6.652 24.950 1.00 94.69 346 ILE A N 1
ATOM 2632 C CA . ILE A 1 346 ? -16.349 -5.939 23.695 1.00 94.69 346 ILE A CA 1
ATOM 2633 C C . ILE A 1 346 ? -14.857 -6.025 23.379 1.00 94.69 346 ILE A C 1
ATOM 2635 O O . ILE A 1 346 ? -14.033 -5.608 24.184 1.00 94.69 346 ILE A O 1
ATOM 2639 N N . ASP A 1 347 ? -14.510 -6.516 22.195 1.00 93.44 347 ASP A N 1
ATOM 2640 C CA . ASP A 1 347 ? -13.132 -6.585 21.713 1.00 93.44 347 ASP A CA 1
ATOM 2641 C C . ASP A 1 347 ? -12.875 -5.468 20.701 1.00 93.44 347 ASP A C 1
ATOM 2643 O O . ASP A 1 347 ? -13.548 -5.379 19.670 1.00 93.44 347 ASP A O 1
ATOM 2647 N N . LEU A 1 348 ? -11.889 -4.620 20.988 1.00 91.12 348 LEU A N 1
ATOM 2648 C CA . LEU A 1 348 ? -11.373 -3.616 20.065 1.00 91.12 348 LEU A CA 1
ATOM 2649 C C . LEU A 1 348 ? -10.090 -4.148 19.442 1.00 91.12 348 LEU A C 1
ATOM 2651 O O . LEU A 1 348 ? -9.041 -4.205 20.088 1.00 91.12 348 LEU A O 1
ATOM 2655 N N . VAL A 1 349 ? -10.165 -4.521 18.173 1.00 89.25 349 VAL A N 1
ATOM 2656 C CA . VAL A 1 349 ? -9.044 -5.125 17.458 1.00 89.25 349 VAL A CA 1
ATOM 2657 C C . VAL A 1 349 ? -8.517 -4.151 16.430 1.00 89.25 349 VAL A C 1
ATOM 2659 O O . VAL A 1 349 ? -9.275 -3.590 15.641 1.00 89.25 349 VAL A O 1
ATOM 2662 N N . ARG A 1 350 ? -7.194 -4.018 16.387 1.00 84.12 350 ARG A N 1
ATOM 2663 C CA . ARG A 1 350 ? -6.489 -3.306 15.326 1.00 84.12 350 ARG A CA 1
ATOM 2664 C C . ARG A 1 350 ? -5.274 -4.088 14.854 1.00 84.12 350 ARG A C 1
ATOM 2666 O O . ARG A 1 350 ? -4.520 -4.628 15.663 1.00 84.12 350 ARG A O 1
ATOM 2673 N N . GLY A 1 351 ? -5.044 -4.122 13.551 1.00 82.38 351 GLY A N 1
ATOM 2674 C CA . GLY A 1 351 ? -3.875 -4.776 12.976 1.00 82.38 351 GLY A CA 1
ATOM 2675 C C . GLY A 1 351 ? -4.148 -5.388 11.618 1.00 82.38 351 GLY A C 1
ATOM 2676 O O . GLY A 1 351 ? -5.132 -5.079 10.958 1.00 82.38 351 GLY A O 1
ATOM 2677 N N . TYR A 1 352 ? -3.262 -6.279 11.201 1.00 82.00 352 TYR A N 1
ATOM 2678 C CA . TYR A 1 352 ? -3.339 -6.920 9.892 1.00 82.00 352 TYR A CA 1
ATOM 2679 C C . TYR A 1 352 ? -4.012 -8.293 9.921 1.00 82.00 352 TYR A C 1
ATOM 2681 O O . TYR A 1 352 ? -4.100 -8.990 8.910 1.00 82.00 352 TYR A O 1
ATOM 2689 N N . SER A 1 353 ? -4.453 -8.713 11.102 1.00 86.44 353 SER A N 1
ATOM 2690 C CA . SER A 1 353 ? -5.181 -9.956 11.294 1.00 86.44 353 SER A CA 1
ATOM 2691 C C . SER A 1 353 ? -6.207 -9.815 12.405 1.00 86.44 353 SER A C 1
ATOM 2693 O O . SER A 1 353 ? -6.084 -8.953 13.275 1.00 86.44 353 SER A O 1
ATOM 2695 N N . ILE A 1 354 ? -7.218 -10.676 12.364 1.00 89.12 354 ILE A N 1
ATOM 2696 C CA . ILE A 1 354 ? -8.225 -10.776 13.415 1.00 89.12 354 ILE A CA 1
ATOM 2697 C C . ILE A 1 354 ? -7.809 -11.890 14.391 1.00 89.12 354 ILE A C 1
ATOM 2699 O O . ILE A 1 354 ? -7.451 -12.982 13.936 1.00 89.12 354 ILE A O 1
ATOM 2703 N N . PRO A 1 355 ? -7.864 -11.663 15.718 1.00 89.31 355 PRO A N 1
ATOM 2704 C CA . PRO A 1 355 ? -7.598 -12.695 16.708 1.00 89.31 355 PRO A CA 1
ATOM 2705 C C . PRO A 1 355 ? -8.468 -13.936 16.496 1.00 89.31 355 PRO A C 1
ATOM 2707 O O . PRO A 1 355 ? -9.690 -13.856 16.359 1.00 89.31 355 PRO A O 1
ATOM 2710 N N . SER A 1 356 ? -7.844 -15.113 16.538 1.00 88.31 356 SER A N 1
ATOM 2711 C CA . SER A 1 356 ? -8.525 -16.384 16.261 1.00 88.31 356 SER A CA 1
ATOM 2712 C C . SER A 1 356 ? -9.636 -16.721 17.260 1.00 88.31 356 SER A C 1
ATOM 2714 O O . SER A 1 356 ? -10.580 -17.425 16.903 1.00 88.31 356 SER A O 1
ATOM 2716 N N . HIS A 1 357 ? -9.567 -16.203 18.492 1.00 87.75 357 HIS A N 1
ATOM 2717 C CA . HIS A 1 357 ? -10.595 -16.423 19.513 1.00 87.75 357 HIS A CA 1
ATOM 2718 C C . HIS A 1 357 ? -11.943 -15.770 19.165 1.00 87.75 357 HIS A C 1
ATOM 2720 O O . HIS A 1 357 ? -12.973 -16.228 19.656 1.00 87.75 357 HIS A O 1
ATOM 2726 N N . LEU A 1 358 ? -11.957 -14.764 18.279 1.00 90.44 358 LEU A N 1
ATOM 2727 C CA . LEU A 1 358 ? -13.195 -14.168 17.766 1.00 90.44 358 LEU A CA 1
ATOM 2728 C C . LEU A 1 358 ? -13.929 -15.095 16.786 1.00 90.44 358 LEU A C 1
ATOM 2730 O O . LEU A 1 358 ? -15.105 -14.876 16.503 1.00 90.44 358 LEU A O 1
ATOM 2734 N N . ALA A 1 359 ? -13.256 -16.143 16.292 1.00 88.44 359 ALA A N 1
ATOM 2735 C CA . ALA A 1 359 ? -13.805 -17.146 15.380 1.00 88.44 359 ALA A CA 1
ATOM 2736 C C . ALA A 1 359 ? -14.476 -16.542 14.128 1.00 88.44 359 ALA A C 1
ATOM 2738 O O . ALA A 1 359 ? -15.477 -17.064 13.636 1.00 88.44 359 ALA A O 1
ATOM 2739 N N . LEU A 1 360 ? -13.922 -15.436 13.620 1.00 89.88 360 LEU A N 1
ATOM 2740 C CA . LEU A 1 360 ? -14.360 -14.797 12.383 1.00 89.88 360 LEU A CA 1
ATOM 2741 C C . LEU A 1 360 ? -13.593 -15.387 11.200 1.00 89.88 360 LEU A C 1
ATOM 2743 O O . LEU A 1 360 ? -12.369 -15.284 11.140 1.00 89.88 360 LEU A O 1
ATOM 2747 N N . ASP A 1 361 ? -14.320 -15.973 10.254 1.00 90.50 361 ASP A N 1
ATOM 2748 C CA . ASP A 1 361 ? -13.788 -16.310 8.936 1.00 90.50 361 ASP A CA 1
ATOM 2749 C C . ASP A 1 361 ? -14.023 -15.117 8.005 1.00 90.50 361 ASP A C 1
ATOM 2751 O O . ASP A 1 361 ? -15.161 -14.661 7.841 1.00 90.50 361 ASP A O 1
ATOM 2755 N N . TYR A 1 362 ? -12.942 -14.549 7.472 1.00 91.88 362 TYR A N 1
ATOM 2756 C CA . TYR A 1 362 ? -12.989 -13.264 6.790 1.00 91.88 362 TYR A CA 1
ATOM 2757 C C . TYR A 1 362 ? -12.076 -13.194 5.572 1.00 91.88 362 TYR A C 1
ATOM 2759 O O . TYR A 1 362 ? -11.041 -13.850 5.473 1.00 91.88 362 TYR A O 1
ATOM 2767 N N . SER A 1 363 ? -12.453 -12.306 4.661 1.00 91.69 363 SER A N 1
ATOM 2768 C CA . SER A 1 363 ? -11.637 -11.876 3.536 1.00 91.69 363 SER A CA 1
ATOM 2769 C C . SER A 1 363 ? -11.706 -10.358 3.415 1.00 91.69 363 SER A C 1
ATOM 2771 O O . SER A 1 363 ? -12.764 -9.757 3.606 1.00 91.69 363 SER A O 1
ATOM 2773 N N . ALA A 1 364 ? -10.576 -9.726 3.125 1.00 88.25 364 ALA A N 1
ATOM 2774 C CA . ALA A 1 364 ? -10.536 -8.312 2.788 1.00 88.25 364 ALA A CA 1
ATOM 2775 C C . ALA A 1 364 ? -10.612 -8.153 1.268 1.00 88.25 364 ALA A C 1
ATOM 2777 O O . ALA A 1 364 ? -9.925 -8.863 0.534 1.00 88.25 364 ALA A O 1
ATOM 2778 N N . ARG A 1 365 ? -11.430 -7.213 0.795 1.00 85.50 365 ARG A N 1
ATOM 2779 C CA . ARG A 1 365 ? -11.503 -6.840 -0.622 1.00 85.50 365 ARG A CA 1
ATOM 2780 C C . ARG A 1 365 ? -11.443 -5.330 -0.762 1.00 85.50 365 ARG A C 1
ATOM 2782 O O . ARG A 1 365 ? -12.020 -4.625 0.065 1.00 85.50 365 ARG A O 1
ATOM 2789 N N . LEU A 1 366 ? -10.782 -4.842 -1.810 1.00 80.56 366 LEU A N 1
ATOM 2790 C CA . LEU A 1 366 ? -10.838 -3.424 -2.155 1.00 80.56 366 LEU A CA 1
ATOM 2791 C C . LEU A 1 366 ? -12.290 -2.986 -2.329 1.00 80.56 366 LEU A C 1
ATOM 2793 O O . LEU A 1 366 ? -13.091 -3.676 -2.965 1.00 80.56 366 LEU A O 1
ATOM 2797 N N . SER A 1 367 ? -12.619 -1.834 -1.761 1.00 77.25 367 SER A N 1
ATOM 2798 C CA . SER A 1 367 ? -13.921 -1.222 -1.971 1.00 77.25 367 SER A CA 1
ATOM 2799 C C . SER A 1 367 ? -13.916 -0.491 -3.317 1.00 77.25 367 SER A C 1
ATOM 2801 O O . SER A 1 367 ? -13.183 0.480 -3.514 1.00 77.25 367 SER A O 1
ATOM 2803 N N . GLU A 1 368 ? -14.708 -0.982 -4.270 1.00 68.81 368 GLU A N 1
ATOM 2804 C CA . GLU A 1 368 ? -14.818 -0.385 -5.604 1.00 68.81 368 GLU A CA 1
ATOM 2805 C C . GLU A 1 368 ? -15.421 1.026 -5.542 1.00 68.81 368 GLU A C 1
ATOM 2807 O O . GLU A 1 368 ? -16.344 1.292 -4.775 1.00 68.81 368 GLU A O 1
ATOM 2812 N N . GLY A 1 369 ? -14.906 1.937 -6.374 1.00 65.00 369 GLY A N 1
ATOM 2813 C CA . GLY A 1 369 ? -15.392 3.318 -6.457 1.00 65.00 369 GLY A CA 1
ATOM 2814 C C . GLY A 1 369 ? -14.965 4.231 -5.301 1.00 65.00 369 GLY A C 1
ATOM 2815 O O . GLY A 1 369 ? -15.295 5.414 -5.329 1.00 65.00 369 GLY A O 1
ATOM 2816 N N . CYS A 1 370 ? -14.215 3.726 -4.316 1.00 70.00 370 CYS A N 1
ATOM 2817 C CA . CYS A 1 370 ? -13.689 4.544 -3.227 1.00 70.00 370 CYS A CA 1
ATOM 2818 C C . CYS A 1 370 ? -12.368 5.220 -3.608 1.00 70.00 370 CYS A C 1
ATOM 2820 O O . CYS A 1 370 ? -11.523 4.635 -4.290 1.00 70.00 370 CYS A O 1
ATOM 2822 N N . GLN A 1 371 ? -12.165 6.444 -3.120 1.00 69.94 371 GLN A N 1
ATOM 2823 C CA . GLN A 1 371 ? -10.904 7.152 -3.313 1.00 69.94 371 GLN A CA 1
ATOM 2824 C C . GLN A 1 371 ? -9.781 6.550 -2.462 1.00 69.94 371 GLN A C 1
ATOM 2826 O O . GLN A 1 371 ? -9.992 6.117 -1.329 1.00 69.94 371 GLN A O 1
ATOM 2831 N N . VAL A 1 372 ? -8.570 6.564 -3.015 1.00 75.88 372 VAL A N 1
ATOM 2832 C CA . VAL A 1 372 ? -7.333 6.265 -2.287 1.00 75.88 372 VAL A CA 1
ATOM 2833 C C . VAL A 1 372 ? -7.078 7.391 -1.283 1.00 75.88 372 VAL A C 1
ATOM 2835 O O . VAL A 1 372 ? -7.038 8.567 -1.644 1.00 75.88 372 VAL A O 1
ATOM 2838 N N . GLY A 1 373 ? -6.926 7.029 -0.013 1.00 72.06 373 GLY A N 1
ATOM 2839 C CA . GLY A 1 373 ? -6.719 7.948 1.095 1.00 72.06 373 GLY A CA 1
ATOM 2840 C C . GLY A 1 373 ? -5.242 8.136 1.422 1.00 72.06 373 GLY A C 1
ATOM 2841 O O . GLY A 1 373 ? -4.480 7.172 1.548 1.00 72.06 373 GLY A O 1
ATOM 2842 N N . ARG A 1 374 ? -4.844 9.393 1.629 1.00 73.38 374 ARG A N 1
ATOM 2843 C CA . ARG A 1 374 ? -3.544 9.741 2.208 1.00 73.38 374 ARG A CA 1
ATOM 2844 C C . ARG A 1 374 ? -3.614 9.623 3.725 1.00 73.38 374 ARG A C 1
ATOM 2846 O O . ARG A 1 374 ? -4.375 10.348 4.359 1.00 73.38 374 ARG A O 1
ATOM 2853 N N . GLU A 1 375 ? -2.795 8.747 4.305 1.00 68.69 375 GLU A N 1
ATOM 2854 C CA . GLU A 1 375 ? -2.754 8.575 5.765 1.00 68.69 375 GLU A CA 1
ATOM 2855 C C . GLU A 1 375 ? -1.926 9.669 6.450 1.00 68.69 375 GLU A C 1
ATOM 2857 O O . GLU A 1 375 ? -2.212 10.044 7.584 1.00 68.69 375 GLU A O 1
ATOM 2862 N N . SER A 1 376 ? -0.908 10.210 5.771 1.00 67.81 376 SER A N 1
ATOM 2863 C CA . SER A 1 376 ? -0.031 11.230 6.348 1.00 67.81 376 SER A CA 1
ATOM 2864 C C . SER A 1 376 ? 0.476 12.236 5.324 1.00 67.81 376 SER A C 1
ATOM 2866 O O . SER A 1 376 ? 0.952 11.883 4.240 1.00 67.81 376 SER A O 1
ATOM 2868 N N . ALA A 1 377 ? 0.431 13.514 5.710 1.00 61.62 377 ALA A N 1
ATOM 2869 C CA . ALA A 1 377 ? 1.045 14.593 4.951 1.00 61.62 377 ALA A CA 1
ATOM 2870 C C . ALA A 1 377 ? 2.580 14.475 4.914 1.00 61.62 377 ALA A C 1
ATOM 2872 O O . ALA A 1 377 ? 3.197 14.662 3.870 1.00 61.62 377 ALA A O 1
ATOM 2873 N N . ALA A 1 378 ? 3.199 14.116 6.036 1.00 68.38 378 ALA A N 1
ATOM 2874 C CA . ALA A 1 378 ? 4.653 14.072 6.153 1.00 68.38 378 ALA A CA 1
ATOM 2875 C C . ALA A 1 378 ? 5.262 12.766 5.618 1.00 68.38 378 ALA A C 1
ATOM 2877 O O . ALA A 1 378 ? 6.382 12.777 5.119 1.00 68.38 378 ALA A O 1
ATOM 2878 N N . CYS A 1 379 ? 4.517 11.662 5.694 1.00 75.38 379 CYS A N 1
ATOM 2879 C CA . CYS A 1 379 ? 5.083 10.320 5.567 1.00 75.38 379 CYS A CA 1
ATOM 2880 C C . CYS A 1 379 ? 4.762 9.602 4.259 1.00 75.38 379 CYS A C 1
ATOM 2882 O O . CYS A 1 379 ? 4.912 8.394 4.196 1.00 75.38 379 CYS A O 1
ATOM 2884 N N . LEU A 1 380 ? 4.276 10.306 3.231 1.00 79.19 380 LEU A N 1
ATOM 2885 C CA . LEU A 1 380 ? 4.036 9.732 1.895 1.00 79.19 380 LEU A CA 1
ATOM 2886 C C . LEU A 1 380 ? 3.227 8.413 1.886 1.00 79.19 380 LEU A C 1
ATOM 2888 O O . LEU A 1 380 ? 3.348 7.598 0.977 1.00 79.19 380 LEU A O 1
ATOM 2892 N N . GLN A 1 381 ? 2.402 8.194 2.913 1.00 81.44 381 GLN A N 1
ATOM 2893 C CA . GLN A 1 381 ? 1.662 6.951 3.075 1.00 81.44 381 GLN A CA 1
ATOM 2894 C C . GLN A 1 381 ? 0.332 7.024 2.344 1.00 81.44 381 GLN A C 1
ATOM 2896 O O . GLN A 1 381 ? -0.428 7.990 2.508 1.00 81.44 381 GLN A O 1
ATOM 2901 N N . LEU A 1 382 ? 0.046 5.978 1.574 1.00 81.31 382 LEU A N 1
ATOM 2902 C CA . LEU A 1 382 ? -1.168 5.860 0.781 1.00 81.31 382 LEU A CA 1
ATOM 2903 C C . LEU A 1 382 ? -1.868 4.537 1.049 1.00 81.31 382 LEU A C 1
ATOM 2905 O O . LEU A 1 382 ? -1.249 3.472 1.125 1.00 81.31 382 LEU A O 1
ATOM 2909 N N . SER A 1 383 ? -3.186 4.630 1.155 1.00 81.12 383 SER A N 1
ATOM 2910 C CA . SER A 1 383 ? -4.059 3.533 1.539 1.00 81.12 383 SER A CA 1
ATOM 2911 C C . SER A 1 383 ? -5.300 3.491 0.659 1.00 81.12 383 SER A C 1
ATOM 2913 O O . SER A 1 383 ? -5.798 4.527 0.224 1.00 81.12 383 SER A O 1
ATOM 2915 N N . SER A 1 384 ? -5.816 2.300 0.382 1.00 80.69 384 SER A N 1
ATOM 2916 C CA . SER A 1 384 ? -7.079 2.124 -0.335 1.00 80.69 384 SER A CA 1
ATOM 2917 C C . SER A 1 384 ? -8.129 1.512 0.595 1.00 80.69 384 SER A C 1
ATOM 2919 O O . SER A 1 384 ? -7.802 0.558 1.297 1.00 80.69 384 SER A O 1
ATOM 2921 N N . PRO A 1 385 ? -9.371 2.020 0.647 1.00 81.88 385 PRO A N 1
ATOM 2922 C CA . PRO A 1 385 ? -10.401 1.463 1.519 1.00 81.88 385 PRO A CA 1
ATOM 2923 C C . PRO A 1 385 ? -10.718 -0.010 1.226 1.00 81.88 385 PRO A C 1
ATOM 2925 O O . PRO A 1 385 ? -10.743 -0.446 0.072 1.00 81.88 385 PRO A O 1
ATOM 2928 N N . LEU A 1 386 ? -11.013 -0.764 2.284 1.00 84.62 386 LEU A N 1
ATOM 2929 C CA . LEU A 1 386 ? -11.402 -2.171 2.229 1.00 84.62 386 LEU A CA 1
ATOM 2930 C C . LEU A 1 386 ? -12.834 -2.380 2.717 1.00 84.62 386 LEU A C 1
ATOM 2932 O O . LEU A 1 386 ? -13.296 -1.733 3.655 1.00 84.62 386 LEU A O 1
ATOM 2936 N N . THR A 1 387 ? -13.495 -3.361 2.113 1.00 85.69 387 THR A N 1
ATOM 2937 C CA . THR A 1 387 ? -14.697 -4.010 2.632 1.00 85.69 387 THR A CA 1
ATOM 2938 C C . THR A 1 387 ? -14.288 -5.346 3.238 1.00 85.69 387 THR A C 1
ATOM 2940 O O . THR A 1 387 ? -13.501 -6.092 2.648 1.00 85.69 387 THR A O 1
ATOM 2943 N N . LEU A 1 388 ? -14.855 -5.678 4.392 1.00 89.62 388 LEU A N 1
ATOM 2944 C CA . LEU A 1 388 ? -14.647 -6.964 5.043 1.00 89.62 388 LEU A CA 1
ATOM 2945 C C . LEU A 1 388 ? -15.770 -7.927 4.643 1.00 89.62 388 LEU A C 1
ATOM 2947 O O . LEU A 1 388 ? -16.934 -7.697 4.954 1.00 89.62 388 LEU A O 1
ATOM 2951 N N . GLY A 1 389 ? -15.436 -9.003 3.938 1.00 91.25 389 GLY A N 1
ATOM 2952 C CA . GLY A 1 389 ? -16.356 -10.101 3.660 1.00 91.25 389 GLY A CA 1
ATOM 2953 C C . GLY A 1 389 ? -16.273 -11.148 4.765 1.00 91.25 389 GLY A C 1
ATOM 2954 O O . GLY A 1 389 ? -15.275 -11.860 4.843 1.00 91.25 389 GLY A O 1
ATOM 2955 N N . LEU A 1 390 ? -17.307 -11.247 5.598 1.00 91.38 390 LEU A N 1
ATOM 2956 C CA . LEU A 1 390 ? -17.430 -12.218 6.685 1.00 91.38 390 LEU A CA 1
ATOM 2957 C C . LEU A 1 390 ? -18.210 -13.447 6.222 1.00 91.38 390 LEU A C 1
ATOM 2959 O O . LEU A 1 390 ? -19.354 -13.341 5.771 1.00 91.38 390 LEU A O 1
ATOM 2963 N N . GLN A 1 391 ? -17.616 -14.625 6.361 1.00 90.06 391 GLN A N 1
ATOM 2964 C CA . GLN A 1 391 ? -18.285 -15.878 6.050 1.00 90.06 391 GLN A CA 1
ATOM 2965 C C . GLN A 1 391 ? -19.153 -16.299 7.243 1.00 90.06 391 GLN A C 1
ATOM 2967 O O . GLN A 1 391 ? -18.655 -16.624 8.317 1.00 90.06 391 GLN A O 1
ATOM 2972 N N . THR A 1 392 ? -20.473 -16.298 7.055 1.00 85.25 392 THR A N 1
ATOM 2973 C CA . THR A 1 392 ? -21.444 -16.745 8.067 1.00 85.25 392 THR A CA 1
ATOM 2974 C C . THR A 1 392 ? -22.118 -18.048 7.639 1.00 85.25 392 THR A C 1
ATOM 2976 O O . THR A 1 392 ? -22.058 -18.441 6.469 1.00 85.25 392 THR A O 1
ATOM 2979 N N . GLU A 1 393 ? -22.840 -18.693 8.559 1.00 82.12 393 GLU A N 1
ATOM 2980 C CA . GLU A 1 393 ? -23.684 -19.858 8.246 1.00 82.12 393 GLU A CA 1
ATOM 2981 C C . GLU A 1 393 ? -24.757 -19.543 7.188 1.00 82.12 393 GLU A C 1
ATOM 2983 O O . GLU A 1 393 ? -25.180 -20.422 6.439 1.00 82.12 393 GLU A O 1
ATOM 2988 N N . THR A 1 394 ? -25.181 -18.277 7.102 1.00 81.88 394 THR A N 1
ATOM 2989 C CA . THR A 1 394 ? -26.208 -17.809 6.158 1.00 81.88 394 THR A CA 1
ATOM 2990 C C . THR A 1 394 ? -25.647 -17.337 4.814 1.00 81.88 394 THR A C 1
ATOM 2992 O O . THR A 1 394 ? -26.417 -17.056 3.897 1.00 81.88 394 THR A O 1
ATOM 2995 N N . GLY A 1 395 ? -24.318 -17.282 4.674 1.00 86.19 395 GLY A N 1
ATOM 2996 C CA . GLY A 1 395 ? -23.619 -16.808 3.480 1.00 86.19 395 GLY A CA 1
ATOM 2997 C C . GLY A 1 395 ? -22.601 -15.705 3.774 1.00 86.19 395 GLY A C 1
ATOM 2998 O O . GLY A 1 395 ? -22.278 -15.421 4.928 1.00 86.19 395 GLY A O 1
ATOM 2999 N N . LEU A 1 396 ? -22.082 -15.098 2.706 1.00 89.00 396 LEU A N 1
ATOM 3000 C CA . LEU A 1 396 ? -21.129 -13.992 2.794 1.00 89.00 396 LEU A CA 1
ATOM 3001 C C . LEU A 1 396 ? -21.850 -12.698 3.189 1.00 89.00 396 LEU A C 1
ATOM 3003 O O . LEU A 1 396 ? -22.785 -12.270 2.508 1.00 89.00 396 LEU A O 1
ATOM 3007 N N . LEU A 1 397 ? -21.377 -12.066 4.256 1.00 89.19 397 LEU A N 1
ATOM 3008 C CA . LEU A 1 397 ? -21.847 -10.786 4.760 1.00 89.19 397 LEU A CA 1
ATOM 3009 C C . LEU A 1 397 ? -20.758 -9.739 4.541 1.00 89.19 397 LEU A C 1
ATOM 3011 O O . LEU A 1 397 ? -19.662 -9.861 5.077 1.00 89.19 397 LEU A O 1
ATOM 3015 N N . ASN A 1 398 ? -21.048 -8.724 3.734 1.00 87.75 398 ASN A N 1
ATOM 3016 C CA . ASN A 1 398 ? -20.109 -7.632 3.509 1.00 87.75 398 ASN A CA 1
ATOM 3017 C C . ASN A 1 398 ? -20.314 -6.567 4.580 1.00 87.75 398 ASN A C 1
ATOM 3019 O O . ASN A 1 398 ? -21.450 -6.170 4.817 1.00 87.75 398 ASN A O 1
ATOM 3023 N N . VAL A 1 399 ? -19.220 -6.124 5.184 1.00 86.62 399 VAL A N 1
ATOM 3024 C CA . VAL A 1 399 ? -19.184 -5.068 6.192 1.00 86.62 399 VAL A CA 1
ATOM 3025 C C . VAL A 1 399 ? -18.311 -3.955 5.655 1.00 86.62 399 VAL A C 1
ATOM 3027 O O . VAL A 1 399 ? -17.126 -4.170 5.370 1.00 86.62 399 VAL A O 1
ATOM 3030 N N . VAL A 1 400 ? -18.898 -2.780 5.482 1.00 82.19 400 VAL A N 1
ATOM 3031 C CA . VAL A 1 400 ? -18.159 -1.582 5.070 1.00 82.19 400 VAL A CA 1
ATOM 3032 C C . VAL A 1 400 ? -17.739 -0.763 6.294 1.00 82.19 400 VAL A C 1
ATOM 3034 O O . VAL A 1 400 ? -18.310 -0.943 7.372 1.00 82.19 400 VAL A O 1
ATOM 3037 N N . PRO A 1 401 ? -16.727 0.115 6.177 1.00 78.38 401 PRO A N 1
ATOM 3038 C CA . PRO A 1 401 ? -16.325 0.978 7.281 1.00 78.38 401 PRO A CA 1
ATOM 3039 C C . PRO A 1 401 ? -17.496 1.788 7.861 1.00 78.38 401 PRO A C 1
ATOM 3041 O O . PRO A 1 401 ? -18.283 2.388 7.129 1.00 78.38 401 PRO A O 1
ATOM 3044 N N . GLY A 1 402 ? -17.589 1.761 9.188 1.00 73.75 402 GLY A N 1
ATOM 3045 C CA . GLY A 1 402 ? -18.639 2.293 10.047 1.00 73.75 402 GLY A CA 1
ATOM 3046 C C . GLY A 1 402 ? -19.990 1.568 9.981 1.00 73.75 402 GLY A C 1
ATOM 3047 O O . GLY A 1 402 ? -20.984 2.093 10.485 1.00 73.75 402 GLY A O 1
ATOM 3048 N N . GLU A 1 403 ? -20.064 0.380 9.377 1.00 78.88 403 GLU A N 1
ATOM 3049 C CA . GLU A 1 403 ? -21.242 -0.489 9.442 1.00 78.88 403 GLU A CA 1
ATOM 3050 C C . GLU A 1 403 ? -21.124 -1.493 10.596 1.00 78.88 403 GLU A C 1
ATOM 3052 O O . GLU A 1 403 ? -20.095 -2.147 10.772 1.00 78.88 403 GLU A O 1
ATOM 3057 N N . THR A 1 404 ? -22.212 -1.668 11.354 1.00 86.75 404 THR A N 1
ATOM 3058 C CA . THR A 1 404 ? -22.348 -2.750 12.336 1.00 86.75 404 THR A CA 1
ATOM 3059 C C . THR A 1 404 ? -23.297 -3.825 11.822 1.00 86.75 404 THR A C 1
ATOM 3061 O O . THR A 1 404 ? -24.485 -3.576 11.606 1.00 86.75 404 THR A O 1
ATOM 3064 N N . VAL A 1 405 ? -22.818 -5.062 11.751 1.00 89.00 405 VAL A N 1
ATOM 3065 C CA . VAL A 1 405 ? -23.595 -6.213 11.291 1.00 89.00 405 VAL A CA 1
ATOM 3066 C C . VAL A 1 405 ? -23.767 -7.267 12.385 1.00 89.00 405 VAL A C 1
ATOM 3068 O O . VAL A 1 405 ? -22.954 -7.387 13.300 1.00 89.00 405 VAL A O 1
ATOM 3071 N N . ALA A 1 406 ? -24.851 -8.043 12.313 1.00 89.25 406 ALA A N 1
ATOM 3072 C CA . ALA A 1 406 ? -25.042 -9.223 13.159 1.00 89.25 406 ALA A CA 1
ATOM 3073 C C . ALA A 1 406 ? -24.426 -10.458 12.492 1.00 89.25 406 ALA A C 1
ATOM 3075 O O . ALA A 1 406 ? -24.599 -10.650 11.291 1.00 89.25 406 ALA A O 1
ATOM 3076 N N . LEU A 1 407 ? -23.767 -11.321 13.269 1.00 86.12 407 LEU A N 1
ATOM 3077 C CA . LEU A 1 407 ? -23.103 -12.533 12.754 1.00 86.12 407 LEU A CA 1
ATOM 3078 C C . LEU A 1 407 ? -24.052 -13.724 12.524 1.00 86.12 407 LEU A C 1
ATOM 3080 O O . LEU A 1 407 ? -23.613 -14.840 12.255 1.00 86.12 407 LEU A O 1
ATOM 3084 N N . GLY A 1 408 ? -25.357 -13.491 12.624 1.00 78.44 408 GLY A N 1
ATOM 3085 C CA . GLY A 1 408 ? -26.409 -14.481 12.453 1.00 78.44 408 GLY A CA 1
ATOM 3086 C C . GLY A 1 408 ? -27.769 -13.886 12.812 1.00 78.44 408 GLY A C 1
ATOM 3087 O O . GLY A 1 408 ? -27.854 -12.858 13.485 1.00 78.44 408 GLY A O 1
ATOM 3088 N N . SER A 1 409 ? -28.851 -14.527 12.370 1.00 67.44 409 SER A N 1
ATOM 3089 C CA . SER A 1 409 ? -30.219 -14.030 12.590 1.00 67.44 409 SER A CA 1
ATOM 3090 C C . SER A 1 409 ? -30.665 -14.078 14.054 1.00 67.44 409 SER A C 1
ATOM 3092 O O . SER A 1 409 ? -31.518 -13.290 14.451 1.00 67.44 409 SER A O 1
ATOM 3094 N N . GLU A 1 410 ? -30.091 -14.984 14.850 1.00 66.12 410 GLU A N 1
ATOM 3095 C CA . GLU A 1 410 ? -30.438 -15.185 16.267 1.00 66.12 410 GLU A CA 1
ATOM 3096 C C . GLU A 1 410 ? -29.273 -14.892 17.226 1.00 66.12 410 GLU A C 1
ATOM 3098 O O . GLU A 1 410 ? -29.412 -15.034 18.439 1.00 66.12 410 GLU A O 1
ATOM 3103 N N . THR A 1 411 ? -28.112 -14.467 16.716 1.00 71.81 411 THR A N 1
ATOM 3104 C CA . THR A 1 411 ? -26.947 -14.186 17.561 1.00 71.81 411 THR A CA 1
ATOM 3105 C C . THR A 1 411 ? -27.000 -12.762 18.103 1.00 71.81 411 THR A C 1
ATOM 3107 O O . THR A 1 411 ? -27.184 -11.808 17.347 1.00 71.81 411 THR A O 1
ATOM 3110 N N . THR A 1 412 ? -26.728 -12.589 19.394 1.00 83.38 412 THR A N 1
ATOM 3111 C CA . THR A 1 412 ? -26.465 -11.268 19.996 1.00 83.38 412 THR A CA 1
ATOM 3112 C C . THR A 1 412 ? -25.116 -10.684 19.566 1.00 83.38 412 THR A C 1
ATOM 3114 O O . THR A 1 412 ? -24.891 -9.485 19.731 1.00 83.38 412 THR A O 1
ATOM 3117 N N . ARG A 1 413 ? -24.251 -11.518 18.973 1.00 90.25 413 ARG A N 1
ATOM 3118 C CA . ARG A 1 413 ? -22.928 -11.149 18.472 1.00 90.25 413 ARG A CA 1
ATOM 3119 C C . ARG A 1 413 ? -23.000 -10.216 17.279 1.00 90.25 413 ARG A C 1
ATOM 3121 O O . ARG A 1 413 ? -23.781 -10.429 16.344 1.00 90.25 413 ARG A O 1
ATOM 3128 N N . ARG A 1 414 ? -22.141 -9.204 17.296 1.00 92.19 414 ARG A N 1
ATOM 3129 C CA . ARG A 1 414 ? -22.051 -8.200 16.236 1.00 92.19 414 ARG A CA 1
ATOM 3130 C C . ARG A 1 414 ? -20.603 -7.874 15.929 1.00 92.19 414 ARG A C 1
ATOM 3132 O O . ARG A 1 414 ? -19.756 -7.954 16.810 1.00 92.19 414 ARG A O 1
ATOM 3139 N N . VAL A 1 415 ? -20.355 -7.483 14.689 1.00 93.31 415 VAL A N 1
ATOM 3140 C CA . VAL A 1 415 ? -19.077 -6.925 14.247 1.00 93.31 415 VAL A CA 1
ATOM 3141 C C . VAL A 1 415 ? -19.341 -5.562 13.659 1.00 93.31 415 VAL A C 1
ATOM 3143 O O . VAL A 1 415 ? -20.281 -5.384 12.888 1.00 93.31 415 VAL A O 1
ATOM 3146 N N . GLU A 1 416 ? -18.497 -4.618 14.017 1.00 90.62 416 GLU A N 1
ATOM 3147 C CA . GLU A 1 416 ? -18.394 -3.330 13.370 1.00 90.62 416 GLU A CA 1
ATOM 3148 C C . GLU A 1 416 ? -17.010 -3.211 12.747 1.00 90.62 416 GLU A C 1
ATOM 3150 O O . GLU A 1 416 ? -16.002 -3.405 13.428 1.00 90.62 416 GLU A O 1
ATOM 3155 N N . LEU A 1 417 ? -16.956 -2.901 11.454 1.00 88.12 417 LEU A N 1
ATOM 3156 C CA . LEU A 1 417 ? -15.707 -2.498 10.820 1.00 88.12 417 LEU A CA 1
ATOM 3157 C C . LEU A 1 417 ? -15.573 -0.998 11.028 1.00 88.12 417 LEU A C 1
ATOM 3159 O O . LEU A 1 417 ? -16.311 -0.248 10.413 1.00 88.12 417 LEU A O 1
ATOM 3163 N N . VAL A 1 418 ? -14.651 -0.541 11.866 1.00 83.56 418 VAL A N 1
ATOM 3164 C CA . VAL A 1 418 ? -14.463 0.902 12.086 1.00 83.56 418 VAL A CA 1
ATOM 3165 C C . VAL A 1 418 ? -13.650 1.485 10.944 1.00 83.56 418 VAL A C 1
ATOM 3167 O O . VAL A 1 418 ? -14.009 2.505 10.363 1.00 83.56 418 VAL A O 1
ATOM 3170 N N . ARG A 1 419 ? -12.573 0.789 10.581 1.00 81.69 419 ARG A N 1
ATOM 3171 C CA . ARG A 1 419 ? -11.679 1.179 9.498 1.00 81.69 419 ARG A CA 1
ATOM 3172 C C . ARG A 1 419 ? -11.139 -0.068 8.819 1.00 81.69 419 ARG A C 1
ATOM 3174 O O . ARG A 1 419 ? -10.575 -0.941 9.464 1.00 81.69 419 ARG A O 1
ATOM 3181 N N . GLY A 1 420 ? -11.293 -0.148 7.505 1.00 83.00 420 GLY A N 1
ATOM 3182 C CA . GLY A 1 420 ? -10.645 -1.163 6.681 1.00 83.00 420 GLY A CA 1
ATOM 3183 C C . GLY A 1 420 ? -9.841 -0.471 5.598 1.00 83.00 420 GLY A C 1
ATOM 3184 O O . GLY A 1 420 ? -10.399 0.316 4.836 1.00 83.00 420 GLY A O 1
ATOM 3185 N N . MET A 1 421 ? -8.543 -0.741 5.523 1.00 83.25 421 MET A N 1
ATOM 3186 C CA . MET A 1 421 ? -7.663 -0.146 4.520 1.00 83.25 421 MET A CA 1
ATOM 3187 C C . MET A 1 421 ? -6.584 -1.115 4.074 1.00 83.25 421 MET A C 1
ATOM 3189 O O . MET A 1 421 ? -6.043 -1.856 4.878 1.00 83.25 421 MET A O 1
ATOM 3193 N N . HIS A 1 422 ? -6.203 -1.058 2.811 1.00 85.00 422 HIS A N 1
ATOM 3194 C CA . HIS A 1 422 ? -5.000 -1.687 2.304 1.00 85.00 422 HIS A CA 1
ATOM 3195 C C . HIS A 1 422 ? -3.913 -0.635 2.214 1.00 85.00 422 HIS A C 1
ATOM 3197 O O . HIS A 1 422 ? -4.054 0.328 1.461 1.00 85.00 422 HIS A O 1
ATOM 3203 N N . ARG A 1 423 ? -2.836 -0.802 2.973 1.00 83.19 423 ARG A N 1
ATOM 3204 C CA . ARG A 1 423 ? -1.665 0.068 2.882 1.00 83.19 423 ARG A CA 1
ATOM 3205 C C . ARG A 1 423 ? -0.882 -0.296 1.642 1.00 83.19 423 ARG A C 1
ATOM 3207 O O . ARG A 1 423 ? -0.343 -1.392 1.545 1.00 83.19 423 ARG A O 1
ATOM 3214 N N . VAL A 1 424 ? -0.872 0.615 0.682 1.00 84.69 424 VAL A N 1
ATOM 3215 C CA . VAL A 1 424 ? -0.318 0.369 -0.652 1.00 84.69 424 VAL A CA 1
ATOM 3216 C C . VAL A 1 424 ? 1.113 0.871 -0.735 1.00 84.69 424 VAL A C 1
ATOM 3218 O O . VAL A 1 424 ? 1.969 0.217 -1.322 1.00 84.69 424 VAL A O 1
ATOM 3221 N N . ILE A 1 425 ? 1.364 2.032 -0.128 1.00 85.81 425 ILE A N 1
ATOM 3222 C CA . ILE A 1 425 ? 2.682 2.658 -0.042 1.00 85.81 425 ILE A CA 1
ATOM 3223 C C . ILE A 1 425 ? 2.911 3.064 1.407 1.00 85.81 425 ILE A C 1
ATOM 3225 O O . ILE A 1 425 ? 2.100 3.789 1.988 1.00 85.81 425 ILE A O 1
ATOM 3229 N N . VAL A 1 426 ? 4.022 2.603 1.976 1.00 83.31 426 VAL A N 1
ATOM 3230 C CA . VAL A 1 426 ? 4.406 2.854 3.366 1.00 83.31 426 VAL A CA 1
ATOM 3231 C C . VAL A 1 426 ? 5.824 3.404 3.418 1.00 83.31 426 VAL A C 1
ATOM 3233 O O . VAL A 1 426 ? 6.755 2.746 2.964 1.00 83.31 426 VAL A O 1
ATOM 3236 N N . ASP A 1 427 ? 5.997 4.593 3.996 1.00 82.62 427 ASP A N 1
ATOM 3237 C CA . ASP A 1 427 ? 7.317 5.127 4.348 1.00 82.62 427 ASP A CA 1
ATOM 3238 C C . ASP A 1 427 ? 7.776 4.529 5.680 1.00 82.62 427 ASP A C 1
ATOM 3240 O O . ASP A 1 427 ? 7.286 4.895 6.752 1.00 82.62 427 ASP A O 1
ATOM 3244 N N . GLN A 1 428 ? 8.719 3.592 5.594 1.00 77.12 428 GLN A N 1
ATOM 3245 C CA . GLN A 1 428 ? 9.330 2.903 6.729 1.00 77.12 428 GLN A CA 1
ATOM 3246 C C . GLN A 1 428 ? 10.232 3.839 7.550 1.00 77.12 428 GLN A C 1
ATOM 3248 O O . GLN A 1 428 ? 10.512 3.572 8.721 1.00 77.12 428 GLN A O 1
ATOM 3253 N N . GLY A 1 429 ? 10.680 4.958 6.969 1.00 74.44 429 GLY A N 1
ATOM 3254 C CA . GLY A 1 429 ? 11.400 6.019 7.674 1.00 74.44 429 GLY A CA 1
ATOM 3255 C C . GLY A 1 429 ? 10.511 6.810 8.638 1.00 74.44 429 GLY A C 1
ATOM 3256 O O . GLY A 1 429 ? 11.024 7.503 9.514 1.00 74.44 429 GLY A O 1
ATOM 3257 N N . CYS A 1 430 ? 9.191 6.663 8.519 1.00 71.25 430 CYS A N 1
ATOM 3258 C CA . CYS A 1 430 ? 8.178 7.373 9.293 1.00 71.25 430 CYS A CA 1
ATOM 3259 C C . CYS A 1 430 ? 7.519 6.536 10.406 1.00 71.25 430 CYS A C 1
ATOM 3261 O O . CYS A 1 430 ? 6.476 6.923 10.940 1.00 71.25 430 CYS A O 1
ATOM 3263 N N . SER A 1 431 ? 8.126 5.400 10.764 1.00 56.47 431 SER A N 1
ATOM 3264 C CA . SER A 1 431 ? 7.584 4.415 11.718 1.00 56.47 431 SER A CA 1
ATOM 3265 C C . SER A 1 431 ? 7.169 4.973 13.089 1.00 56.47 431 SER A C 1
ATOM 3267 O O . SER A 1 431 ? 6.324 4.386 13.766 1.00 56.47 431 SER A O 1
ATOM 3269 N N . GLU A 1 432 ? 7.707 6.125 13.501 1.00 51.31 432 GLU A N 1
ATOM 3270 C CA . GLU A 1 432 ? 7.431 6.711 14.817 1.00 51.31 432 GLU A CA 1
ATOM 3271 C C . GLU A 1 432 ? 6.038 7.365 14.942 1.00 51.31 432 GLU A C 1
ATOM 3273 O O . GLU A 1 432 ? 5.573 7.539 16.067 1.00 51.31 432 GLU A O 1
ATOM 3278 N N . ASP A 1 433 ? 5.330 7.678 13.843 1.00 47.91 433 ASP A N 1
ATOM 3279 C CA . ASP A 1 433 ? 4.228 8.662 13.908 1.00 47.91 433 ASP A CA 1
ATOM 3280 C C . ASP A 1 433 ? 2.786 8.133 13.729 1.00 47.91 433 ASP A C 1
ATOM 3282 O O . ASP A 1 433 ? 1.829 8.910 13.832 1.00 47.91 433 ASP A O 1
ATOM 3286 N N . LEU A 1 434 ? 2.548 6.834 13.474 1.00 48.06 434 LEU A N 1
ATOM 3287 C CA . LEU A 1 434 ? 1.224 6.442 12.947 1.00 48.06 434 LEU A CA 1
ATOM 3288 C C . LEU A 1 434 ? 0.287 5.526 13.746 1.00 48.06 434 LEU A C 1
ATOM 3290 O O . LEU A 1 434 ? -0.884 5.580 13.409 1.00 48.06 434 LEU A O 1
ATOM 3294 N N . THR A 1 435 ? 0.635 4.808 14.827 1.00 45.41 435 THR A N 1
ATOM 3295 C CA . THR A 1 435 ? -0.426 4.169 15.682 1.00 45.41 435 THR A CA 1
ATOM 3296 C C . THR A 1 435 ? -0.044 3.751 17.118 1.00 45.41 435 THR A C 1
ATOM 3298 O O . THR A 1 435 ? -0.900 3.244 17.847 1.00 45.41 435 THR A O 1
ATOM 3301 N N . GLY A 1 436 ? 1.194 3.935 17.590 1.00 48.62 436 GLY A N 1
ATOM 3302 C CA . GLY A 1 436 ? 1.579 3.474 18.939 1.00 48.62 436 GLY A CA 1
ATOM 3303 C C . GLY A 1 436 ? 1.527 1.946 19.120 1.00 48.62 436 GLY A C 1
ATOM 3304 O O . GLY A 1 436 ? 1.524 1.448 20.248 1.00 48.62 436 GLY A O 1
ATOM 3305 N N . LEU A 1 437 ? 1.483 1.190 18.022 1.00 48.69 437 LEU A N 1
ATOM 3306 C CA . LEU A 1 437 ? 1.792 -0.235 18.005 1.00 48.69 437 LEU A CA 1
ATOM 3307 C C . LEU A 1 437 ? 3.189 -0.454 17.425 1.00 48.69 437 LEU A C 1
ATOM 3309 O O . LEU A 1 437 ? 3.571 0.264 16.507 1.00 48.69 437 LEU A O 1
ATOM 3313 N N . PRO A 1 438 ? 3.951 -1.448 17.900 1.00 44.34 438 PRO A N 1
ATOM 3314 C CA . PRO A 1 438 ? 5.086 -1.966 17.140 1.00 44.34 438 PRO A CA 1
ATOM 3315 C C . PRO A 1 438 ? 4.572 -2.590 15.821 1.00 44.34 438 PRO A C 1
ATOM 3317 O O . PRO A 1 438 ? 3.511 -3.195 15.840 1.00 44.34 438 PRO A O 1
ATOM 3320 N N . GLY A 1 439 ? 5.268 -2.463 14.680 1.00 49.97 439 GLY A N 1
ATOM 3321 C CA . GLY A 1 439 ? 4.946 -3.208 13.437 1.00 49.97 439 GLY A CA 1
ATOM 3322 C C . GLY A 1 439 ? 4.067 -2.512 12.374 1.00 49.97 439 GLY A C 1
ATOM 3323 O O . GLY A 1 439 ? 3.440 -3.184 11.559 1.00 49.97 439 GLY A O 1
ATOM 3324 N N . VAL A 1 440 ? 4.009 -1.178 12.349 1.00 54.47 440 VAL A N 1
ATOM 3325 C CA . VAL A 1 440 ? 3.121 -0.363 11.478 1.00 54.47 440 VAL A CA 1
ATOM 3326 C C . VAL A 1 440 ? 3.650 -0.217 10.035 1.00 54.47 440 VAL A C 1
ATOM 3328 O O . VAL A 1 440 ? 2.976 0.362 9.189 1.00 54.47 440 VAL A O 1
ATOM 3331 N N . ASP A 1 441 ? 4.806 -0.804 9.720 1.00 63.94 441 ASP A N 1
ATOM 3332 C CA . ASP A 1 441 ? 5.616 -0.436 8.548 1.00 63.94 441 ASP A CA 1
ATOM 3333 C C . ASP A 1 441 ? 5.513 -1.420 7.371 1.00 63.94 441 ASP A C 1
ATOM 3335 O O . ASP A 1 441 ? 6.507 -1.685 6.686 1.00 63.94 441 ASP A O 1
ATOM 3339 N N . ARG A 1 442 ? 4.325 -1.995 7.139 1.00 73.69 442 ARG A N 1
ATOM 3340 C CA . ARG A 1 442 ? 4.115 -2.953 6.047 1.00 73.69 442 ARG A CA 1
ATOM 3341 C C . ARG A 1 442 ? 2.930 -2.608 5.163 1.00 73.69 442 ARG A C 1
ATOM 3343 O O . ARG A 1 442 ? 1.937 -2.026 5.604 1.00 73.69 442 ARG A O 1
ATOM 3350 N N . VAL A 1 443 ? 3.058 -3.022 3.912 1.00 81.44 443 VAL A N 1
ATOM 3351 C CA . VAL A 1 443 ? 1.955 -3.044 2.958 1.00 81.44 443 VAL A CA 1
ATOM 3352 C C . VAL A 1 443 ? 0.961 -4.151 3.316 1.00 81.44 443 VAL A C 1
ATOM 3354 O O . VAL A 1 443 ? 1.292 -5.074 4.061 1.00 81.44 443 VAL A O 1
ATOM 3357 N N . GLY A 1 444 ? -0.269 -4.045 2.821 1.00 82.75 444 GLY A N 1
ATOM 3358 C CA . GLY A 1 444 ? -1.303 -5.059 3.027 1.00 82.75 444 GLY A CA 1
ATOM 3359 C C . GLY A 1 444 ? -2.529 -4.577 3.808 1.00 82.75 444 GLY A C 1
ATOM 3360 O O . GLY A 1 444 ? -2.643 -3.394 4.153 1.00 82.75 444 GLY A O 1
ATOM 3361 N N . PRO A 1 445 ? -3.474 -5.491 4.093 1.00 85.19 445 PRO A N 1
ATOM 3362 C CA . PRO A 1 445 ? -4.735 -5.157 4.736 1.00 85.19 445 PRO A CA 1
ATOM 3363 C C . PRO A 1 445 ? -4.536 -4.831 6.214 1.00 85.19 445 PRO A C 1
ATOM 3365 O O . PRO A 1 445 ? -4.025 -5.642 6.978 1.00 85.19 445 PRO A O 1
ATOM 3368 N N . TYR A 1 446 ? -5.005 -3.662 6.618 1.00 84.25 446 TYR A N 1
ATOM 3369 C CA . TYR A 1 446 ? -5.073 -3.162 7.978 1.00 84.25 446 TYR A CA 1
ATOM 3370 C C . TYR A 1 446 ? -6.541 -2.949 8.356 1.00 84.25 446 TYR A C 1
ATOM 3372 O O . TYR A 1 446 ? -7.303 -2.293 7.639 1.00 84.25 446 TYR A O 1
ATOM 3380 N N . LEU A 1 447 ? -6.941 -3.530 9.479 1.00 86.12 447 LEU A N 1
ATOM 3381 C CA . LEU A 1 447 ? -8.307 -3.540 9.975 1.00 86.12 447 LEU A CA 1
ATOM 3382 C C . LEU A 1 447 ? -8.339 -2.948 11.381 1.00 86.12 447 LEU A C 1
ATOM 3384 O O . LEU A 1 447 ? -7.506 -3.285 12.221 1.00 86.12 447 LEU A O 1
ATOM 3388 N N . GLU A 1 448 ? -9.344 -2.125 11.638 1.00 87.06 448 GLU A N 1
ATOM 3389 C CA . GLU A 1 448 ? -9.798 -1.724 12.962 1.00 87.06 448 GLU A CA 1
ATOM 3390 C C . GLU A 1 448 ? -11.267 -2.117 13.081 1.00 87.06 448 GLU A C 1
ATOM 3392 O O . GLU A 1 448 ? -12.101 -1.705 12.268 1.00 87.06 448 GLU A O 1
ATOM 3397 N N . LEU A 1 449 ? -11.584 -2.947 14.066 1.00 90.06 449 LEU A N 1
ATOM 3398 C CA . LEU A 1 449 ? -12.915 -3.504 14.250 1.00 90.06 449 LEU A CA 1
ATOM 3399 C C . LEU A 1 449 ? -13.308 -3.530 15.720 1.00 90.06 449 LEU A C 1
ATOM 3401 O O . LEU A 1 449 ? -12.463 -3.603 16.613 1.00 90.06 449 LEU A O 1
ATOM 3405 N N . VAL A 1 450 ? -14.616 -3.530 15.938 1.00 93.06 450 VAL A N 1
ATOM 3406 C CA . VAL A 1 450 ? -15.241 -3.741 17.239 1.00 93.06 450 VAL A CA 1
ATOM 3407 C C . VAL A 1 450 ? -16.050 -5.020 17.141 1.00 93.06 450 VAL A C 1
ATOM 3409 O O . VAL A 1 450 ? -16.935 -5.151 16.293 1.00 93.06 450 VAL A O 1
ATOM 3412 N N . TYR A 1 451 ? -15.755 -5.978 18.004 1.00 94.88 451 TYR A N 1
ATOM 3413 C CA . TYR A 1 451 ? -16.527 -7.201 18.128 1.00 94.88 451 TYR A CA 1
ATOM 3414 C C . TYR A 1 451 ? -17.309 -7.182 19.439 1.00 94.88 451 TYR A C 1
ATOM 3416 O O . TYR A 1 451 ? -16.760 -6.961 20.512 1.00 94.88 451 TYR A O 1
ATOM 3424 N N . TYR A 1 452 ? -18.609 -7.435 19.348 1.00 94.25 452 TYR A N 1
ATOM 3425 C CA . TYR A 1 452 ? -19.506 -7.543 20.491 1.00 94.25 452 TYR A CA 1
ATOM 3426 C C . TYR A 1 452 ? -19.795 -9.022 20.732 1.00 94.25 452 TYR A C 1
ATOM 3428 O O . TYR A 1 452 ? -20.400 -9.680 19.878 1.00 94.25 452 TYR A O 1
ATOM 3436 N N . SER A 1 453 ? -19.411 -9.546 21.898 1.00 91.50 453 SER A N 1
ATOM 3437 C CA . SER A 1 453 ? -19.672 -10.945 22.283 1.00 91.50 453 SER A CA 1
ATOM 3438 C C . SER A 1 453 ? -21.160 -11.246 22.500 1.00 91.50 453 SER A C 1
ATOM 3440 O O . SER A 1 453 ? -21.586 -12.399 22.366 1.00 91.50 453 SER A O 1
ATOM 3442 N N . GLY A 1 454 ? -21.950 -10.200 22.753 1.00 88.06 454 GLY A N 1
ATOM 3443 C CA . GLY A 1 454 ? -23.374 -10.264 23.027 1.00 88.06 454 GLY A CA 1
ATOM 3444 C C . GLY A 1 454 ? -23.694 -10.035 24.501 1.00 88.06 454 GLY A C 1
ATOM 3445 O O . GLY A 1 454 ? -22.927 -10.376 25.394 1.00 88.06 454 GLY A O 1
ATOM 3446 N N . VAL A 1 455 ? -24.870 -9.464 24.742 1.00 88.12 455 VAL A N 1
ATOM 3447 C CA . VAL A 1 455 ? -25.340 -9.137 26.088 1.00 88.12 455 VAL A CA 1
ATOM 3448 C C . VAL A 1 455 ? -25.902 -10.375 26.779 1.00 88.12 455 VAL A C 1
ATOM 3450 O O . VAL A 1 455 ? -26.796 -11.032 26.239 1.00 88.12 455 VAL A O 1
ATOM 3453 N N . THR A 1 456 ? -25.427 -10.647 27.993 1.00 88.69 456 THR A N 1
ATOM 3454 C CA . THR A 1 456 ? -26.035 -11.616 28.909 1.00 88.69 456 THR A CA 1
ATOM 3455 C C . THR A 1 456 ? -26.742 -10.863 30.026 1.00 88.69 456 THR A C 1
ATOM 3457 O O . THR A 1 456 ? -26.100 -10.248 30.875 1.00 88.69 456 THR A O 1
ATOM 3460 N N . SER A 1 457 ? -28.074 -10.908 30.025 1.00 86.81 457 SER A N 1
ATOM 3461 C CA . SER A 1 457 ? -28.878 -10.394 31.133 1.00 86.81 457 SER A CA 1
ATOM 3462 C C . SER A 1 457 ? -28.975 -11.448 32.228 1.00 86.81 457 SER A C 1
ATOM 3464 O O . SER A 1 457 ? -29.334 -12.597 31.961 1.00 86.81 457 SER A O 1
ATOM 3466 N N . LEU A 1 458 ? -28.661 -11.053 33.455 1.00 84.81 458 LEU A N 1
ATOM 3467 C CA . LEU A 1 458 ? -28.824 -11.894 34.631 1.00 84.81 458 LEU A CA 1
ATOM 3468 C C . LEU A 1 458 ? -30.213 -11.592 35.205 1.00 84.81 458 LEU A C 1
ATOM 3470 O O . LEU A 1 458 ? -30.464 -10.504 35.720 1.00 84.81 458 LEU A O 1
ATOM 3474 N N . GLU A 1 459 ? -31.156 -12.519 35.017 1.00 71.88 459 GLU A N 1
ATOM 3475 C CA . GLU A 1 459 ? -32.465 -12.431 35.667 1.00 71.88 459 GLU A CA 1
ATOM 3476 C C . GLU A 1 459 ? -32.284 -12.673 37.172 1.00 71.88 459 GLU A C 1
ATOM 3478 O O . GLU A 1 459 ? -31.787 -13.730 37.568 1.00 71.88 459 GLU A O 1
ATOM 3483 N N . ASN A 1 460 ? -32.696 -11.697 37.986 1.00 53.78 460 ASN A N 1
ATOM 3484 C CA . ASN A 1 460 ? -32.809 -11.847 39.440 1.00 53.78 460 ASN A CA 1
ATOM 3485 C C . ASN A 1 460 ? -34.122 -12.521 39.844 1.00 53.78 460 ASN A C 1
ATOM 3487 O O . ASN A 1 460 ? -35.189 -12.112 39.322 1.00 53.78 460 ASN A O 1
#

pLDDT: mean 77.09, std 17.45, range [27.47, 95.62]